Protein AF-A0A3R7M1H8-F1 (afdb_monomer)

Organism: Trypanosoma rangeli (NCBI:txid5698)

Secondary structure (DSSP, 8-state):
---------------------------------EEEEEEEEEEEEEPPTTS-S-HHHHHHHHTTTGGG-SEEEEEEE---TTS-HHHHHHH-HHHHHHHHHHHTT--EEEEPPPPPHHHHHHH---S----EEEESS-EEEEEEEE---SS----SS--EEEEEEEEEEETTTEEEEEEEEEEE----SSHHHHHHHHHHHHHHHHHHHHHHSTT-S-GGGS-EEEEEE-----B-TTTTTPBPHHHHHHHHHHTTGGG--EEHHHHHHSS---SS-SB---TT-GGG--B-SS----EEEEE-TTEEEEEEEEE--BPPTTSS-SBSSSS-EEEEEEEEE--S------S----SS-----S---TT--STT-SHHHHHHHHHHHHHHHHHS-HHHHHHHHHHHHHHHHHHHHHHS---GGGGEE--HHHHTTSSPPEE---GGGGGGTT--SHHHHHHHHHHHHTTSEEEEEE-TTS-EEEEEHHHHHHHHHHHHHHHHHTT--TT-EEEE---SSHHHHHHHHHHHHHTPEEEE-TT---HHHHHHT--

InterPro domains:
  IPR000300 Inositol polyphosphate-related phosphatase [PF22669] (41-336)
  IPR000873 AMP-dependent synthetase/ligase domain [PF00501] (479-538)
  IPR036691 Endonuclease/exonuclease/phosphatase superfamily [G3DSA:3.60.10.10] (32-338)
  IPR036691 Endonuclease/exonuclease/phosphatase superfamily [SSF56219] (36-338)
  IPR038772 Sphingomyelinase C/Sphingomyelin phosphodiesterase 2-like [PTHR16320] (32-255)
  IPR042099 ANL, N-terminal domain [G3DSA:3.40.50.12780] (441-548)

Mean predicted aligned error: 18.43 Å

Nearest PDB structures (foldseek):
  4wd1-assembly1_A  TM=8.469E-01  e=2.008E-03  Streptomyces lividans TK24
  6m01-assembly1_A  TM=7.659E-01  e=8.198E-04  Embleya scabrispora
  1ult-assembly1_B  TM=8.388E-01  e=4.650E-03  Thermus thermophilus
  1v25-assembly1_B  TM=8.304E-01  e=4.650E-03  Thermus thermophilus
  1v26-assembly1_A  TM=8.334E-01  e=7.696E-03  Thermus thermophilus

Sequence (552 aa):
MSLHALQTDGITESLDSHANHVHVKETQDAHGRHAQVRVLSYNFNILPRGCGGFQSERINSFLKCVNEYDVLLFQEVYAATVLPYFVQKHVCYQKRFVDELKDRGFTHYVISRQPSYPTILRESVHSDNGLIIASRFPIAHCDSHTFDSSERSSSAVRRGCLFAEVMAPSQDGGSVPILFFNVHLRQAEGAAATSLQVMETRRFIDSVIGTLYAENNEASKIPLVVAGDFNVNGIGLHDGGQPAKPFTELVQELQPQGGGLSDVILDAYGQHPPTRPSKLFFPSRSKLNRDSLTPQRQDFFFVTPAAEVRMACIRKFVASSRRPYVYLSDHFGVSATLGVWATQRREPSKTAVRPLTTVSMPEDIVHEHCNPLLSVRMEFVPLLLPACAAMYFNSLMLYGLGIIWFLLWWFISRIYALSDERQFATVTSAIVEGKEAVTLLHPKEYALLHEVKSLAEMWQKTVCLHRTLRCLGQNNETDQPEWLTYAAVDAKVRELGSGLSALGLVPGDVIGVDCQASRNAVILELACVSYGFTTLTLVGKSNALRTLIDGQ

Foldseek 3Di:
DDDDDDDDDDDDDDDDDDDPPPDDDDPPDDPFFKFKFKEKAEALQQAFPLLDDDLVQLLVLVLVCPVSGFKYKYFNQKFQQVDDLVVSCVGRSSNVSVVSVVVVQLVDKDDFFFEAPVCCVVLVQRIGQRIMMTGSFDWPDKDWDWDDDPDSPNDNHTFTKIWTFGFTDTPVGGTATAIEIRGDADLDPDLVSLLRRLLVSQVVLCVVCCVVPVPPPQLLQHKYKYWYFSNFFQADPPDPQHGDPSVVVSQVSNQVGSVGKDFLCCVVPVGQAAFFDCWFQQPVCCLPIDHNLDGGHGITMITHPQKDWPDKDWAFSADPPPGRTGGSDRGTMIMTMIMHTHDDDDDPDPDDPPDPPDDDDDDDPDSSPNRVVPPVVVVCVVVVVLVVCPVVDDPVVSVVVVVVVVVVCVVSSVVSPPPPLVVQWDDDPCVVVVNDDTHGNDPPVCVLVPPPPFPLSVLVSCCVVFVAPFDFWDQDPVRDIDTDGSVRLVVLLCVVLVVCVVVVDAAPAEDEDDDALDSVLLSVVNSCRNRRYHYDHDPRHDRNVVVVVSPD

Structure (mmCIF, N/CA/C/O backbone):
data_AF-A0A3R7M1H8-F1
#
_entry.id   AF-A0A3R7M1H8-F1
#
loop_
_atom_site.group_PDB
_atom_site.id
_atom_site.type_symbol
_atom_site.label_atom_id
_atom_site.label_alt_id
_atom_site.label_comp_id
_atom_site.label_asym_id
_atom_site.label_entity_id
_atom_site.label_seq_id
_atom_site.pdbx_PDB_ins_code
_atom_site.Cartn_x
_atom_site.Cartn_y
_atom_site.Cartn_z
_atom_site.occupancy
_atom_site.B_iso_or_equiv
_atom_site.auth_seq_id
_atom_site.auth_comp_id
_atom_site.auth_asym_id
_atom_site.auth_atom_id
_atom_site.pdbx_PDB_model_num
ATOM 1 N N . MET A 1 1 ? 56.181 -30.649 40.060 1.00 31.48 1 MET A N 1
ATOM 2 C CA . MET A 1 1 ? 56.120 -29.199 39.767 1.00 31.48 1 MET A CA 1
ATOM 3 C C . MET A 1 1 ? 55.430 -29.062 38.417 1.00 31.48 1 MET A C 1
ATOM 5 O O . MET A 1 1 ? 56.011 -29.454 37.424 1.00 31.48 1 MET A O 1
ATOM 9 N N . SER A 1 2 ? 54.100 -28.977 38.411 1.00 25.47 2 SER A N 1
ATOM 10 C CA . SER A 1 2 ? 53.321 -27.724 38.392 1.00 25.47 2 SER A CA 1
ATOM 11 C C . SER A 1 2 ? 53.378 -27.033 37.024 1.00 25.47 2 SER A C 1
ATOM 13 O O . SER A 1 2 ? 54.354 -26.350 36.746 1.00 25.47 2 SER A O 1
ATOM 15 N N . LEU A 1 3 ? 52.388 -27.262 36.152 1.00 27.03 3 LEU A N 1
ATOM 16 C CA . LEU A 1 3 ? 51.254 -26.351 35.904 1.00 27.03 3 LEU A CA 1
ATOM 17 C C . LEU A 1 3 ? 50.535 -26.710 34.585 1.00 27.03 3 LEU A C 1
ATOM 19 O O . LEU A 1 3 ? 51.093 -26.603 33.502 1.00 27.03 3 LEU A O 1
ATOM 23 N N . HIS A 1 4 ? 49.286 -27.146 34.764 1.00 26.36 4 HIS A N 1
ATOM 24 C CA . HIS A 1 4 ? 48.095 -27.026 33.918 1.00 26.36 4 HIS A CA 1
ATOM 25 C C . HIS A 1 4 ? 48.194 -27.119 32.386 1.00 26.36 4 HIS A C 1
ATOM 27 O O . HIS A 1 4 ? 48.428 -26.144 31.678 1.00 26.36 4 HIS A O 1
ATOM 33 N N . ALA A 1 5 ? 47.806 -28.303 31.907 1.00 24.33 5 ALA A N 1
ATOM 34 C CA . ALA A 1 5 ? 47.170 -28.537 30.618 1.00 24.33 5 ALA A CA 1
ATOM 35 C C . ALA A 1 5 ? 45.643 -28.345 30.726 1.00 24.33 5 ALA A C 1
ATOM 37 O O . ALA A 1 5 ? 45.056 -28.698 31.749 1.00 24.33 5 ALA A O 1
ATOM 38 N N . LEU A 1 6 ? 45.035 -27.819 29.662 1.00 25.23 6 LEU A N 1
ATOM 39 C CA . LEU A 1 6 ? 43.646 -28.030 29.212 1.00 25.23 6 LEU A CA 1
ATOM 40 C C . LEU A 1 6 ? 43.552 -27.330 27.841 1.00 25.23 6 LEU A C 1
ATOM 42 O O . LEU A 1 6 ? 43.466 -26.112 27.771 1.00 25.23 6 LEU A O 1
ATOM 46 N N . GLN A 1 7 ? 43.944 -27.985 26.747 1.00 25.73 7 GLN A N 1
ATOM 47 C CA . GLN A 1 7 ? 43.173 -28.984 25.994 1.00 25.73 7 GLN A CA 1
ATOM 48 C C . GLN A 1 7 ? 41.941 -28.346 25.333 1.00 25.73 7 GLN A C 1
ATOM 50 O O . GLN A 1 7 ? 40.833 -28.364 25.858 1.00 25.73 7 GLN A O 1
ATOM 55 N N . THR A 1 8 ? 42.182 -27.748 24.168 1.00 26.03 8 THR A N 1
ATOM 56 C CA . THR A 1 8 ? 41.182 -27.495 23.133 1.00 26.03 8 THR A CA 1
ATOM 57 C C . THR A 1 8 ? 41.149 -28.714 22.224 1.00 26.03 8 THR A C 1
ATOM 59 O O . THR A 1 8 ? 42.117 -28.943 21.509 1.00 26.03 8 THR A O 1
ATOM 62 N N . ASP A 1 9 ? 40.054 -29.462 22.236 1.00 24.33 9 ASP A N 1
ATOM 63 C CA . ASP A 1 9 ? 39.649 -30.276 21.095 1.00 24.33 9 ASP A CA 1
ATOM 64 C C . ASP A 1 9 ? 38.129 -30.219 20.990 1.00 24.33 9 ASP A C 1
ATOM 66 O O . ASP A 1 9 ? 37.413 -30.257 21.993 1.00 24.33 9 ASP A O 1
ATOM 70 N N . GLY A 1 10 ? 37.655 -30.033 19.761 1.00 24.00 10 GLY A N 1
ATOM 71 C CA . GLY A 1 10 ? 36.237 -29.979 19.461 1.00 24.00 10 GLY A CA 1
ATOM 72 C C . GLY A 1 10 ? 35.576 -31.348 19.532 1.00 24.00 10 GLY A C 1
ATOM 73 O O . GLY A 1 10 ? 36.242 -32.374 19.576 1.00 24.00 10 GLY A O 1
ATOM 74 N N . ILE A 1 11 ? 34.248 -31.328 19.485 1.00 23.66 11 ILE A N 1
ATOM 75 C CA . ILE A 1 11 ? 33.383 -32.221 18.713 1.00 23.66 11 ILE A CA 1
ATOM 76 C C . ILE A 1 11 ? 31.971 -31.619 18.774 1.00 23.66 11 ILE A C 1
ATOM 78 O O . ILE A 1 11 ? 31.550 -31.035 19.767 1.00 23.66 11 ILE A O 1
ATOM 82 N N . THR A 1 12 ? 31.295 -31.720 17.638 1.00 29.39 12 THR A N 1
ATOM 83 C CA . THR A 1 12 ? 29.863 -31.543 17.389 1.00 29.39 12 THR A CA 1
ATOM 84 C C . THR A 1 12 ? 28.950 -31.987 18.531 1.00 29.39 12 THR A C 1
ATOM 86 O O . THR A 1 12 ? 29.011 -33.151 18.911 1.00 29.39 12 THR A O 1
ATOM 89 N N . GLU A 1 13 ? 28.001 -31.138 18.932 1.00 23.84 13 GLU A N 1
ATOM 90 C CA . GLU A 1 13 ? 26.753 -31.579 19.565 1.00 23.84 13 GLU A CA 1
ATOM 91 C C . GLU A 1 13 ? 25.587 -30.630 19.242 1.00 23.84 13 GLU A C 1
ATOM 93 O O . GLU A 1 13 ? 25.684 -29.406 19.310 1.00 23.84 13 GLU A O 1
ATOM 98 N N . SER A 1 14 ? 24.484 -31.253 18.838 1.00 30.05 14 SER A N 1
ATOM 99 C CA . SER A 1 14 ? 23.125 -30.728 18.790 1.00 30.05 14 SER A CA 1
ATOM 100 C C . SER A 1 14 ? 22.624 -30.329 20.179 1.00 30.05 14 SER A C 1
ATOM 102 O O . SER A 1 14 ? 22.801 -31.110 21.105 1.00 30.05 14 SER A O 1
ATOM 104 N N . LEU A 1 15 ? 21.906 -29.210 20.295 1.00 24.23 15 LEU A N 1
ATOM 105 C CA . LEU A 1 15 ? 20.975 -28.900 21.393 1.00 24.23 15 LEU A CA 1
ATOM 106 C C . LEU A 1 15 ? 20.002 -27.837 20.861 1.00 24.23 15 LEU A C 1
ATOM 108 O O . LEU A 1 15 ? 20.420 -26.775 20.411 1.00 24.23 15 LEU 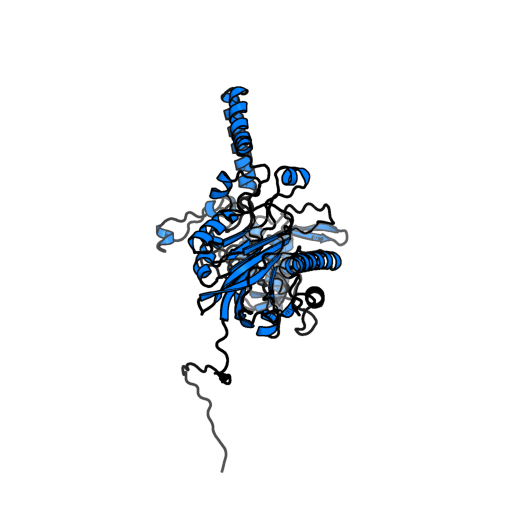A O 1
ATOM 112 N N . ASP A 1 16 ? 18.753 -28.180 20.572 1.00 23.41 16 ASP A N 1
ATOM 113 C CA . ASP A 1 16 ? 17.629 -28.327 21.503 1.00 23.41 16 ASP A CA 1
ATOM 114 C C . ASP A 1 16 ? 17.347 -27.128 22.419 1.00 23.41 16 ASP A C 1
ATOM 116 O O . ASP A 1 16 ? 18.212 -26.526 23.048 1.00 23.41 16 ASP A O 1
ATOM 120 N N . SER A 1 17 ? 16.054 -26.815 22.423 1.00 29.55 17 SER A N 1
ATOM 121 C CA . SER A 1 17 ? 15.306 -25.780 23.122 1.00 29.55 17 SER A CA 1
ATOM 122 C C . SER A 1 17 ? 15.903 -25.255 24.427 1.00 29.55 17 SER A C 1
ATOM 124 O O . SER A 1 17 ? 16.028 -26.013 25.382 1.00 29.55 17 SER A O 1
ATOM 126 N N . HIS A 1 18 ? 16.022 -23.931 24.545 1.00 24.09 18 HIS A N 1
ATOM 127 C CA . HIS A 1 18 ? 15.766 -23.228 25.804 1.00 24.09 18 HIS A CA 1
ATOM 128 C C . HIS A 1 18 ? 14.886 -22.004 25.541 1.00 24.09 18 HIS A C 1
ATOM 130 O O . HIS A 1 18 ? 15.333 -20.918 25.176 1.00 24.09 18 HIS A O 1
ATOM 136 N N . ALA A 1 19 ? 13.584 -22.236 25.709 1.00 26.67 19 ALA A N 1
ATOM 137 C CA . ALA A 1 19 ? 12.594 -21.205 25.930 1.00 26.67 19 ALA A CA 1
ATOM 138 C C . ALA A 1 19 ? 12.884 -20.546 27.283 1.00 26.67 19 ALA A C 1
ATOM 140 O O . ALA A 1 19 ? 12.735 -21.172 28.331 1.00 26.67 19 ALA A O 1
ATOM 141 N N . ASN A 1 20 ? 13.269 -19.272 27.268 1.00 23.98 20 ASN A N 1
ATOM 142 C CA . ASN A 1 20 ? 13.209 -18.446 28.466 1.00 23.98 20 ASN A CA 1
ATOM 143 C C . ASN A 1 20 ? 11.738 -18.117 28.739 1.00 23.98 20 ASN A C 1
ATOM 145 O O . ASN A 1 20 ? 11.205 -17.108 28.280 1.00 23.98 20 ASN A O 1
ATOM 149 N N . HIS A 1 21 ? 11.075 -19.009 29.474 1.00 26.05 21 HIS A N 1
ATOM 150 C CA . HIS A 1 21 ? 9.817 -18.721 30.143 1.00 26.05 21 HIS A CA 1
ATOM 151 C C . HIS A 1 21 ? 10.077 -17.673 31.227 1.00 26.05 21 HIS A C 1
ATOM 153 O O . HIS A 1 21 ? 10.504 -17.984 32.336 1.00 26.05 21 HIS A O 1
ATOM 159 N N . VAL A 1 22 ? 9.803 -16.410 30.905 1.00 26.28 22 VAL A N 1
ATOM 160 C CA . VAL A 1 22 ? 9.557 -15.402 31.934 1.00 26.28 22 VAL A CA 1
ATOM 161 C C . VAL A 1 22 ? 8.225 -15.768 32.580 1.00 26.28 22 VAL A C 1
ATOM 163 O O . VAL A 1 22 ? 7.172 -15.723 31.944 1.00 26.28 22 VAL A O 1
ATOM 166 N N . HIS A 1 23 ? 8.297 -16.203 33.834 1.00 24.19 23 HIS A N 1
ATOM 167 C CA . HIS A 1 23 ? 7.148 -16.568 34.647 1.00 24.19 23 HIS A CA 1
ATOM 168 C C . HIS A 1 23 ? 6.336 -15.296 34.933 1.00 24.19 23 HIS A C 1
ATOM 170 O O . HIS A 1 23 ? 6.654 -14.521 35.836 1.00 24.19 23 HIS A O 1
ATOM 176 N N . VAL A 1 24 ? 5.307 -15.044 34.121 1.00 30.61 24 VAL A N 1
ATOM 177 C CA . VAL A 1 24 ? 4.294 -14.034 34.429 1.00 30.61 24 VAL A CA 1
ATOM 178 C C . VAL A 1 24 ? 3.477 -14.568 35.596 1.00 30.61 24 VAL A C 1
ATOM 180 O O . VAL A 1 24 ? 2.949 -15.678 35.562 1.00 30.61 24 VAL A O 1
ATOM 183 N N . LYS A 1 25 ? 3.450 -13.769 36.656 1.00 26.53 25 LYS A N 1
ATOM 184 C CA . LYS A 1 25 ? 2.674 -13.969 37.872 1.00 26.53 25 LYS A CA 1
ATOM 185 C C . LYS A 1 25 ? 1.199 -14.098 37.472 1.00 26.53 25 LYS A C 1
ATOM 187 O O . LYS A 1 25 ? 0.614 -13.121 37.014 1.00 26.53 25 LYS A O 1
ATOM 192 N N . GLU A 1 26 ? 0.618 -15.289 37.610 1.00 29.66 26 GLU A N 1
ATOM 193 C CA . GLU A 1 26 ? -0.832 -15.485 37.515 1.00 29.66 26 GLU A CA 1
ATOM 194 C C . GLU A 1 26 ? -1.502 -14.677 38.629 1.00 29.66 26 GLU A C 1
ATOM 196 O O . GLU A 1 26 ? -1.606 -15.108 39.776 1.00 29.66 26 GLU A O 1
ATOM 201 N N . THR A 1 27 ? -1.950 -13.472 38.300 1.00 30.72 27 THR A N 1
ATOM 202 C CA . THR A 1 27 ? -3.050 -12.843 39.020 1.00 30.72 27 THR A CA 1
ATOM 203 C C . THR A 1 27 ? -4.338 -13.454 38.490 1.00 30.72 27 THR A C 1
ATOM 205 O O . THR A 1 27 ? -4.868 -13.035 37.461 1.00 30.72 27 THR A O 1
ATOM 208 N N . GLN A 1 28 ? -4.823 -14.477 39.194 1.00 33.91 28 GLN A N 1
ATOM 209 C CA . GLN A 1 28 ? -6.253 -14.756 39.256 1.00 33.91 28 GLN A CA 1
ATOM 210 C C . GLN A 1 28 ? -6.940 -13.481 39.758 1.00 33.91 28 GLN A C 1
ATOM 212 O O . GLN A 1 28 ? -6.705 -13.094 40.896 1.00 33.91 28 GLN A O 1
ATOM 217 N N . ASP A 1 29 ? -7.658 -12.776 38.879 1.00 31.56 29 ASP A N 1
ATOM 218 C CA . ASP A 1 29 ? -8.974 -12.177 39.155 1.00 31.56 29 ASP A CA 1
ATOM 219 C C . ASP A 1 29 ? -9.410 -11.203 38.049 1.00 31.56 29 ASP A C 1
ATOM 221 O O . ASP A 1 29 ? -8.931 -10.077 37.948 1.00 31.56 29 ASP A O 1
ATOM 225 N N . ALA A 1 30 ? -10.350 -11.689 37.232 1.00 33.50 30 ALA A N 1
ATOM 226 C CA . ALA A 1 30 ? -11.521 -11.021 36.648 1.00 33.50 30 ALA A CA 1
ATOM 227 C C . ALA A 1 30 ? -11.839 -11.706 35.310 1.00 33.50 30 ALA A C 1
ATOM 229 O O . ALA A 1 30 ? -11.101 -11.564 34.338 1.00 33.50 30 ALA A O 1
ATOM 230 N N . HIS A 1 31 ? -12.941 -12.460 35.249 1.00 38.94 31 HIS A N 1
ATOM 231 C CA . HIS A 1 31 ? -13.511 -12.986 34.001 1.00 38.94 31 HIS A CA 1
ATOM 232 C C . HIS A 1 31 ? -14.037 -11.819 33.143 1.00 38.94 31 HIS A C 1
ATOM 234 O O . HIS A 1 31 ? -15.234 -11.540 33.088 1.00 38.94 31 HIS A O 1
ATOM 240 N N . GLY A 1 32 ? -13.116 -11.062 32.551 1.00 52.12 32 GLY A N 1
ATOM 241 C CA . GLY A 1 32 ? -13.408 -9.972 31.640 1.00 52.12 32 GLY A CA 1
ATOM 242 C C . GLY A 1 32 ? -13.637 -10.509 30.234 1.00 52.12 32 GLY A C 1
ATOM 243 O O . GLY A 1 32 ? -12.800 -11.227 29.693 1.00 52.12 32 GLY A O 1
ATOM 244 N N . ARG A 1 33 ? -14.756 -10.112 29.628 1.00 64.12 33 ARG A N 1
ATOM 245 C CA . ARG A 1 33 ? -15.058 -10.321 28.208 1.00 64.12 33 ARG A CA 1
ATOM 246 C C . ARG A 1 33 ? -13.904 -9.808 27.350 1.00 64.12 33 ARG A C 1
ATOM 248 O O . ARG A 1 33 ? -13.731 -8.597 27.213 1.00 64.12 33 ARG A O 1
ATOM 255 N N . HIS A 1 34 ? -13.133 -10.715 26.767 1.00 83.88 34 HIS A N 1
ATOM 256 C CA . HIS A 1 34 ? -11.961 -10.380 25.965 1.00 83.88 34 HIS A CA 1
ATOM 257 C C . HIS A 1 34 ? -12.214 -10.729 24.491 1.00 83.88 34 HIS A C 1
ATOM 259 O O . HIS A 1 34 ? -12.776 -11.784 24.181 1.00 83.88 34 HIS A O 1
ATOM 265 N N . ALA A 1 35 ? -11.837 -9.835 23.578 1.00 90.12 35 ALA A N 1
ATOM 266 C CA . ALA A 1 35 ? -11.815 -10.061 22.134 1.00 90.12 35 ALA A CA 1
ATOM 267 C C . ALA A 1 35 ? -10.360 -10.078 21.649 1.00 90.12 35 ALA A C 1
ATOM 269 O O . ALA A 1 35 ? -9.536 -9.302 22.128 1.00 90.12 35 ALA A O 1
ATOM 270 N N . GLN A 1 36 ? -10.035 -10.969 20.711 1.00 93.88 36 GLN A N 1
ATOM 271 C CA . GLN A 1 36 ? -8.700 -11.060 20.120 1.00 93.88 36 GLN A CA 1
ATOM 272 C C . GLN A 1 36 ? -8.792 -10.911 18.604 1.00 93.88 36 GLN A C 1
ATOM 274 O O . GLN A 1 36 ? -9.603 -11.582 17.970 1.00 93.88 36 GLN A O 1
ATOM 279 N N . VAL A 1 37 ? -7.957 -10.046 18.026 1.00 96.25 37 VAL A N 1
ATOM 280 C CA . VAL A 1 37 ? -7.990 -9.729 16.591 1.00 96.25 37 VAL A CA 1
ATOM 281 C C . VAL A 1 37 ? -6.580 -9.704 16.014 1.00 96.25 37 V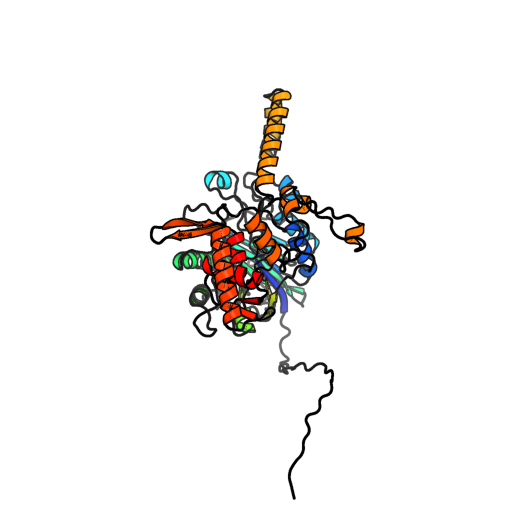AL A C 1
ATOM 283 O O . VAL A 1 37 ? -5.704 -9.018 16.539 1.00 96.25 37 VAL A O 1
ATOM 286 N N . ARG A 1 38 ? -6.353 -10.429 14.914 1.00 97.81 38 ARG A N 1
ATOM 287 C CA . ARG A 1 38 ? -5.090 -10.418 14.160 1.00 97.81 38 ARG A CA 1
ATOM 288 C C . ARG A 1 38 ? -5.204 -9.441 12.996 1.00 97.81 38 ARG A C 1
ATOM 290 O O . ARG A 1 38 ? -6.024 -9.635 12.098 1.00 97.81 38 ARG A O 1
ATOM 297 N N . VAL A 1 39 ? -4.380 -8.404 13.002 1.00 98.50 39 VAL A N 1
ATOM 298 C CA . VAL A 1 39 ? -4.457 -7.292 12.049 1.00 98.50 39 VAL A CA 1
ATOM 299 C C . VAL A 1 39 ? -3.183 -7.229 11.216 1.00 98.50 39 VAL A C 1
ATOM 301 O O . VAL A 1 39 ? -2.084 -7.387 11.750 1.00 98.50 39 VAL A O 1
ATOM 304 N N . LEU A 1 40 ? -3.319 -6.963 9.918 1.00 98.62 40 LEU A N 1
ATOM 305 C CA . LEU A 1 40 ? -2.210 -6.645 9.018 1.00 98.62 40 LEU A CA 1
ATOM 306 C C . LEU A 1 40 ? -2.438 -5.279 8.376 1.00 98.62 40 LEU A C 1
ATOM 308 O O . LEU A 1 40 ? -3.482 -5.066 7.771 1.00 98.62 40 LEU A O 1
ATOM 312 N N . SER A 1 41 ? -1.437 -4.404 8.429 1.00 98.56 41 SER A N 1
ATOM 313 C CA . SER A 1 41 ? -1.322 -3.245 7.545 1.00 98.56 41 SER A CA 1
ATOM 314 C C . SER A 1 41 ? -0.257 -3.508 6.486 1.00 98.56 41 SER A C 1
ATOM 316 O O . SER A 1 41 ? 0.840 -3.963 6.826 1.00 98.56 41 SER A O 1
ATOM 318 N N . TYR A 1 42 ? -0.570 -3.298 5.208 1.00 98.25 42 TYR A N 1
ATOM 319 C CA . TYR A 1 42 ? 0.350 -3.624 4.126 1.00 98.25 42 TYR A CA 1
ATOM 320 C C . TYR A 1 42 ? 0.165 -2.762 2.873 1.00 98.25 42 TYR A C 1
ATOM 322 O O . TYR A 1 42 ? -0.847 -2.874 2.174 1.00 98.25 42 TYR A O 1
ATOM 330 N N . ASN A 1 43 ? 1.199 -1.993 2.519 1.00 96.31 43 ASN A N 1
ATOM 331 C CA . ASN A 1 43 ? 1.293 -1.385 1.201 1.00 96.31 43 ASN A CA 1
ATOM 332 C C . ASN A 1 43 ? 1.595 -2.488 0.173 1.00 96.31 43 ASN A C 1
ATOM 334 O O . ASN A 1 43 ? 2.716 -2.997 0.041 1.00 96.31 43 ASN A O 1
ATOM 338 N N . PHE A 1 44 ? 0.544 -2.917 -0.524 1.00 94.25 44 PHE A N 1
ATOM 339 C CA . PHE A 1 44 ? 0.594 -4.101 -1.366 1.00 94.25 44 PHE A CA 1
ATOM 340 C C . PHE A 1 44 ? 0.992 -3.790 -2.808 1.00 94.25 44 PHE A C 1
ATOM 342 O O . PHE A 1 44 ? 1.280 -4.730 -3.546 1.00 94.25 44 PHE A O 1
ATOM 349 N N . ASN A 1 45 ? 1.038 -2.511 -3.203 1.00 91.19 45 ASN A N 1
ATOM 350 C CA . ASN A 1 45 ? 1.493 -2.028 -4.511 1.00 91.19 45 ASN A CA 1
ATOM 351 C C . ASN A 1 45 ? 0.924 -2.850 -5.694 1.00 91.19 45 ASN A C 1
ATOM 353 O O . ASN A 1 45 ? 1.631 -3.430 -6.528 1.00 91.19 45 ASN A O 1
ATOM 357 N N . ILE A 1 46 ? -0.406 -2.940 -5.730 1.00 88.00 46 ILE A N 1
ATOM 358 C CA . ILE A 1 46 ? -1.202 -3.501 -6.819 1.00 88.00 46 ILE A CA 1
ATOM 359 C C . ILE A 1 46 ? -1.660 -2.354 -7.724 1.00 88.00 46 ILE A C 1
ATOM 361 O O . ILE A 1 46 ? -2.692 -1.716 -7.515 1.00 88.00 46 ILE A O 1
ATOM 365 N N . LEU A 1 47 ? -0.861 -2.114 -8.761 1.00 83.25 47 LEU A N 1
ATOM 366 C CA . LEU A 1 47 ? -1.118 -1.082 -9.765 1.00 83.25 47 LEU A CA 1
ATOM 367 C C . LEU A 1 47 ? -2.273 -1.450 -10.716 1.00 83.25 47 LEU A C 1
ATOM 369 O O . LEU A 1 47 ? -2.514 -2.643 -10.952 1.00 83.25 47 LEU A O 1
ATOM 373 N N . PRO A 1 48 ? -2.949 -0.454 -11.324 1.00 75.38 48 PRO A N 1
ATOM 374 C CA . PRO A 1 48 ? -3.952 -0.697 -12.353 1.00 75.38 48 PRO A CA 1
ATOM 375 C C . PRO A 1 48 ? -3.383 -1.467 -13.551 1.00 75.38 48 PRO A C 1
ATOM 377 O O . PRO A 1 48 ? -2.188 -1.436 -13.862 1.00 75.38 48 PRO A O 1
ATOM 380 N N . ARG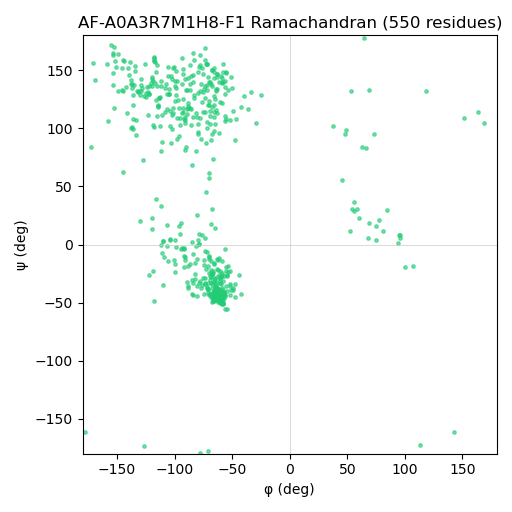 A 1 49 ? -4.263 -2.170 -14.268 1.00 68.19 49 ARG A N 1
ATOM 381 C CA . ARG A 1 49 ? -3.870 -2.916 -15.466 1.00 68.19 49 ARG A CA 1
ATOM 382 C C . ARG A 1 49 ? -3.363 -1.950 -16.541 1.00 68.19 49 ARG A C 1
ATOM 384 O O . ARG A 1 49 ? -4.010 -0.951 -16.826 1.00 68.19 49 ARG A O 1
ATOM 391 N N . GLY A 1 50 ? -2.228 -2.284 -17.151 1.00 61.53 50 GLY A N 1
ATOM 392 C CA . GLY A 1 50 ? -1.532 -1.416 -18.106 1.00 61.53 50 GLY A CA 1
ATOM 393 C C . GLY A 1 50 ? -0.256 -0.797 -17.538 1.00 61.53 50 GLY A C 1
ATOM 394 O O . GLY A 1 50 ? 0.627 -0.464 -18.307 1.00 61.53 50 GLY A O 1
ATOM 395 N N . CYS A 1 51 ? -0.068 -0.758 -16.217 1.00 61.50 51 CYS A N 1
ATOM 396 C CA . CYS A 1 51 ? 1.183 -0.281 -15.611 1.00 61.50 51 CYS A CA 1
ATOM 397 C C . CYS A 1 51 ? 2.335 -1.318 -15.634 1.00 61.50 51 CYS A C 1
ATOM 399 O O . CYS A 1 51 ? 3.361 -1.105 -14.994 1.00 61.50 51 CYS A O 1
ATOM 401 N N . GLY A 1 52 ? 2.173 -2.450 -16.339 1.00 61.59 52 GLY A N 1
ATOM 402 C CA . GLY A 1 52 ? 3.091 -3.600 -16.285 1.00 61.59 52 GLY A CA 1
ATOM 403 C C . GLY A 1 52 ? 3.135 -4.269 -14.900 1.00 61.59 52 GLY A C 1
ATOM 404 O O . GLY A 1 52 ? 2.467 -3.818 -13.978 1.00 61.59 52 GLY A O 1
ATOM 405 N N . GLY A 1 53 ? 3.899 -5.355 -14.731 1.00 69.75 53 GLY A N 1
ATOM 406 C CA . GLY A 1 53 ? 4.138 -5.997 -13.424 1.00 69.75 53 GLY A CA 1
ATOM 407 C C . GLY A 1 53 ? 3.540 -7.401 -13.242 1.00 69.75 53 GLY A C 1
ATOM 408 O O . GLY A 1 53 ? 3.065 -8.024 -14.187 1.00 69.75 53 GLY A O 1
ATOM 409 N N . PHE A 1 54 ? 3.621 -7.910 -12.006 1.00 79.69 54 PHE A N 1
ATOM 410 C CA . PHE A 1 54 ? 3.238 -9.280 -11.613 1.00 79.69 54 PHE A CA 1
ATOM 411 C C . PHE A 1 54 ? 2.062 -9.294 -10.621 1.00 79.69 54 PHE A C 1
ATOM 413 O O . PHE A 1 54 ? 2.065 -10.035 -9.637 1.00 79.69 54 PHE A O 1
ATOM 420 N N . GLN A 1 55 ? 1.075 -8.412 -10.811 1.00 84.06 55 GLN A N 1
ATOM 421 C CA . GLN A 1 55 ? -0.023 -8.189 -9.858 1.00 84.06 55 GLN A CA 1
ATOM 422 C C . GLN A 1 55 ? -0.823 -9.466 -9.600 1.00 84.06 55 GLN A C 1
ATOM 424 O O . GLN A 1 55 ? -1.096 -9.799 -8.450 1.00 84.06 55 GLN A O 1
ATOM 429 N N . SER A 1 56 ? -1.157 -10.211 -10.659 1.00 85.00 56 SER A N 1
ATOM 430 C CA . SER A 1 56 ? -1.909 -11.466 -10.547 1.00 85.00 56 SER A CA 1
ATOM 431 C C . SER A 1 56 ? -1.190 -12.488 -9.671 1.00 85.00 56 SER A C 1
ATOM 433 O O . SER A 1 56 ? -1.802 -13.130 -8.821 1.00 85.00 56 SER A O 1
ATOM 435 N N . GLU A 1 57 ? 0.112 -12.651 -9.882 1.00 84.88 57 GLU A N 1
ATOM 436 C CA . GLU A 1 57 ? 0.948 -13.595 -9.155 1.00 84.88 57 GLU A CA 1
ATOM 437 C C . GLU A 1 57 ? 1.183 -13.154 -7.713 1.00 84.88 57 GLU A C 1
ATOM 439 O O . GLU A 1 57 ? 1.178 -14.001 -6.816 1.00 84.88 57 GLU A O 1
ATOM 444 N N . ARG A 1 58 ? 1.365 -11.848 -7.480 1.00 88.06 58 ARG A N 1
ATOM 445 C CA . ARG A 1 58 ? 1.475 -11.257 -6.139 1.00 88.06 58 ARG A CA 1
ATOM 446 C C . ARG A 1 58 ? 0.200 -11.500 -5.338 1.00 88.06 58 ARG A C 1
ATOM 448 O O . ARG A 1 58 ? 0.288 -12.071 -4.253 1.00 88.06 58 ARG A O 1
ATOM 455 N N . ILE A 1 59 ? -0.965 -11.192 -5.916 1.00 92.25 59 ILE A N 1
ATOM 456 C CA . ILE A 1 59 ? -2.286 -11.476 -5.333 1.00 92.25 59 ILE A CA 1
ATOM 457 C C . ILE A 1 59 ? -2.410 -12.964 -4.997 1.00 92.25 59 ILE A C 1
ATOM 459 O O . ILE A 1 59 ? -2.616 -13.319 -3.840 1.00 92.25 59 ILE A O 1
ATOM 463 N N . ASN A 1 60 ? -2.195 -13.848 -5.973 1.00 91.38 60 ASN A N 1
ATOM 464 C CA . ASN A 1 60 ? -2.323 -15.294 -5.769 1.00 91.38 60 ASN A CA 1
ATOM 465 C C . ASN A 1 60 ? -1.367 -15.843 -4.704 1.00 91.38 60 ASN A C 1
ATOM 467 O O . ASN A 1 60 ? -1.696 -16.813 -4.027 1.00 91.38 60 ASN A O 1
ATOM 471 N N . SER A 1 61 ? -0.170 -15.270 -4.579 1.00 90.88 61 SER A N 1
ATOM 472 C CA . SER A 1 61 ? 0.815 -15.704 -3.585 1.00 90.88 61 SER A CA 1
ATOM 473 C C . SER A 1 61 ? 0.430 -15.238 -2.185 1.00 90.88 61 SER A C 1
ATOM 475 O O . SER A 1 61 ? 0.486 -16.035 -1.255 1.00 90.88 61 SER A O 1
ATOM 477 N N . PHE A 1 62 ? -0.022 -13.990 -2.044 1.00 95.31 62 PHE A N 1
ATOM 478 C CA . PHE A 1 62 ? -0.488 -13.440 -0.771 1.00 95.31 62 PHE A CA 1
ATOM 479 C C . PHE A 1 62 ? -1.755 -14.147 -0.262 1.00 95.31 62 PHE A C 1
ATOM 481 O O . PHE A 1 62 ? -1.850 -14.502 0.910 1.00 95.31 62 PHE A O 1
ATOM 488 N N . LEU A 1 63 ? -2.700 -14.460 -1.153 1.00 95.56 63 LEU A N 1
ATOM 489 C CA . LEU A 1 63 ? -3.937 -15.174 -0.811 1.00 95.56 63 LEU A CA 1
ATOM 490 C C . LEU A 1 63 ? -3.708 -16.565 -0.185 1.00 95.56 63 LEU A C 1
ATOM 492 O O . LEU A 1 63 ? -4.643 -17.136 0.375 1.00 95.56 63 LEU A O 1
ATOM 496 N N . LYS A 1 64 ? -2.490 -17.124 -0.256 1.00 93.25 64 LYS A N 1
ATOM 497 C CA . LYS A 1 64 ? -2.135 -18.393 0.404 1.00 93.25 64 LYS A CA 1
ATOM 498 C C . LYS A 1 64 ? -1.941 -18.257 1.914 1.00 93.25 64 LYS A C 1
ATOM 500 O O . LYS A 1 64 ? -2.178 -19.228 2.620 1.00 93.25 64 LYS A O 1
ATOM 505 N N . CYS A 1 65 ? -1.525 -17.089 2.403 1.00 93.31 65 CYS A N 1
ATOM 506 C CA . CYS A 1 65 ? -1.284 -16.836 3.829 1.00 93.31 65 CYS A CA 1
ATOM 507 C C . CYS A 1 65 ? -2.317 -15.890 4.463 1.00 93.31 65 CYS A C 1
ATOM 509 O O . CYS A 1 65 ? -2.243 -15.586 5.648 1.00 93.31 65 CYS A O 1
ATOM 511 N N . VAL A 1 66 ? -3.330 -15.450 3.712 1.00 95.94 66 VAL A N 1
ATOM 512 C CA . VAL A 1 66 ? -4.315 -14.464 4.190 1.00 95.94 66 VAL A CA 1
ATOM 513 C C . VAL A 1 66 ? -5.169 -14.942 5.379 1.00 95.94 66 VAL A C 1
ATOM 515 O O . VAL A 1 66 ? -5.698 -14.132 6.135 1.00 95.94 66 VAL A O 1
ATOM 518 N N . ASN A 1 67 ? -5.282 -16.257 5.589 1.00 95.56 67 ASN A N 1
ATOM 519 C CA . ASN A 1 67 ? -6.021 -16.843 6.718 1.00 95.56 67 ASN A CA 1
ATOM 520 C C . ASN A 1 67 ? -5.339 -16.628 8.084 1.00 95.56 67 ASN A C 1
ATOM 522 O O . ASN A 1 67 ? -5.945 -16.877 9.129 1.00 95.56 67 ASN A O 1
ATOM 526 N N . GLU A 1 68 ? -4.100 -16.137 8.091 1.00 96.25 68 GLU A N 1
ATOM 527 C CA . GLU A 1 68 ? -3.382 -15.742 9.306 1.00 96.25 68 GLU A CA 1
ATOM 528 C C . GLU A 1 68 ? -3.951 -14.469 9.954 1.00 96.25 68 GLU A C 1
ATOM 530 O O . GLU A 1 68 ? -3.595 -14.160 11.091 1.00 96.25 68 GLU A O 1
ATOM 535 N N . TYR A 1 69 ? -4.849 -13.758 9.264 1.00 98.12 69 TYR A N 1
ATOM 536 C CA . TYR A 1 69 ? -5.369 -12.458 9.678 1.00 98.12 69 TYR A CA 1
ATOM 537 C C . TYR A 1 69 ? -6.901 -12.436 9.726 1.00 98.12 69 TYR A C 1
ATOM 539 O O . TYR A 1 69 ? -7.586 -13.185 9.018 1.00 98.12 69 TYR A O 1
ATOM 547 N N . ASP A 1 70 ? -7.422 -11.534 10.553 1.00 98.12 70 ASP A N 1
ATOM 548 C CA . ASP A 1 70 ? -8.851 -11.282 10.742 1.00 98.12 70 ASP A CA 1
ATOM 549 C C . ASP A 1 70 ? -9.271 -9.929 10.159 1.00 98.12 70 ASP A C 1
ATOM 551 O O . ASP A 1 70 ? -10.359 -9.816 9.595 1.00 98.12 70 ASP A O 1
ATOM 555 N N . VAL A 1 71 ? -8.386 -8.929 10.242 1.00 98.44 71 VAL A N 1
ATOM 556 C CA . VAL A 1 71 ? -8.559 -7.593 9.656 1.00 98.44 71 VAL A CA 1
ATOM 557 C C . VAL A 1 71 ? -7.329 -7.235 8.819 1.00 98.44 71 VAL A C 1
ATOM 559 O O . VAL A 1 71 ? -6.189 -7.440 9.236 1.00 98.44 71 VAL A O 1
ATOM 562 N N . LEU A 1 72 ? -7.554 -6.697 7.626 1.00 98.69 72 LEU A N 1
ATOM 563 C CA . LEU A 1 72 ? -6.532 -6.322 6.656 1.00 98.69 72 LEU A CA 1
ATOM 564 C C . LEU A 1 72 ? -6.703 -4.851 6.273 1.00 98.69 72 LEU A C 1
ATOM 566 O O . LEU A 1 72 ? -7.797 -4.435 5.899 1.00 98.69 72 LEU A O 1
ATOM 570 N N . LEU A 1 73 ? -5.617 -4.087 6.318 1.00 98.56 73 LEU A N 1
ATOM 571 C CA . LEU A 1 73 ? -5.536 -2.680 5.937 1.00 98.56 73 LEU A CA 1
ATOM 572 C C . LEU A 1 73 ? -4.538 -2.578 4.777 1.00 98.56 73 LEU A C 1
ATOM 574 O O . LEU A 1 73 ? -3.332 -2.675 4.989 1.00 98.56 73 LEU A O 1
ATOM 578 N N . PHE A 1 74 ? -5.021 -2.440 3.544 1.00 98.25 74 PHE A N 1
ATOM 579 C CA . PHE A 1 74 ? -4.148 -2.355 2.372 1.00 98.25 74 PHE A CA 1
ATOM 580 C C . PHE A 1 74 ? -4.000 -0.930 1.865 1.00 98.25 74 PHE A C 1
ATOM 582 O O . PHE A 1 74 ? -4.978 -0.182 1.827 1.00 98.25 74 PHE A O 1
ATOM 589 N N . GLN A 1 75 ? -2.793 -0.598 1.415 1.00 96.75 75 GLN A N 1
ATOM 590 C CA . GLN A 1 75 ? -2.492 0.607 0.646 1.00 96.75 75 GLN A CA 1
ATOM 591 C C . GLN A 1 75 ? -1.990 0.220 -0.753 1.00 96.75 75 GLN A C 1
ATOM 593 O O . GLN A 1 75 ? -1.508 -0.894 -0.972 1.00 96.75 75 GLN A O 1
ATOM 598 N N . GLU A 1 76 ? -2.128 1.147 -1.702 1.00 92.88 76 GLU A N 1
ATOM 599 C CA . GLU A 1 76 ? -1.761 0.976 -3.115 1.00 92.88 76 GLU A CA 1
ATOM 600 C C . GLU A 1 76 ? -2.413 -0.213 -3.815 1.00 92.88 76 GLU A C 1
ATOM 602 O O . GLU A 1 76 ? -1.809 -0.849 -4.675 1.00 92.88 76 GLU A O 1
ATOM 607 N N . VAL A 1 77 ? -3.664 -0.514 -3.482 1.00 92.00 77 VAL A N 1
ATOM 608 C CA . VAL A 1 77 ? -4.478 -1.451 -4.256 1.00 92.00 77 VAL A CA 1
ATOM 609 C C . VAL A 1 77 ? -5.462 -0.648 -5.083 1.00 92.00 77 VAL A C 1
ATOM 611 O O . VAL A 1 77 ? -6.565 -0.372 -4.628 1.00 92.00 77 VAL A O 1
ATOM 614 N N . TYR A 1 78 ? -5.047 -0.236 -6.276 1.00 86.88 78 TYR A N 1
ATOM 615 C CA . TYR A 1 78 ? -5.763 0.759 -7.073 1.00 86.88 78 TYR A CA 1
ATOM 616 C C . TYR A 1 78 ? -6.826 0.165 -7.995 1.00 86.88 78 TYR A C 1
ATOM 618 O O . TYR A 1 78 ? -6.629 -0.880 -8.629 1.00 86.88 78 TYR A O 1
ATOM 626 N N . ALA A 1 79 ? -7.935 0.885 -8.132 1.00 80.81 79 ALA A N 1
ATOM 627 C CA . ALA A 1 79 ? -8.987 0.569 -9.086 1.00 80.81 79 ALA A CA 1
ATOM 628 C C . ALA A 1 79 ? -8.646 1.026 -10.518 1.00 80.81 79 ALA A C 1
ATOM 630 O O . ALA A 1 79 ? -8.028 2.062 -10.743 1.00 80.81 79 ALA A O 1
ATOM 631 N N . ALA A 1 80 ? -9.127 0.287 -11.523 1.00 71.19 80 ALA A N 1
ATOM 632 C CA . ALA A 1 80 ? -9.122 0.728 -12.921 1.00 71.19 80 ALA A CA 1
ATOM 633 C C . ALA A 1 80 ? -10.442 1.456 -13.248 1.00 71.19 80 ALA A C 1
ATOM 635 O O . ALA A 1 80 ? -11.372 0.863 -13.795 1.00 71.19 80 ALA A O 1
ATOM 636 N N . THR A 1 81 ? -10.531 2.736 -12.884 1.00 65.44 81 THR A N 1
ATOM 637 C CA . THR A 1 81 ? -11.802 3.487 -12.757 1.00 65.44 81 THR A CA 1
ATOM 638 C C . THR A 1 81 ? -12.369 4.008 -14.082 1.00 65.44 81 THR A C 1
ATOM 640 O O . THR A 1 81 ? -13.536 4.386 -14.160 1.00 65.44 81 THR A O 1
ATOM 643 N N . VAL A 1 82 ? -11.564 3.974 -15.150 1.00 64.81 82 VAL A N 1
ATOM 644 C CA . VAL A 1 82 ? -11.954 4.405 -16.505 1.00 64.81 82 VAL A CA 1
ATOM 645 C C . VAL A 1 82 ? -12.914 3.411 -17.178 1.00 64.81 82 VAL A C 1
ATOM 647 O O . VAL A 1 82 ? -13.627 3.776 -18.110 1.00 64.81 82 VAL A O 1
ATOM 650 N N . LEU A 1 83 ? -12.945 2.152 -16.729 1.00 64.50 83 LEU A N 1
ATOM 651 C CA . LEU A 1 83 ? -13.771 1.110 -17.341 1.00 64.50 83 LEU A CA 1
ATOM 652 C C . LEU A 1 83 ? -15.148 0.992 -16.666 1.00 64.50 83 LEU A C 1
ATOM 654 O O . LEU A 1 83 ? -15.241 1.132 -15.441 1.00 64.50 83 LEU A O 1
ATOM 658 N N . PRO A 1 84 ? -16.208 0.644 -17.427 1.00 65.25 84 PRO A N 1
ATOM 659 C CA . PRO A 1 84 ? -17.505 0.288 -16.859 1.00 65.25 84 PRO A CA 1
ATOM 660 C C . PRO A 1 84 ? -17.396 -0.850 -15.838 1.00 65.25 84 PRO A C 1
ATOM 662 O O . PRO A 1 84 ? -16.584 -1.765 -15.996 1.00 65.25 84 PRO A O 1
ATOM 665 N N . TYR A 1 85 ? -18.255 -0.829 -14.820 1.00 63.91 85 TYR A N 1
ATOM 666 C CA . TYR A 1 85 ? -18.184 -1.740 -13.676 1.00 63.91 85 TYR A CA 1
ATOM 667 C C . TYR A 1 85 ? -18.239 -3.230 -14.074 1.00 63.91 85 TYR A C 1
ATOM 669 O O . TYR A 1 85 ? -17.425 -4.029 -13.605 1.00 63.91 85 TYR A O 1
ATOM 677 N N . PHE A 1 86 ? -19.101 -3.607 -15.027 1.00 64.25 86 PHE A N 1
ATOM 678 C CA . PHE A 1 86 ? -19.171 -4.990 -15.522 1.00 64.25 86 PHE A CA 1
ATOM 679 C C . PHE A 1 86 ? -17.852 -5.475 -16.158 1.00 64.25 86 PHE A C 1
ATOM 681 O O . PHE A 1 86 ? -17.531 -6.661 -16.097 1.00 64.25 86 PHE A O 1
ATOM 688 N N . VAL A 1 87 ? -17.051 -4.564 -16.726 1.00 66.19 87 VAL A N 1
ATOM 689 C CA . VAL A 1 87 ? -15.717 -4.865 -17.272 1.00 66.19 87 VAL A CA 1
ATOM 690 C C . VAL A 1 87 ? -14.675 -4.914 -16.156 1.00 66.19 87 VAL A C 1
ATOM 692 O O . VAL A 1 87 ? -13.767 -5.749 -16.200 1.00 66.19 87 VAL A O 1
ATOM 695 N N . GLN A 1 88 ? -14.808 -4.068 -15.126 1.00 66.50 88 GLN A N 1
ATOM 696 C CA . GLN A 1 88 ? -13.887 -4.055 -13.986 1.00 66.50 88 GLN A CA 1
ATOM 697 C C . GLN A 1 88 ? -13.787 -5.436 -13.324 1.00 66.50 88 GLN A C 1
ATOM 699 O O . GLN A 1 88 ? -12.682 -5.843 -12.978 1.00 66.50 88 GLN A O 1
ATOM 704 N N . LYS A 1 89 ? -14.873 -6.218 -13.261 1.00 64.75 89 LYS A N 1
ATOM 705 C CA . LYS A 1 89 ? -14.851 -7.598 -12.734 1.00 64.75 89 LYS A CA 1
ATOM 706 C C . LYS A 1 89 ? -13.783 -8.497 -13.375 1.00 64.75 89 LYS A C 1
ATOM 708 O O . LYS A 1 89 ? -13.191 -9.336 -12.706 1.00 64.75 89 LYS A O 1
ATOM 713 N N . HIS A 1 90 ? -13.515 -8.320 -14.666 1.00 67.88 90 HIS A N 1
ATOM 714 C CA . HIS A 1 90 ? -12.583 -9.171 -15.414 1.00 67.88 90 HIS A CA 1
ATOM 715 C C . HIS A 1 90 ? -11.193 -8.550 -15.586 1.00 67.88 90 HIS A C 1
ATOM 717 O O . HIS A 1 90 ? -10.234 -9.238 -15.947 1.00 67.88 90 HIS A O 1
ATOM 723 N N . VAL A 1 91 ? -11.077 -7.239 -15.372 1.00 71.12 91 VAL A N 1
ATOM 724 C CA . VAL A 1 91 ? -9.903 -6.462 -15.786 1.00 71.12 91 VAL A CA 1
ATOM 725 C C . VAL A 1 91 ? -9.224 -5.749 -14.615 1.00 71.12 91 VAL A C 1
ATOM 727 O O . VAL A 1 91 ? -8.015 -5.528 -14.671 1.00 71.12 91 VAL A O 1
ATOM 730 N N . CYS A 1 92 ? -9.959 -5.439 -13.547 1.00 82.31 92 CYS A N 1
ATOM 731 C CA . CYS A 1 92 ? -9.469 -4.714 -12.381 1.00 82.31 92 CYS A CA 1
ATOM 732 C C . CYS A 1 92 ? -8.880 -5.673 -11.337 1.00 82.31 92 CYS A C 1
ATOM 734 O O . CYS A 1 92 ? -9.580 -6.523 -10.781 1.00 82.31 92 CYS A O 1
ATOM 736 N N . TYR A 1 93 ? -7.588 -5.514 -11.036 1.00 86.12 93 TYR A N 1
ATOM 737 C CA . TYR A 1 93 ? -6.911 -6.327 -10.026 1.00 86.12 93 TYR A CA 1
ATOM 738 C C . TYR A 1 93 ? -7.453 -6.096 -8.615 1.00 86.12 93 TYR A C 1
ATOM 740 O O . TYR A 1 93 ? -7.576 -7.068 -7.876 1.00 86.12 93 TYR A O 1
ATOM 748 N N . GLN A 1 94 ? -7.832 -4.860 -8.267 1.00 89.44 94 GLN A N 1
ATOM 749 C CA . GLN A 1 94 ? -8.482 -4.560 -6.988 1.00 89.44 94 GLN A CA 1
ATOM 750 C C . GLN A 1 94 ? -9.779 -5.362 -6.831 1.00 89.44 94 GLN A C 1
ATOM 752 O O . GLN A 1 94 ? -9.939 -6.062 -5.837 1.00 89.44 94 GLN A O 1
ATOM 757 N N . LYS A 1 95 ? -10.669 -5.324 -7.833 1.00 86.44 95 LYS A N 1
ATOM 758 C CA . LYS A 1 95 ? -11.945 -6.054 -7.790 1.00 86.44 95 LYS A CA 1
ATOM 759 C C . LYS A 1 95 ? -11.726 -7.558 -7.648 1.00 86.44 95 LYS A C 1
ATOM 761 O O . LYS A 1 95 ? -12.274 -8.169 -6.739 1.00 86.44 95 LYS A O 1
ATOM 766 N N . ARG A 1 96 ? -10.850 -8.133 -8.477 1.00 88.44 96 ARG A N 1
ATOM 767 C CA . ARG A 1 96 ? -10.478 -9.549 -8.366 1.00 88.44 96 ARG A CA 1
ATOM 768 C C . ARG A 1 96 ? -9.936 -9.895 -6.977 1.00 88.44 96 ARG A C 1
ATOM 770 O O . ARG A 1 96 ? -10.266 -10.944 -6.441 1.00 88.44 96 ARG A O 1
ATOM 777 N N . PHE A 1 97 ? -9.080 -9.046 -6.412 1.00 92.75 97 PHE A N 1
ATOM 778 C CA . PHE A 1 97 ? -8.509 -9.279 -5.091 1.00 92.75 97 PHE A CA 1
ATOM 779 C C . PHE A 1 97 ? -9.581 -9.264 -3.997 1.00 92.75 97 PHE A C 1
ATOM 781 O O . PHE A 1 97 ? -9.601 -10.168 -3.171 1.00 92.75 97 PHE A O 1
ATOM 788 N N . VAL A 1 98 ? -10.495 -8.291 -4.026 1.00 91.62 98 VAL A N 1
ATOM 789 C CA . VAL A 1 98 ? -11.618 -8.197 -3.081 1.00 91.62 98 VAL A CA 1
ATOM 790 C C . VAL A 1 98 ? -12.553 -9.406 -3.191 1.00 91.62 98 VAL A C 1
ATOM 792 O O . VAL A 1 98 ? -12.910 -9.978 -2.165 1.00 91.62 98 VAL A O 1
ATOM 795 N N . ASP A 1 99 ? -12.889 -9.845 -4.407 1.00 89.38 99 ASP A N 1
ATOM 796 C CA . ASP A 1 99 ? -13.711 -11.046 -4.624 1.00 89.38 99 ASP A CA 1
ATOM 797 C C . ASP A 1 99 ? -13.054 -12.293 -4.003 1.00 89.38 99 ASP A C 1
ATOM 799 O O . ASP A 1 99 ? -13.675 -13.025 -3.237 1.00 89.38 99 ASP A O 1
ATOM 803 N N . GLU A 1 100 ? -11.754 -12.484 -4.229 1.00 93.81 100 GLU A N 1
ATOM 804 C CA . GLU A 1 100 ? -10.994 -13.608 -3.667 1.00 93.81 100 GLU A CA 1
ATOM 805 C C . GLU A 1 100 ? -10.817 -13.531 -2.137 1.00 93.81 100 GLU A C 1
ATOM 807 O O . GLU A 1 100 ? -10.664 -14.563 -1.472 1.00 93.81 100 GLU A O 1
ATOM 812 N N . LEU A 1 101 ? -10.804 -12.322 -1.561 1.00 95.38 101 LEU A N 1
ATOM 813 C CA . LEU A 1 101 ? -10.828 -12.115 -0.110 1.00 95.38 101 LEU A CA 1
ATOM 814 C C . LEU A 1 101 ? -12.192 -12.501 0.472 1.00 95.38 101 LEU A C 1
ATOM 816 O O . LEU A 1 101 ? -12.244 -13.192 1.495 1.00 95.38 101 LEU A O 1
ATOM 820 N N . LYS A 1 102 ? -13.282 -12.111 -0.198 1.00 93.06 102 LYS A N 1
ATOM 821 C CA . LYS A 1 102 ? -14.651 -12.475 0.179 1.00 93.06 102 LYS A CA 1
ATOM 822 C C . LYS A 1 102 ? -14.832 -13.990 0.189 1.00 93.06 102 LYS A C 1
ATOM 824 O O . LYS A 1 102 ? -15.299 -14.532 1.189 1.00 93.06 102 LYS A O 1
ATOM 829 N N . ASP A 1 103 ? -14.351 -14.674 -0.848 1.00 94.00 103 ASP A N 1
ATOM 830 C CA . ASP A 1 103 ? -14.374 -16.141 -0.945 1.00 94.00 103 ASP A CA 1
ATOM 831 C C . ASP A 1 103 ? -13.579 -16.829 0.180 1.00 94.00 103 ASP A C 1
ATOM 833 O O . ASP A 1 103 ? -13.844 -17.976 0.538 1.00 94.00 103 ASP A O 1
ATOM 837 N N . ARG A 1 104 ? -12.616 -16.123 0.789 1.00 96.25 104 ARG A N 1
ATOM 838 C CA . ARG A 1 104 ? -11.824 -16.597 1.938 1.00 96.25 104 ARG A CA 1
ATOM 839 C C . ARG A 1 104 ? -12.377 -16.156 3.290 1.00 96.25 104 ARG A C 1
ATOM 841 O O . ARG A 1 104 ? -11.719 -16.381 4.306 1.00 96.25 104 ARG A O 1
ATOM 848 N N . GLY A 1 105 ? -13.570 -15.567 3.328 1.00 95.31 105 GLY A N 1
ATOM 849 C CA . GLY A 1 105 ? -14.288 -15.208 4.552 1.00 95.31 105 GLY A CA 1
ATOM 850 C C . GLY A 1 105 ? -14.095 -13.767 5.026 1.00 95.31 105 GLY A C 1
ATOM 851 O O . GLY A 1 105 ? -14.558 -13.443 6.113 1.00 95.31 105 GLY A O 1
ATOM 852 N N . PHE A 1 106 ? -13.448 -12.895 4.247 1.00 96.00 106 PHE A N 1
ATOM 853 C CA . PHE A 1 106 ? -13.461 -11.447 4.498 1.00 96.00 106 PHE A CA 1
ATOM 854 C C . PHE A 1 106 ? -14.714 -10.832 3.870 1.00 96.00 106 PHE A C 1
ATOM 856 O O . PHE A 1 106 ? -14.659 -10.137 2.857 1.00 96.00 106 PHE A O 1
ATOM 863 N N . THR A 1 107 ? -15.874 -11.163 4.433 1.00 92.06 107 THR A N 1
ATOM 864 C CA . THR A 1 107 ? -17.184 -10.789 3.880 1.00 92.06 107 THR A CA 1
ATOM 865 C C . THR A 1 107 ? -17.541 -9.323 4.090 1.00 92.06 107 THR A C 1
ATOM 867 O O . THR A 1 107 ? -18.473 -8.841 3.452 1.00 92.06 107 THR A O 1
ATOM 870 N N . HIS A 1 108 ? -16.810 -8.613 4.951 1.00 92.94 108 HIS A N 1
ATOM 871 C CA . HIS A 1 108 ? -17.042 -7.207 5.260 1.00 92.94 108 HIS A CA 1
ATOM 872 C C . HIS A 1 108 ? -15.837 -6.382 4.825 1.00 92.94 108 HIS A C 1
ATOM 874 O O . HIS A 1 108 ? -14.716 -6.655 5.246 1.00 92.94 108 HIS A O 1
ATOM 880 N N . TYR A 1 109 ? -16.036 -5.367 3.990 1.00 93.44 109 TYR A N 1
ATOM 881 C CA . TYR A 1 109 ? -14.939 -4.513 3.546 1.00 93.44 109 TYR A CA 1
ATOM 882 C C . TYR A 1 109 ? -15.392 -3.095 3.207 1.00 93.44 109 TYR A C 1
ATOM 884 O O . TYR A 1 109 ? -16.550 -2.842 2.883 1.00 93.44 109 TYR A O 1
ATOM 892 N N . VAL A 1 110 ? -14.428 -2.181 3.248 1.00 91.19 110 VAL A N 1
ATOM 893 C CA . VAL A 1 110 ? -14.535 -0.777 2.861 1.00 91.19 110 VAL A CA 1
ATOM 894 C C . VAL A 1 110 ? -13.416 -0.507 1.864 1.00 91.19 110 VAL A C 1
ATOM 896 O O . VAL A 1 110 ? -12.254 -0.809 2.136 1.00 91.19 110 VAL A O 1
ATOM 899 N N . ILE A 1 111 ? -13.754 0.051 0.707 1.00 89.69 111 ILE A N 1
ATOM 900 C CA . ILE A 1 111 ? -12.784 0.465 -0.312 1.00 89.69 111 ILE A CA 1
ATOM 901 C C . ILE A 1 111 ? -12.868 1.969 -0.541 1.00 89.69 111 ILE A C 1
ATOM 903 O O . ILE A 1 111 ? -13.884 2.604 -0.256 1.00 89.69 111 ILE A O 1
ATOM 907 N N . SER A 1 112 ? -11.788 2.540 -1.065 1.00 84.25 112 SER A N 1
ATOM 908 C CA . SER A 1 112 ? -11.753 3.949 -1.453 1.00 84.25 112 SER A CA 1
ATOM 909 C C . SER A 1 112 ? -12.814 4.272 -2.502 1.00 84.25 112 SER A C 1
ATOM 911 O O . SER A 1 112 ? -13.072 3.489 -3.416 1.00 84.25 112 SER A O 1
ATOM 913 N N . ARG A 1 113 ? -13.407 5.467 -2.408 1.00 79.56 113 ARG A N 1
ATOM 914 C CA . ARG A 1 113 ? -14.348 5.949 -3.425 1.00 79.56 113 ARG A CA 1
ATOM 915 C C . ARG A 1 113 ? -13.606 6.169 -4.744 1.00 79.56 113 ARG A C 1
ATOM 917 O O . ARG A 1 113 ? -12.604 6.882 -4.774 1.00 79.56 113 ARG A O 1
ATOM 924 N N . GLN A 1 114 ? -14.110 5.592 -5.834 1.00 77.81 114 GLN A N 1
ATOM 925 C CA . GLN A 1 114 ? -13.569 5.882 -7.163 1.00 77.81 114 GLN A CA 1
ATOM 926 C C . GLN A 1 114 ? -14.033 7.279 -7.631 1.00 77.81 114 GLN A C 1
ATOM 928 O O . GLN A 1 114 ? -15.150 7.700 -7.299 1.00 77.81 114 GLN A O 1
ATOM 933 N N . PRO A 1 115 ? -13.204 8.014 -8.395 1.00 72.62 115 PRO A N 1
ATOM 934 C CA . PRO A 1 115 ? -13.578 9.296 -8.974 1.00 72.62 115 PRO A CA 1
ATOM 935 C C . PRO A 1 115 ? -14.732 9.137 -9.968 1.00 72.62 115 PRO A C 1
ATOM 937 O O . PRO A 1 115 ? -14.834 8.146 -10.686 1.00 72.62 115 PRO A O 1
ATOM 940 N N . SER A 1 116 ? -15.587 10.156 -10.041 1.00 71.56 116 SER A N 1
ATOM 941 C CA . SER A 1 116 ? -16.637 10.227 -11.059 1.00 71.56 116 SER A CA 1
ATOM 942 C C . SER A 1 116 ? -16.069 10.519 -12.444 1.00 71.56 116 SER A C 1
ATOM 944 O O . SER A 1 116 ? -15.041 11.179 -12.539 1.00 71.56 116 SER A O 1
ATOM 946 N N . TYR A 1 117 ? -16.748 10.137 -13.532 1.00 68.19 117 TYR A N 1
ATOM 947 C CA . TYR A 1 117 ? -16.321 10.541 -14.884 1.00 68.19 117 TYR A CA 1
ATOM 948 C C . TYR A 1 117 ? -16.102 12.059 -15.042 1.00 68.19 117 TYR A C 1
ATOM 950 O O . TYR A 1 117 ? -15.078 12.440 -15.607 1.00 68.19 117 TYR A O 1
ATOM 958 N N . PRO A 1 118 ? -16.974 12.950 -14.522 1.00 68.31 118 PRO A N 1
ATOM 959 C CA . PRO A 1 118 ? -16.677 14.381 -14.494 1.00 68.31 118 PRO A CA 1
ATOM 960 C C . PRO A 1 118 ? -15.373 14.721 -13.766 1.00 68.31 118 PRO A C 1
ATOM 962 O O . PRO A 1 118 ? -14.607 15.538 -14.267 1.00 68.31 118 PRO A O 1
ATOM 965 N N . THR A 1 119 ? -15.102 14.086 -12.622 1.00 68.44 119 THR A N 1
ATOM 966 C CA . THR A 1 119 ? -13.844 14.243 -11.872 1.00 68.44 119 THR A CA 1
ATOM 967 C C . THR A 1 119 ? -12.651 13.741 -12.688 1.00 68.44 119 THR A C 1
ATOM 969 O O . THR A 1 119 ? -11.658 14.449 -12.803 1.00 68.44 119 THR A O 1
ATOM 972 N N . ILE A 1 120 ? -12.763 12.571 -13.323 1.00 69.44 120 ILE A N 1
ATOM 973 C CA . ILE A 1 120 ? -11.728 12.002 -14.198 1.00 69.44 120 ILE A CA 1
ATOM 974 C C . ILE A 1 120 ? -11.394 12.982 -15.333 1.00 69.44 120 ILE A C 1
ATOM 976 O O . ILE A 1 120 ? -10.225 13.222 -15.612 1.00 69.44 120 ILE A O 1
ATOM 980 N N . LEU A 1 121 ? -12.409 13.567 -15.978 1.00 67.38 121 LEU A N 1
ATOM 981 C CA . LEU A 1 121 ? -12.228 14.451 -17.134 1.00 67.38 121 LEU A CA 1
ATOM 982 C C . LEU A 1 121 ? -11.760 15.864 -16.762 1.00 67.38 121 LEU A C 1
ATOM 984 O O . LEU A 1 121 ? -11.004 16.467 -17.517 1.00 67.38 121 LEU A O 1
ATOM 988 N N . ARG A 1 122 ? -12.240 16.422 -15.644 1.00 67.44 122 ARG A N 1
ATOM 989 C CA . ARG A 1 122 ? -11.933 17.806 -15.235 1.00 67.44 122 ARG A CA 1
ATOM 990 C C . ARG A 1 122 ? -10.673 17.915 -14.390 1.00 67.44 122 ARG A C 1
ATOM 992 O O . ARG A 1 122 ? -9.977 18.919 -14.479 1.00 67.44 122 ARG A O 1
ATOM 999 N N . GLU A 1 123 ? -10.425 16.923 -13.543 1.00 65.94 123 GLU A N 1
ATOM 1000 C CA . GLU A 1 123 ? -9.367 16.953 -12.528 1.00 65.94 123 GLU A CA 1
ATOM 1001 C C . GLU A 1 123 ? -8.241 15.954 -12.832 1.00 65.94 123 GLU A C 1
ATOM 1003 O O . GLU A 1 123 ? -7.280 15.885 -12.072 1.00 65.94 123 GLU A O 1
ATOM 1008 N N . SER A 1 124 ? -8.340 15.190 -13.929 1.00 66.19 124 SER A N 1
ATOM 1009 C CA . SER A 1 124 ? -7.346 14.187 -14.350 1.00 66.19 124 SER A CA 1
ATOM 1010 C C . SER A 1 124 ? -7.008 13.154 -13.264 1.00 66.19 124 SER A C 1
ATOM 1012 O O . SER A 1 124 ? -5.893 12.640 -13.196 1.00 66.19 124 SER A O 1
ATOM 1014 N N . VAL A 1 125 ? -7.976 12.839 -12.395 1.00 69.25 125 VAL A N 1
ATOM 1015 C CA . VAL A 1 125 ? -7.850 11.806 -11.357 1.00 69.25 125 VAL A CA 1
ATOM 1016 C C . VAL A 1 125 ? -8.340 10.487 -11.939 1.00 69.25 125 VAL A C 1
ATOM 1018 O O . VAL A 1 125 ? -9.537 10.308 -12.135 1.00 69.25 125 VAL A O 1
ATOM 1021 N N . HIS A 1 126 ? -7.425 9.565 -12.231 1.00 69.31 126 HIS A N 1
ATOM 1022 C CA . HIS A 1 126 ? -7.695 8.337 -12.992 1.00 69.31 126 HIS A CA 1
ATOM 1023 C C . HIS A 1 126 ? -7.780 7.071 -12.128 1.00 69.31 126 HIS A C 1
ATOM 1025 O O . HIS A 1 126 ? -7.934 5.976 -12.664 1.00 69.31 126 HIS A O 1
ATOM 1031 N N . SER A 1 127 ? -7.680 7.200 -10.804 1.00 75.44 127 SER A N 1
ATOM 1032 C CA . SER A 1 127 ? -7.816 6.095 -9.853 1.00 75.44 127 SER A CA 1
ATOM 1033 C C . SER A 1 127 ? -8.391 6.576 -8.522 1.00 75.44 127 SER A C 1
ATOM 1035 O O . SER A 1 127 ? -8.414 7.772 -8.236 1.00 75.44 127 SER A O 1
ATOM 1037 N N . ASP A 1 128 ? -8.856 5.631 -7.711 1.00 79.69 128 ASP A N 1
ATOM 1038 C CA . ASP A 1 128 ? -9.155 5.837 -6.295 1.00 79.69 128 ASP A CA 1
ATOM 1039 C C . ASP A 1 128 ? -7.876 6.008 -5.444 1.00 79.69 128 ASP A C 1
ATOM 1041 O O . ASP A 1 128 ? -6.756 5.971 -5.960 1.00 79.69 128 ASP A O 1
ATOM 1045 N N . ASN A 1 129 ? -8.037 6.158 -4.124 1.00 83.81 129 ASN A N 1
ATOM 1046 C CA . ASN A 1 129 ? -6.911 6.342 -3.197 1.00 83.81 129 ASN A CA 1
ATOM 1047 C C . ASN A 1 129 ? -6.088 5.061 -2.946 1.00 83.81 129 ASN A C 1
ATOM 1049 O O . ASN A 1 129 ? -5.067 5.106 -2.254 1.00 83.81 129 ASN A O 1
ATOM 1053 N N . GLY A 1 130 ? -6.521 3.918 -3.487 1.00 89.38 130 GLY A N 1
ATOM 1054 C CA . GLY A 1 130 ? -5.857 2.627 -3.329 1.00 89.38 130 GLY A CA 1
ATOM 1055 C C . GLY A 1 130 ? -5.921 2.034 -1.919 1.00 89.38 130 GLY A C 1
ATOM 1056 O O . GLY A 1 130 ? -5.091 1.188 -1.590 1.00 89.38 130 GLY A O 1
ATOM 1057 N N . LEU A 1 131 ? -6.849 2.490 -1.071 1.00 94.19 131 LEU A N 1
ATOM 1058 C CA . LEU A 1 131 ? -7.028 1.986 0.293 1.00 94.19 131 LEU A CA 1
ATOM 1059 C C . LEU A 1 131 ? -8.151 0.951 0.362 1.00 94.19 131 LEU A C 1
ATOM 1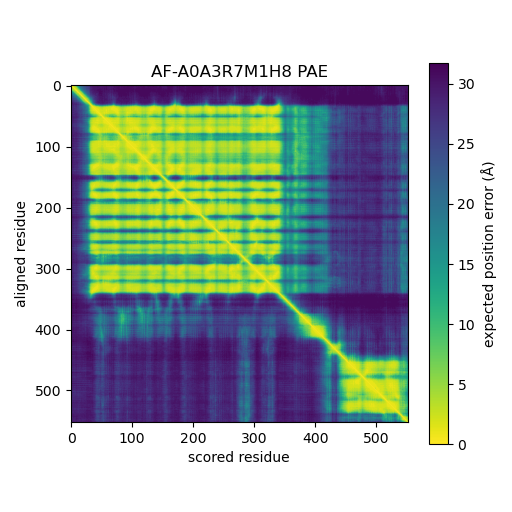061 O O . LEU A 1 131 ? -9.208 1.146 -0.249 1.00 94.19 131 LEU A O 1
ATOM 1065 N N . ILE A 1 132 ? -7.939 -0.096 1.164 1.00 96.12 132 ILE A N 1
ATOM 1066 C CA . ILE A 1 132 ? -8.937 -1.123 1.497 1.00 96.12 132 ILE A CA 1
ATOM 1067 C C . ILE A 1 132 ? -8.856 -1.449 2.989 1.00 96.12 132 ILE A C 1
ATOM 1069 O O . ILE A 1 132 ? -7.762 -1.619 3.524 1.00 96.12 132 ILE A O 1
ATOM 1073 N N . ILE A 1 133 ? -10.002 -1.594 3.646 1.00 97.75 133 ILE A N 1
ATOM 1074 C CA . ILE A 1 133 ? -10.135 -2.286 4.930 1.00 97.75 133 ILE A CA 1
ATOM 1075 C C . ILE A 1 133 ? -10.994 -3.523 4.685 1.00 97.75 133 ILE A C 1
ATOM 1077 O O . ILE A 1 133 ? -12.130 -3.383 4.252 1.00 97.75 133 ILE A O 1
ATOM 1081 N N . ALA A 1 134 ? -10.479 -4.722 4.939 1.00 97.44 134 ALA A N 1
ATOM 1082 C CA . ALA A 1 134 ? -11.230 -5.971 4.814 1.00 97.44 134 ALA A CA 1
ATOM 1083 C C . ALA A 1 134 ? -11.230 -6.717 6.149 1.00 97.44 134 ALA A C 1
ATOM 1085 O O . ALA A 1 134 ? -10.201 -6.812 6.809 1.00 97.44 134 ALA A O 1
ATOM 1086 N N . SER A 1 135 ? -12.377 -7.248 6.551 1.00 97.31 135 SER A N 1
ATOM 1087 C CA . SER A 1 135 ? -12.600 -7.855 7.857 1.00 97.31 135 SER A CA 1
ATOM 1088 C C . SER A 1 135 ? -13.422 -9.134 7.733 1.00 97.31 135 SER A C 1
ATOM 1090 O O . SER A 1 135 ? -14.371 -9.224 6.950 1.00 97.31 135 SER A O 1
ATOM 1092 N N . ARG A 1 136 ? -13.066 -10.130 8.545 1.00 96.56 136 ARG A N 1
ATOM 1093 C CA . ARG A 1 136 ? -13.902 -11.315 8.795 1.00 96.56 136 ARG A CA 1
ATOM 1094 C C . ARG A 1 136 ? -15.085 -11.012 9.709 1.00 96.56 136 ARG A C 1
ATOM 1096 O O . ARG A 1 136 ? -16.021 -11.799 9.784 1.00 96.56 136 ARG A O 1
ATOM 1103 N N . PHE A 1 137 ? -15.025 -9.893 10.423 1.00 95.56 137 PHE A N 1
ATOM 1104 C CA . PHE A 1 137 ? -16.029 -9.479 11.391 1.00 95.56 137 PHE A CA 1
ATOM 1105 C C . PHE A 1 137 ? -16.892 -8.338 10.839 1.00 95.56 137 PHE A C 1
ATOM 1107 O O . PHE A 1 137 ? -16.403 -7.560 10.012 1.00 95.56 137 PHE A O 1
ATOM 1114 N N . PRO A 1 138 ? -18.147 -8.198 11.303 1.00 94.88 138 PRO A N 1
ATOM 1115 C CA . PRO A 1 138 ? -19.052 -7.159 10.824 1.00 94.88 138 PRO A CA 1
ATOM 1116 C C . PRO A 1 138 ? -18.473 -5.752 10.983 1.00 94.88 138 PRO A C 1
ATOM 1118 O O . PRO A 1 138 ? -17.861 -5.439 12.004 1.00 94.88 138 PRO A O 1
ATOM 1121 N N . ILE A 1 139 ? -18.704 -4.899 9.984 1.00 92.69 139 ILE A N 1
ATOM 1122 C CA . ILE A 1 139 ? -18.371 -3.471 10.027 1.00 92.69 139 ILE A CA 1
ATOM 1123 C C . ILE A 1 139 ? -19.662 -2.703 10.313 1.00 92.69 139 ILE A C 1
ATOM 1125 O O . ILE A 1 139 ? -20.605 -2.787 9.528 1.00 92.69 139 ILE A O 1
ATOM 1129 N N . ALA A 1 140 ? -19.718 -2.004 11.448 1.00 88.75 140 ALA A N 1
ATOM 1130 C CA . ALA A 1 140 ? -20.903 -1.267 11.891 1.00 88.75 140 ALA A CA 1
ATOM 1131 C C . ALA A 1 140 ? -20.987 0.127 11.256 1.00 88.75 140 ALA A C 1
ATOM 1133 O O . ALA A 1 140 ? -22.046 0.533 10.781 1.00 88.75 140 ALA A O 1
ATOM 1134 N N . HIS A 1 141 ? -19.858 0.834 11.214 1.00 90.00 141 HIS A N 1
ATOM 1135 C CA . HIS A 1 141 ? -19.737 2.159 10.615 1.00 90.00 141 HIS A CA 1
ATOM 1136 C C . HIS A 1 141 ? -18.483 2.219 9.749 1.00 90.00 141 HIS A C 1
ATOM 1138 O O . HIS A 1 141 ? -17.485 1.562 10.043 1.00 90.00 141 HIS A O 1
ATOM 1144 N N . CYS A 1 142 ? -18.515 3.019 8.691 1.00 91.81 142 CYS A N 1
ATOM 1145 C CA . CYS A 1 142 ? -17.358 3.263 7.844 1.00 91.81 142 CYS A CA 1
ATOM 1146 C C . CYS A 1 142 ? -17.424 4.652 7.223 1.00 91.81 142 CYS A C 1
ATOM 1148 O O . CYS A 1 142 ? -18.510 5.188 7.005 1.00 91.81 142 CYS A O 1
ATOM 1150 N N . ASP A 1 143 ? -16.262 5.216 6.914 1.00 89.31 143 ASP A N 1
ATOM 1151 C CA . ASP A 1 143 ? -16.158 6.497 6.223 1.00 89.31 143 ASP A CA 1
ATOM 1152 C C . ASP A 1 143 ? -14.817 6.603 5.479 1.00 89.31 143 ASP A C 1
ATOM 1154 O O . ASP A 1 143 ? -13.939 5.746 5.602 1.00 89.31 143 ASP A O 1
ATOM 1158 N N . SER A 1 144 ? -14.653 7.644 4.672 1.00 89.19 144 SER A N 1
ATOM 1159 C CA . SER A 1 144 ? -13.455 7.883 3.875 1.00 89.19 144 SER A CA 1
ATOM 1160 C C . SER A 1 144 ? -13.169 9.373 3.751 1.00 89.19 144 SER A C 1
ATOM 1162 O O . SER A 1 144 ? -14.047 10.127 3.331 1.00 89.19 144 SER A O 1
ATOM 1164 N N . HIS A 1 145 ? -11.920 9.772 3.971 1.00 88.50 145 HIS A N 1
ATOM 1165 C CA . HIS A 1 145 ? -11.430 11.122 3.702 1.00 88.50 145 HIS A CA 1
ATOM 1166 C C . HIS A 1 145 ? -10.367 11.098 2.604 1.00 88.50 145 HIS A C 1
ATOM 1168 O O . HIS A 1 145 ? -9.484 10.240 2.595 1.00 88.50 145 HIS A O 1
ATOM 1174 N N . THR A 1 146 ? -10.446 12.036 1.664 1.00 85.94 146 THR A N 1
ATOM 1175 C CA . THR A 1 146 ? -9.442 12.221 0.605 1.00 85.94 146 THR A CA 1
ATOM 1176 C C . THR A 1 146 ? -8.769 13.561 0.831 1.00 85.94 146 THR A C 1
ATOM 1178 O O . THR A 1 146 ? -9.468 14.563 0.924 1.00 85.94 146 THR A O 1
ATOM 1181 N N . PHE A 1 147 ? -7.438 13.579 0.917 1.00 82.19 147 PHE A N 1
ATOM 1182 C CA . PHE A 1 147 ? -6.707 14.801 1.244 1.00 82.19 147 PHE A CA 1
ATOM 1183 C C . PHE A 1 147 ? -6.763 15.816 0.111 1.00 82.19 147 PHE A C 1
ATOM 1185 O O . PHE A 1 147 ? -6.581 15.453 -1.061 1.00 82.19 147 PHE A O 1
ATOM 1192 N N . ASP A 1 148 ? -6.912 17.085 0.472 1.00 69.81 148 ASP A N 1
ATOM 1193 C CA . ASP A 1 148 ? -6.910 18.183 -0.486 1.00 69.81 148 ASP A CA 1
ATOM 1194 C C . ASP A 1 148 ? -5.531 18.320 -1.153 1.00 69.81 148 ASP A C 1
ATOM 1196 O O . ASP A 1 148 ? -4.477 18.055 -0.569 1.00 69.81 148 ASP A O 1
ATOM 1200 N N . SER A 1 149 ? -5.488 18.669 -2.442 1.00 61.25 149 SER A N 1
ATOM 1201 C CA . SER A 1 149 ? -4.228 19.008 -3.114 1.00 61.25 149 SER A CA 1
ATOM 1202 C C . SER A 1 149 ? -4.067 20.522 -3.155 1.00 61.25 149 SER A C 1
ATOM 1204 O O . SER A 1 149 ? -4.751 21.192 -3.926 1.00 61.25 149 SER A O 1
ATOM 1206 N N . SER A 1 150 ? -3.136 21.064 -2.369 1.00 51.06 150 SER A N 1
ATOM 1207 C CA . SER A 1 150 ? -2.739 22.473 -2.486 1.00 51.06 150 SER A CA 1
ATOM 1208 C C . SER A 1 150 ? -2.034 22.770 -3.816 1.00 51.06 150 SER A C 1
ATOM 1210 O O . SER A 1 150 ? -2.052 23.904 -4.286 1.00 51.06 150 SER A O 1
ATOM 1212 N N . GLU A 1 151 ? -1.451 21.754 -4.456 1.00 51.66 151 GLU A N 1
ATOM 1213 C CA . GLU A 1 151 ? -0.787 21.877 -5.750 1.00 51.66 151 GLU A CA 1
ATOM 1214 C C . GLU A 1 151 ? -1.647 21.295 -6.872 1.00 51.66 151 GLU A C 1
ATOM 1216 O O . GLU A 1 151 ? -2.067 20.141 -6.821 1.00 51.66 151 GLU A O 1
ATOM 1221 N N . ARG A 1 152 ? -1.845 22.080 -7.936 1.00 44.25 152 ARG A N 1
ATOM 1222 C CA . ARG A 1 152 ? -2.392 21.632 -9.232 1.00 44.25 152 ARG A CA 1
ATOM 1223 C C . ARG A 1 152 ? -1.432 20.697 -9.995 1.00 44.25 152 ARG A C 1
ATOM 1225 O O . ARG A 1 152 ? -1.564 20.554 -11.210 1.00 44.25 152 ARG A O 1
ATOM 1232 N N . SER A 1 153 ? -0.437 20.110 -9.327 1.00 44.59 153 SER A N 1
ATOM 1233 C CA . SER A 1 153 ? 0.469 19.153 -9.951 1.00 44.59 153 SER A CA 1
ATOM 1234 C C . SER A 1 153 ? -0.306 17.872 -10.276 1.00 44.59 153 SER A C 1
ATOM 1236 O O . SER A 1 153 ? -1.193 17.439 -9.541 1.00 44.59 153 SER A O 1
ATOM 1238 N N . SER A 1 154 ? -0.029 17.326 -11.456 1.00 46.47 154 SER A N 1
ATOM 1239 C CA . SER A 1 154 ? -0.783 16.293 -12.169 1.00 46.47 154 SER A CA 1
ATOM 1240 C C . SER A 1 154 ? -0.713 14.908 -11.511 1.00 46.47 154 SER A C 1
ATOM 1242 O O . SER A 1 154 ? -0.267 13.942 -12.134 1.00 46.47 154 SER A O 1
ATOM 1244 N N . SER A 1 155 ? -1.109 14.779 -10.246 1.00 53.53 155 SER A N 1
ATOM 1245 C CA . SER A 1 155 ? -1.192 13.466 -9.614 1.00 53.53 155 SER A CA 1
ATOM 1246 C C . SER A 1 155 ? -2.456 12.757 -10.085 1.00 53.53 155 SER A C 1
ATOM 1248 O O . SER A 1 155 ? -3.566 13.100 -9.681 1.00 53.53 155 SER A O 1
ATOM 1250 N N . ALA A 1 156 ? -2.281 11.722 -10.909 1.00 58.06 156 ALA A N 1
ATOM 1251 C CA . ALA A 1 156 ? -3.365 10.858 -11.381 1.00 58.06 156 ALA A CA 1
ATOM 1252 C C . ALA A 1 156 ? -4.094 10.109 -10.242 1.00 58.06 156 ALA A C 1
ATOM 1254 O O . ALA A 1 156 ? -5.145 9.508 -10.474 1.00 58.06 156 ALA A O 1
ATOM 1255 N N . VAL A 1 157 ? -3.538 10.133 -9.025 1.00 66.75 157 VAL A N 1
ATOM 1256 C CA . VAL A 1 157 ? -3.995 9.387 -7.849 1.00 66.75 157 VAL A CA 1
ATOM 1257 C C . VAL A 1 157 ? -4.047 10.317 -6.636 1.00 66.75 157 VAL A C 1
ATOM 1259 O O . VAL A 1 157 ? -3.087 11.043 -6.357 1.00 66.75 157 VAL A O 1
ATOM 1262 N N . ARG A 1 158 ? -5.157 10.287 -5.893 1.00 73.94 158 ARG A N 1
ATOM 1263 C CA . ARG A 1 158 ? -5.283 10.990 -4.609 1.00 73.94 158 ARG A CA 1
ATOM 1264 C C . ARG A 1 158 ? -4.922 10.068 -3.441 1.00 73.94 158 ARG A C 1
ATOM 1266 O O . ARG A 1 158 ? -4.835 8.854 -3.572 1.00 73.94 158 ARG A O 1
ATOM 1273 N N . ARG A 1 159 ? -4.618 10.671 -2.298 1.00 86.56 159 ARG A N 1
ATOM 1274 C CA . ARG A 1 159 ? -4.234 10.002 -1.047 1.00 86.56 159 ARG A CA 1
ATOM 1275 C C . ARG A 1 159 ? -5.269 10.321 0.023 1.00 86.56 159 ARG A C 1
ATOM 1277 O O . ARG A 1 159 ? -6.026 11.278 -0.143 1.00 86.56 159 ARG A O 1
ATOM 1284 N N . GLY A 1 160 ? -5.326 9.541 1.095 1.00 90.19 160 GLY A N 1
ATOM 1285 C CA . GLY A 1 160 ? -6.399 9.712 2.066 1.00 90.19 160 GLY A CA 1
ATOM 1286 C C . GLY A 1 160 ? -6.330 8.787 3.268 1.00 90.19 160 GLY A C 1
ATOM 1287 O O . GLY A 1 160 ? -5.296 8.188 3.568 1.00 90.19 160 GLY A O 1
ATOM 1288 N N . CYS A 1 161 ? -7.475 8.674 3.930 1.00 93.62 161 CYS A N 1
ATOM 1289 C CA . CYS A 1 161 ? -7.697 7.829 5.089 1.00 93.62 161 CYS A CA 1
ATOM 1290 C C . CYS A 1 161 ? -9.051 7.111 4.959 1.00 93.62 161 CYS A C 1
ATOM 1292 O O . CYS A 1 161 ? -10.051 7.733 4.598 1.00 93.62 161 CYS A O 1
ATOM 1294 N N . LEU A 1 162 ? -9.092 5.808 5.240 1.00 94.94 162 LEU A N 1
ATOM 1295 C CA . LEU A 1 162 ? -10.331 5.039 5.386 1.00 94.94 162 LEU A CA 1
ATOM 1296 C C . LEU A 1 162 ? -10.594 4.734 6.849 1.00 94.94 162 LEU A C 1
ATOM 1298 O O . LEU A 1 162 ? -9.664 4.438 7.588 1.00 94.94 162 LEU A O 1
ATOM 1302 N N . PHE A 1 163 ? -11.865 4.726 7.226 1.00 96.00 163 PHE A N 1
ATOM 1303 C CA . PHE A 1 163 ? -12.338 4.383 8.555 1.00 96.00 163 PHE A CA 1
ATOM 1304 C C . PHE A 1 163 ? -13.292 3.183 8.501 1.00 96.00 163 PHE A C 1
ATOM 1306 O O . PHE A 1 163 ? -14.161 3.113 7.627 1.00 96.00 163 PHE A O 1
ATOM 1313 N N . ALA A 1 164 ? -13.161 2.271 9.464 1.00 96.38 164 ALA A N 1
ATOM 1314 C CA . ALA A 1 164 ? -14.133 1.221 9.743 1.00 96.38 164 ALA A CA 1
ATOM 1315 C C . ALA A 1 164 ? -14.221 0.925 11.251 1.00 96.38 164 ALA A C 1
ATOM 1317 O O . ALA A 1 164 ? -13.203 0.702 11.904 1.00 96.38 164 ALA A O 1
ATOM 1318 N N . GLU A 1 165 ? -15.435 0.850 11.794 1.00 95.38 165 GLU A N 1
ATOM 1319 C CA . GLU A 1 165 ? -15.714 0.279 13.113 1.00 95.38 165 GLU A CA 1
ATOM 1320 C C . GLU A 1 165 ? -16.031 -1.209 12.960 1.00 95.38 165 GLU A C 1
ATOM 1322 O O . GLU A 1 165 ? -17.078 -1.585 12.431 1.00 95.38 165 GLU A O 1
ATOM 1327 N N . VAL A 1 166 ? -15.115 -2.060 13.415 1.00 95.12 166 VAL A N 1
ATOM 1328 C CA . VAL A 1 166 ? -15.211 -3.517 13.306 1.00 95.12 166 VAL A CA 1
ATOM 1329 C C . VAL A 1 166 ? -15.714 -4.106 14.622 1.00 95.12 166 VAL A C 1
ATOM 1331 O O . VAL A 1 166 ? -15.143 -3.859 15.681 1.00 95.12 166 VAL A O 1
ATOM 1334 N N . MET A 1 167 ? -16.752 -4.937 14.552 1.00 94.06 167 MET A N 1
ATOM 1335 C CA . MET A 1 167 ? -17.374 -5.598 15.700 1.00 94.06 167 MET A CA 1
ATOM 1336 C C . MET A 1 167 ? -16.715 -6.956 15.966 1.00 94.06 167 MET A C 1
ATOM 1338 O O . MET A 1 167 ? -17.192 -7.994 15.507 1.00 94.06 167 MET A O 1
ATOM 1342 N N . ALA A 1 168 ? -15.604 -6.957 16.700 1.00 92.62 168 ALA A N 1
ATOM 1343 C CA . ALA A 1 168 ? -14.832 -8.162 16.986 1.00 92.62 168 ALA A CA 1
ATOM 1344 C C . ALA A 1 168 ? -15.564 -9.090 17.975 1.00 92.62 168 ALA A C 1
ATOM 1346 O O . ALA A 1 168 ? -16.037 -8.615 19.010 1.00 92.62 168 ALA A O 1
ATOM 1347 N N . PRO A 1 169 ? -15.654 -10.406 17.718 1.00 91.19 169 PRO A N 1
ATOM 1348 C CA . PRO A 1 169 ? -16.314 -11.336 18.625 1.00 91.19 169 PRO A CA 1
ATOM 1349 C C . PRO A 1 169 ? -15.534 -11.478 19.938 1.00 91.19 169 PRO A C 1
ATOM 1351 O O . PRO A 1 169 ? -14.309 -11.607 19.957 1.00 91.19 169 PRO A O 1
ATOM 1354 N N . SER A 1 170 ? -16.265 -11.479 21.048 1.00 88.69 170 SER A N 1
ATOM 1355 C CA . SER A 1 170 ? -15.754 -11.744 22.390 1.00 88.69 170 SER A CA 1
ATOM 1356 C C . SER A 1 170 ? -16.035 -13.191 22.793 1.00 88.69 170 SER A C 1
ATOM 1358 O O . SER A 1 170 ? -17.046 -13.766 22.384 1.00 88.69 170 SER A O 1
ATOM 1360 N N . GLN A 1 171 ? -15.162 -13.765 23.625 1.00 82.12 171 GLN A N 1
ATOM 1361 C CA . GLN A 1 171 ? -15.242 -15.164 24.066 1.00 82.12 171 GLN A CA 1
ATOM 1362 C C . GLN A 1 171 ? -16.574 -15.535 24.749 1.00 82.12 171 GLN A C 1
ATOM 1364 O O . GLN A 1 171 ? -17.014 -16.673 24.622 1.00 82.12 171 GLN A O 1
ATOM 1369 N N . ASP A 1 172 ? -17.270 -14.574 25.368 1.00 76.94 172 ASP A N 1
ATOM 1370 C CA . ASP A 1 172 ? -18.526 -14.815 26.101 1.00 76.94 172 ASP A CA 1
ATOM 1371 C C . ASP A 1 172 ? -19.805 -14.586 25.262 1.00 76.94 172 ASP A C 1
ATOM 1373 O O . ASP A 1 172 ? -20.889 -14.378 25.812 1.00 76.94 172 ASP A O 1
ATOM 1377 N N . GLY A 1 173 ? -19.707 -14.572 23.927 1.00 70.38 173 GLY A N 1
ATOM 1378 C CA . GLY A 1 173 ? -20.879 -14.489 23.040 1.00 70.38 173 GLY A CA 1
ATOM 1379 C C . GLY A 1 173 ? -21.408 -13.071 22.775 1.00 70.38 173 GLY A C 1
ATOM 1380 O O . GLY A 1 173 ? -22.601 -12.886 22.543 1.00 70.38 173 GLY A O 1
ATOM 1381 N N . GLY A 1 174 ? -20.529 -12.063 22.801 1.00 83.38 174 GLY A N 1
ATOM 1382 C CA . GLY A 1 174 ? -20.826 -10.677 22.408 1.00 83.38 174 GLY A CA 1
ATOM 1383 C C . GLY A 1 174 ? -19.842 -10.138 21.368 1.00 83.38 174 GLY A C 1
ATOM 1384 O O . GLY A 1 174 ? -18.982 -10.873 20.891 1.00 83.38 174 GLY A O 1
ATOM 1385 N N . SER A 1 175 ? -19.933 -8.849 21.039 1.00 86.62 175 SER A N 1
ATOM 1386 C CA . SER A 1 175 ? -18.987 -8.170 20.143 1.00 86.62 175 SER A CA 1
ATOM 1387 C C . SER A 1 175 ? -18.457 -6.876 20.755 1.00 86.62 175 SER A C 1
ATOM 1389 O O . SER A 1 175 ? -19.218 -6.145 21.391 1.00 86.62 175 SER A O 1
ATOM 1391 N N . VAL A 1 176 ? -17.182 -6.576 20.525 1.00 90.00 176 VAL A N 1
ATOM 1392 C CA . VAL A 1 176 ? -16.497 -5.362 20.978 1.00 90.00 176 VAL A CA 1
ATOM 1393 C C . VAL A 1 176 ? -16.148 -4.506 19.757 1.00 90.00 176 VAL A C 1
ATOM 1395 O O . VAL A 1 176 ? -15.550 -5.036 18.819 1.00 90.00 176 VAL A O 1
ATOM 1398 N N . PRO A 1 177 ? -16.528 -3.216 19.726 1.00 92.06 177 PRO A N 1
ATOM 1399 C CA . PRO A 1 177 ? -16.156 -2.331 18.629 1.00 92.06 177 PRO A CA 1
ATOM 1400 C C . PRO A 1 177 ? -14.663 -2.003 18.698 1.00 92.06 177 PRO A C 1
ATOM 1402 O O . PRO A 1 177 ? -14.147 -1.725 19.776 1.00 92.06 177 PRO A O 1
ATOM 1405 N N . ILE A 1 178 ? -13.986 -2.011 17.552 1.00 94.50 178 ILE A N 1
ATOM 1406 C CA . ILE A 1 178 ? -12.612 -1.526 17.383 1.00 94.50 178 ILE A CA 1
ATOM 1407 C C . ILE A 1 178 ? -12.592 -0.582 16.183 1.00 94.50 178 ILE A C 1
ATOM 1409 O O . ILE A 1 178 ? -13.066 -0.939 15.102 1.00 94.50 178 ILE A O 1
ATOM 1413 N N . LEU A 1 179 ? -12.047 0.619 16.369 1.00 95.56 179 LEU A N 1
ATOM 1414 C CA . LEU A 1 179 ? -11.948 1.624 15.315 1.00 95.56 179 LEU A CA 1
ATOM 1415 C C . LEU A 1 179 ? -10.647 1.433 14.537 1.00 95.56 179 LEU A C 1
ATOM 1417 O O . LEU A 1 179 ? -9.566 1.514 15.114 1.00 95.56 179 LEU A O 1
ATOM 1421 N N . PHE A 1 180 ? -10.745 1.221 13.229 1.00 97.75 180 PHE A N 1
ATOM 1422 C CA . PHE A 1 180 ? -9.599 1.089 12.336 1.00 97.75 180 PHE A CA 1
ATOM 1423 C C . PHE A 1 180 ? -9.535 2.259 11.363 1.00 97.75 180 PHE A C 1
ATOM 1425 O O . PHE A 1 180 ? -10.488 2.508 10.624 1.00 97.75 180 PHE A O 1
ATOM 1432 N N . PHE A 1 181 ? -8.382 2.921 11.321 1.00 97.69 181 PHE A N 1
ATOM 1433 C CA . PHE A 1 181 ? -8.039 3.938 10.339 1.00 97.69 181 PHE A CA 1
ATOM 1434 C C . PHE A 1 181 ? -6.882 3.445 9.474 1.00 97.69 181 PHE A C 1
ATOM 1436 O O . PHE A 1 181 ? -5.796 3.157 9.979 1.00 97.69 181 PHE A O 1
ATOM 1443 N N . ASN A 1 182 ? -7.126 3.343 8.171 1.00 98.12 182 ASN A N 1
ATOM 1444 C CA . ASN A 1 182 ? -6.130 2.981 7.175 1.00 98.12 182 ASN A CA 1
ATOM 1445 C C . ASN A 1 182 ? -5.659 4.243 6.443 1.00 98.12 182 ASN A C 1
ATOM 1447 O O . ASN A 1 182 ? -6.433 4.845 5.698 1.00 98.12 182 ASN A O 1
ATOM 1451 N N . VAL A 1 183 ? -4.405 4.634 6.660 1.00 96.50 183 VAL A N 1
ATOM 1452 C CA . VAL A 1 183 ? -3.829 5.896 6.184 1.00 96.50 183 VAL A CA 1
ATOM 1453 C C . VAL A 1 183 ? -2.853 5.643 5.040 1.00 96.50 183 VAL A C 1
ATOM 1455 O O . VAL A 1 183 ? -2.024 4.736 5.099 1.00 96.50 183 VAL A O 1
ATOM 1458 N N . HIS A 1 184 ? -2.902 6.487 4.013 1.00 94.44 184 HIS A N 1
ATOM 1459 C CA . HIS A 1 184 ? -1.819 6.585 3.045 1.00 94.44 184 HIS A CA 1
ATOM 1460 C C . HIS A 1 184 ? -1.530 8.049 2.740 1.00 94.44 184 HIS A C 1
ATOM 1462 O O . HIS A 1 184 ? -2.331 8.698 2.069 1.00 94.44 184 HIS A O 1
ATOM 1468 N N . LEU A 1 185 ? -0.401 8.567 3.227 1.00 90.81 185 LEU A N 1
ATOM 1469 C CA . LEU A 1 185 ? 0.032 9.946 2.979 1.00 90.81 185 LEU A CA 1
ATOM 1470 C C . LEU A 1 185 ? 0.835 10.042 1.675 1.00 90.81 185 LEU A C 1
ATOM 1472 O O . LEU A 1 185 ? 1.453 9.075 1.236 1.00 90.81 185 LEU A O 1
ATOM 1476 N N . ARG A 1 186 ? 0.859 11.215 1.038 1.00 82.88 186 ARG A N 1
ATOM 1477 C CA . ARG A 1 186 ? 1.748 11.468 -0.108 1.00 82.88 186 ARG A CA 1
ATOM 1478 C C . ARG A 1 186 ? 3.191 11.563 0.363 1.00 82.88 186 ARG A C 1
ATOM 1480 O O . ARG A 1 186 ? 3.466 12.174 1.393 1.00 82.88 186 ARG A O 1
ATOM 1487 N N . GLN A 1 187 ? 4.105 11.069 -0.463 1.00 74.44 187 GLN A N 1
ATOM 1488 C CA . GLN A 1 187 ? 5.508 11.445 -0.375 1.00 74.44 187 GLN A CA 1
ATOM 1489 C C . GLN A 1 187 ? 5.617 12.942 -0.698 1.00 74.44 187 GLN A C 1
ATOM 1491 O O . GLN A 1 187 ? 5.443 13.346 -1.844 1.00 74.44 187 GLN A O 1
ATOM 1496 N N . ALA A 1 188 ? 5.800 13.774 0.324 1.00 63.88 188 ALA A N 1
ATOM 1497 C CA . ALA A 1 188 ? 5.881 15.218 0.157 1.00 63.88 188 ALA A CA 1
ATOM 1498 C C . ALA A 1 188 ? 7.332 15.670 -0.046 1.00 63.88 188 ALA A C 1
ATOM 1500 O O . ALA A 1 188 ? 8.238 15.179 0.627 1.00 63.88 188 ALA A O 1
ATOM 1501 N N . GLU A 1 189 ? 7.540 16.668 -0.908 1.00 54.47 189 GLU A N 1
ATOM 1502 C CA . GLU A 1 189 ? 8.845 17.316 -1.123 1.00 54.47 189 GLU A CA 1
ATOM 1503 C C . GLU A 1 189 ? 9.231 18.294 0.012 1.00 54.47 189 GLU A C 1
ATOM 1505 O O . GLU A 1 189 ? 10.229 19.003 -0.079 1.00 54.47 189 GLU A O 1
ATOM 1510 N N . GLY A 1 190 ? 8.473 18.331 1.119 1.00 59.47 190 GLY A N 1
ATOM 1511 C CA . GLY A 1 190 ? 8.779 19.186 2.266 1.00 59.47 190 GLY A CA 1
ATOM 1512 C C . GLY A 1 190 ? 7.931 18.919 3.514 1.00 59.47 190 GLY A C 1
ATOM 1513 O O . GLY A 1 190 ? 6.804 18.429 3.440 1.00 59.47 190 GLY A O 1
ATOM 1514 N N . ALA A 1 191 ? 8.470 19.296 4.680 1.00 66.31 191 ALA A N 1
ATOM 1515 C CA . ALA A 1 191 ? 7.869 19.038 5.995 1.00 66.31 191 ALA A CA 1
ATOM 1516 C C . ALA A 1 191 ? 6.471 19.666 6.179 1.00 66.31 191 ALA A C 1
ATOM 1518 O O . ALA A 1 191 ? 5.603 19.069 6.812 1.00 66.31 191 ALA A O 1
ATOM 1519 N N . ALA A 1 192 ? 6.218 20.837 5.583 1.00 63.69 192 ALA A N 1
ATOM 1520 C CA . ALA A 1 192 ? 4.935 21.536 5.700 1.00 63.69 192 ALA A CA 1
ATOM 1521 C C . ALA A 1 192 ? 3.771 20.773 5.034 1.00 63.69 192 ALA A C 1
ATOM 1523 O O . ALA A 1 192 ? 2.679 20.695 5.593 1.00 63.69 192 ALA A O 1
ATOM 1524 N N . ALA A 1 193 ? 4.007 20.169 3.866 1.00 64.69 193 ALA A N 1
ATOM 1525 C CA . ALA A 1 193 ? 2.993 19.396 3.149 1.00 64.69 193 ALA A CA 1
ATOM 1526 C C . ALA A 1 193 ? 2.718 18.036 3.815 1.00 64.69 193 ALA A C 1
ATOM 1528 O O . ALA A 1 193 ? 1.579 17.566 3.817 1.00 64.69 193 ALA A O 1
ATOM 1529 N N . THR A 1 194 ? 3.730 17.417 4.433 1.00 74.69 194 THR A N 1
ATOM 1530 C CA . THR A 1 194 ? 3.522 16.262 5.320 1.00 74.69 194 THR A CA 1
ATOM 1531 C C . THR A 1 194 ? 2.667 16.659 6.521 1.00 74.69 194 THR A C 1
ATOM 1533 O O . THR A 1 194 ? 1.655 16.016 6.786 1.00 74.69 194 THR A O 1
ATOM 1536 N N . SER A 1 195 ? 3.016 17.753 7.204 1.00 80.25 195 SER A N 1
ATOM 1537 C CA . SER A 1 195 ? 2.285 18.244 8.378 1.00 80.25 195 SER A CA 1
ATOM 1538 C C . SER A 1 195 ? 0.807 18.528 8.075 1.00 80.25 195 SER A C 1
ATOM 1540 O O . SER A 1 195 ? -0.057 18.126 8.852 1.00 80.25 195 SER A O 1
ATOM 1542 N N . LEU A 1 196 ? 0.486 19.121 6.917 1.00 83.94 196 LEU A N 1
ATOM 1543 C CA . LEU A 1 196 ? -0.903 19.363 6.509 1.00 83.94 196 LEU A CA 1
ATOM 1544 C C . LEU A 1 196 ? -1.720 18.067 6.399 1.00 83.94 196 LEU A C 1
ATOM 1546 O O . LEU A 1 196 ? -2.812 17.986 6.956 1.00 83.94 196 LEU A O 1
ATOM 1550 N N . GLN A 1 197 ? -1.179 17.040 5.742 1.00 86.62 197 GLN A N 1
ATOM 1551 C CA . GLN A 1 197 ? -1.873 15.756 5.580 1.00 86.62 197 GLN A CA 1
ATOM 1552 C C . GLN A 1 197 ? -2.028 15.007 6.913 1.00 86.62 197 GLN A C 1
ATOM 1554 O O . GLN A 1 197 ? -3.044 14.346 7.148 1.00 86.62 197 GLN A O 1
ATOM 1559 N N . VAL A 1 198 ? -1.047 15.128 7.814 1.00 89.31 198 VAL A N 1
ATOM 1560 C CA . VAL A 1 198 ? -1.150 14.581 9.175 1.00 89.31 198 VAL A CA 1
ATOM 1561 C C . VAL A 1 198 ? -2.253 15.303 9.957 1.00 89.31 198 VAL A C 1
ATOM 1563 O O . VAL A 1 198 ? -3.091 14.642 10.569 1.00 89.31 198 VAL A O 1
ATOM 1566 N N . MET A 1 199 ? -2.334 16.636 9.869 1.00 88.75 199 MET A N 1
ATOM 1567 C CA . MET A 1 199 ? -3.422 17.410 10.481 1.00 88.75 199 MET A CA 1
ATOM 1568 C C . MET A 1 199 ? -4.796 17.046 9.904 1.00 88.75 199 MET A C 1
ATOM 1570 O O . MET A 1 199 ? -5.768 16.958 10.651 1.00 88.75 199 MET A O 1
ATOM 1574 N N . GLU A 1 200 ? -4.909 16.822 8.593 1.00 89.88 200 GLU A N 1
ATOM 1575 C CA . GLU A 1 200 ? -6.155 16.342 7.982 1.00 89.88 200 GLU A CA 1
ATOM 1576 C C . GLU A 1 200 ? -6.547 14.954 8.501 1.00 89.88 200 GLU A C 1
ATOM 1578 O O . GLU A 1 200 ? -7.705 14.737 8.856 1.00 89.88 200 GLU A O 1
ATOM 1583 N N . THR A 1 201 ? -5.581 14.037 8.611 1.00 91.69 201 THR A N 1
ATOM 1584 C CA . THR A 1 201 ? -5.795 12.702 9.193 1.00 91.69 201 THR A CA 1
ATOM 1585 C C . THR A 1 201 ? -6.320 12.815 10.621 1.00 91.69 201 THR A C 1
ATOM 1587 O O . THR A 1 201 ? -7.327 12.198 10.961 1.00 91.69 201 THR A O 1
ATOM 1590 N N . ARG A 1 202 ? -5.681 13.655 11.441 1.00 91.19 202 ARG A N 1
ATOM 1591 C CA . ARG A 1 202 ? -6.095 13.929 12.817 1.00 91.19 202 ARG A CA 1
ATOM 1592 C C . ARG A 1 202 ? -7.523 14.475 12.883 1.00 91.19 202 ARG A C 1
ATOM 1594 O O . ARG A 1 202 ? -8.344 13.925 13.605 1.00 91.19 202 ARG A O 1
ATOM 1601 N N . ARG A 1 203 ? -7.841 15.511 12.099 1.00 90.81 203 ARG A N 1
ATOM 1602 C CA . ARG A 1 203 ? -9.188 16.113 12.054 1.00 90.81 203 ARG A CA 1
ATOM 1603 C C . ARG A 1 203 ? -10.258 15.101 11.655 1.00 90.81 203 ARG A C 1
ATOM 1605 O O . ARG A 1 203 ? -11.365 15.148 12.184 1.00 90.81 203 ARG A O 1
ATOM 1612 N N . PHE A 1 204 ? -9.936 14.198 10.732 1.00 91.69 204 PHE A N 1
ATOM 1613 C CA . PHE A 1 204 ? -10.846 13.131 10.337 1.00 91.69 204 PHE A CA 1
ATOM 1614 C C . PHE A 1 204 ? -11.097 12.143 11.485 1.00 91.69 204 PHE A C 1
ATOM 1616 O O . PHE A 1 204 ? -12.253 11.835 11.771 1.00 91.69 204 PHE A O 1
ATOM 1623 N N . ILE A 1 205 ? -10.047 11.714 12.194 1.00 91.69 205 ILE A N 1
ATOM 1624 C CA . ILE A 1 205 ? -10.178 10.861 13.387 1.00 91.69 205 ILE A CA 1
ATOM 1625 C C . ILE A 1 205 ? -11.023 11.567 14.461 1.00 91.69 205 ILE A C 1
ATOM 1627 O O . ILE A 1 205 ? -12.000 10.987 14.938 1.00 91.69 205 ILE A O 1
ATOM 1631 N N . ASP A 1 206 ? -10.714 12.831 14.773 1.00 89.31 206 ASP A N 1
ATOM 1632 C CA . ASP A 1 206 ? -11.454 13.654 15.742 1.00 89.31 206 ASP A CA 1
ATOM 1633 C C . ASP A 1 206 ? -12.944 13.750 15.380 1.00 89.31 206 ASP A C 1
ATOM 1635 O O . ASP A 1 206 ? -13.813 13.590 16.238 1.00 89.31 206 ASP A O 1
ATOM 1639 N N . SER A 1 207 ? -13.258 13.969 14.099 1.00 89.88 207 SER A N 1
ATOM 1640 C CA . SER A 1 207 ? -14.635 14.048 13.604 1.00 89.88 207 SER A CA 1
ATOM 1641 C C . SER A 1 207 ? -15.393 12.731 13.793 1.00 89.88 207 SER A C 1
ATOM 1643 O O . SER A 1 207 ? -16.551 12.736 14.218 1.00 89.88 207 SER A O 1
ATOM 1645 N N . VAL A 1 208 ? -14.759 11.593 13.496 1.00 89.44 208 VAL A N 1
ATOM 1646 C CA . VAL A 1 208 ? -15.371 10.265 13.654 1.00 89.44 208 VAL A CA 1
ATOM 1647 C C . VAL A 1 208 ? -15.599 9.945 15.131 1.00 89.44 208 VAL A C 1
ATOM 1649 O O . VAL A 1 208 ? -16.715 9.582 15.510 1.00 89.44 208 VAL A O 1
ATOM 1652 N N . ILE A 1 209 ? -14.579 10.126 15.978 1.00 87.25 209 ILE A N 1
ATOM 1653 C CA . ILE A 1 209 ? -14.685 9.889 17.425 1.00 87.25 209 ILE A CA 1
ATOM 1654 C C . ILE A 1 209 ? -15.749 10.807 18.027 1.00 87.25 209 ILE A C 1
ATOM 1656 O O . ILE A 1 209 ? -16.650 10.333 18.718 1.00 87.25 209 ILE A O 1
ATOM 1660 N N . GLY A 1 210 ? -15.695 12.102 17.711 1.00 85.50 210 GLY A N 1
ATOM 1661 C CA . GLY A 1 210 ? -16.648 13.095 18.191 1.00 85.50 210 GLY A CA 1
ATOM 1662 C C . GLY A 1 210 ? -18.084 12.796 17.773 1.00 85.50 210 GLY A C 1
ATOM 1663 O O . GLY A 1 210 ? -19.000 13.138 18.507 1.00 85.50 210 GLY A O 1
ATOM 1664 N N . THR A 1 211 ? -18.302 12.115 16.646 1.00 86.19 211 THR A N 1
ATOM 1665 C CA . THR A 1 211 ? -19.655 11.752 16.208 1.00 86.19 211 THR A CA 1
ATOM 1666 C C . THR A 1 211 ? -20.160 10.456 16.844 1.00 86.19 211 THR A C 1
ATOM 1668 O O . THR A 1 211 ? -21.312 10.389 17.267 1.00 86.19 211 THR A O 1
ATOM 1671 N N . LEU A 1 212 ? -19.318 9.423 16.937 1.00 84.06 212 LEU A N 1
ATOM 1672 C CA . LEU A 1 212 ? -19.724 8.108 17.453 1.00 84.06 212 LEU A CA 1
ATOM 1673 C C . LEU A 1 212 ? -19.723 8.029 18.992 1.00 84.06 212 LEU A C 1
ATOM 1675 O O . LEU A 1 212 ? -20.446 7.211 19.580 1.00 84.06 212 LEU A O 1
ATOM 1679 N N . TYR A 1 213 ? -18.916 8.875 19.638 1.00 79.31 213 TYR A N 1
ATOM 1680 C CA . TYR A 1 213 ? -18.613 8.825 21.070 1.00 79.31 213 TYR A CA 1
ATOM 1681 C C . TYR A 1 213 ? -18.788 10.179 21.782 1.00 79.31 213 TYR A C 1
ATOM 1683 O O . TYR A 1 213 ? -18.293 10.338 22.893 1.00 79.31 213 TYR A O 1
ATOM 1691 N N . ALA A 1 214 ? -19.549 11.118 21.198 1.00 68.44 214 ALA A N 1
ATOM 1692 C CA . ALA A 1 214 ? -19.814 12.465 21.734 1.00 68.44 214 ALA A CA 1
ATOM 1693 C C . ALA A 1 214 ? -20.219 12.509 23.223 1.00 68.44 214 ALA A C 1
ATOM 1695 O O . ALA A 1 214 ? -19.920 13.468 23.927 1.00 68.44 214 ALA A O 1
ATOM 1696 N N . GLU A 1 215 ? -20.943 11.485 23.685 1.00 61.50 215 GLU A N 1
ATOM 1697 C CA . GLU A 1 215 ? -21.518 11.405 25.035 1.00 61.50 215 GLU A CA 1
ATOM 1698 C C . GLU A 1 215 ? -20.579 10.728 26.052 1.00 61.50 215 GLU A C 1
ATOM 1700 O O . GLU A 1 215 ? -20.798 10.821 27.259 1.00 61.50 215 GLU A O 1
ATOM 1705 N N . ASN A 1 216 ? -19.517 10.064 25.581 1.00 60.25 216 ASN A N 1
ATOM 1706 C CA . ASN A 1 216 ? -18.555 9.353 26.416 1.00 60.25 216 ASN A CA 1
ATOM 1707 C C . ASN A 1 216 ? -17.284 10.195 26.568 1.00 60.25 216 ASN A C 1
ATOM 1709 O O . ASN A 1 216 ? -16.400 10.166 25.717 1.00 60.25 216 ASN A O 1
ATOM 1713 N N . ASN A 1 217 ? -17.159 10.894 27.698 1.00 55.53 217 ASN A N 1
ATOM 1714 C CA . ASN A 1 217 ? -16.012 11.751 28.048 1.00 55.53 217 ASN A CA 1
ATOM 1715 C C . ASN A 1 217 ? -14.665 11.014 28.239 1.00 55.53 217 ASN A C 1
ATOM 1717 O O . ASN A 1 217 ? -13.722 11.585 28.780 1.00 55.53 217 ASN A O 1
ATOM 1721 N N . GLU A 1 218 ? -14.540 9.758 27.808 1.00 66.00 218 GLU A N 1
ATOM 1722 C CA . GLU A 1 218 ? -13.327 8.957 27.975 1.00 66.00 218 GLU A CA 1
ATOM 1723 C C . GLU A 1 218 ? -12.852 8.365 26.651 1.00 66.00 218 GLU A C 1
ATOM 1725 O O . GLU A 1 218 ? -12.923 7.160 26.408 1.00 66.00 218 GLU A O 1
ATOM 1730 N N . ALA A 1 219 ? -12.313 9.239 25.800 1.00 64.88 219 ALA A N 1
ATOM 1731 C CA . ALA A 1 219 ? -11.655 8.857 24.552 1.00 64.88 219 ALA A CA 1
ATOM 1732 C C . ALA A 1 219 ? -10.532 7.816 24.758 1.00 64.88 219 ALA A C 1
ATOM 1734 O O . ALA A 1 219 ? -10.284 7.005 23.872 1.00 64.88 219 ALA A O 1
ATOM 1735 N N . SER A 1 220 ? -9.900 7.787 25.940 1.00 68.19 220 SER A N 1
ATOM 1736 C CA . SER A 1 220 ? -8.861 6.820 26.332 1.00 68.19 220 SER A CA 1
ATOM 1737 C C . SER A 1 220 ? -9.345 5.372 26.458 1.00 68.19 220 SER A C 1
ATOM 1739 O O . SER A 1 220 ? -8.525 4.457 26.478 1.00 68.19 220 SER A O 1
ATOM 1741 N N . LYS A 1 221 ? -10.662 5.146 26.548 1.00 78.31 221 LYS A N 1
ATOM 1742 C CA . LYS A 1 221 ? -11.273 3.809 26.640 1.00 78.31 221 LYS A CA 1
ATOM 1743 C C . LYS A 1 221 ? -11.682 3.240 25.282 1.00 78.31 221 LYS A C 1
ATOM 1745 O O . LYS A 1 221 ? -12.189 2.121 25.229 1.00 78.31 221 LYS A O 1
ATOM 1750 N N . ILE A 1 222 ? -11.507 3.999 24.200 1.00 83.94 222 ILE A N 1
ATOM 1751 C CA . ILE A 1 222 ? -11.904 3.581 22.857 1.00 83.94 222 ILE A CA 1
ATOM 1752 C C . ILE A 1 222 ? -10.732 2.827 22.218 1.00 83.94 222 ILE A C 1
ATOM 1754 O O . ILE A 1 222 ? -9.685 3.434 22.005 1.00 83.94 222 ILE A O 1
ATOM 1758 N N . PRO A 1 223 ? -10.879 1.532 21.888 1.00 91.12 223 PRO A N 1
ATOM 1759 C CA . PRO A 1 223 ? -9.850 0.785 21.174 1.00 91.12 223 PRO A CA 1
ATOM 1760 C C . PRO A 1 223 ? -9.750 1.292 19.732 1.00 91.12 223 PRO A C 1
ATOM 1762 O O . PRO A 1 223 ? -10.595 1.005 18.879 1.00 91.12 223 PRO A O 1
ATOM 1765 N N . LEU A 1 224 ? -8.706 2.070 19.475 1.00 93.44 224 LEU A N 1
ATOM 1766 C CA . LEU A 1 224 ? -8.442 2.741 18.211 1.00 93.44 224 LEU A CA 1
ATOM 1767 C C . LEU A 1 224 ? -7.102 2.275 17.638 1.00 93.44 224 LEU A C 1
ATOM 1769 O O . LEU A 1 224 ? -6.096 2.182 18.342 1.00 93.44 224 LEU A O 1
ATOM 1773 N N . VAL A 1 225 ? -7.107 2.017 16.334 1.00 96.62 225 VAL A N 1
ATOM 1774 C CA . VAL A 1 225 ? -5.954 1.626 15.528 1.00 96.62 225 VAL A CA 1
ATOM 1775 C C . VAL A 1 225 ? -5.813 2.600 14.367 1.00 96.62 225 VAL A C 1
ATOM 1777 O O . VAL A 1 225 ? -6.750 2.775 13.590 1.00 96.62 225 VAL A O 1
ATOM 1780 N N . VAL A 1 226 ? -4.631 3.189 14.207 1.00 97.06 226 VAL A N 1
ATOM 1781 C CA . VAL A 1 226 ? -4.283 4.034 13.059 1.00 97.06 226 VAL A CA 1
ATOM 1782 C C . VAL A 1 226 ? -3.042 3.447 12.404 1.00 97.06 226 VAL A C 1
ATOM 1784 O O . VAL A 1 226 ? -1.963 3.457 12.989 1.00 97.06 226 VAL A O 1
ATOM 1787 N N . ALA A 1 227 ? -3.175 2.899 11.202 1.00 97.94 227 ALA A N 1
ATOM 1788 C CA . ALA A 1 227 ? -2.085 2.182 10.552 1.00 97.94 227 ALA A CA 1
ATOM 1789 C C . ALA A 1 227 ? -2.064 2.408 9.040 1.00 97.94 227 ALA A C 1
ATOM 1791 O O . ALA A 1 227 ? -3.080 2.735 8.433 1.00 97.94 227 ALA A O 1
ATOM 1792 N N . GLY A 1 228 ? -0.903 2.203 8.423 1.00 97.38 228 GLY A N 1
ATOM 1793 C CA . GLY A 1 228 ? -0.734 2.348 6.978 1.00 97.38 228 GLY A CA 1
ATOM 1794 C C . GLY A 1 228 ? 0.601 2.957 6.595 1.00 97.38 228 GLY A C 1
ATOM 1795 O O . GLY A 1 228 ? 1.532 2.947 7.399 1.00 97.38 228 GLY A O 1
ATOM 1796 N N . ASP A 1 229 ? 0.682 3.469 5.371 1.00 95.62 229 ASP A N 1
ATOM 1797 C CA . ASP A 1 229 ? 1.893 4.062 4.809 1.00 95.62 229 ASP A CA 1
ATOM 1798 C C . ASP A 1 229 ? 1.870 5.581 4.997 1.00 95.62 229 ASP A C 1
ATOM 1800 O O . ASP A 1 229 ? 1.185 6.326 4.290 1.00 95.62 229 ASP A O 1
ATOM 1804 N N . PHE A 1 230 ? 2.630 6.060 5.976 1.00 93.44 230 PHE A N 1
ATOM 1805 C CA . PHE A 1 230 ? 2.705 7.486 6.263 1.00 93.44 230 PHE A CA 1
ATOM 1806 C C . PHE A 1 230 ? 3.713 8.203 5.367 1.00 93.44 230 PHE A C 1
ATOM 1808 O O . PHE A 1 230 ? 3.797 9.425 5.421 1.00 93.44 230 PHE A O 1
ATOM 1815 N N . ASN A 1 231 ? 4.512 7.484 4.571 1.00 90.25 231 ASN A N 1
ATOM 1816 C CA . ASN A 1 231 ? 5.614 8.041 3.786 1.00 90.25 231 ASN A CA 1
ATOM 1817 C C . ASN A 1 231 ? 6.625 8.900 4.588 1.00 90.25 231 ASN A C 1
ATOM 1819 O O . ASN A 1 231 ? 7.506 9.532 4.004 1.00 90.25 231 ASN A O 1
ATOM 1823 N N . VAL A 1 232 ? 6.571 8.872 5.924 1.00 89.50 232 VAL A N 1
ATOM 1824 C CA . VAL A 1 232 ? 7.503 9.536 6.845 1.00 89.50 232 VAL A CA 1
ATOM 1825 C C . VAL A 1 232 ? 8.545 8.521 7.287 1.00 89.50 232 VAL A C 1
ATOM 1827 O O . VAL A 1 232 ? 8.185 7.476 7.810 1.00 89.50 232 VAL A O 1
ATOM 1830 N N . ASN A 1 233 ? 9.835 8.801 7.094 1.00 87.81 233 ASN A N 1
ATOM 1831 C CA . ASN A 1 233 ? 10.868 7.866 7.537 1.00 87.81 233 ASN A CA 1
ATOM 1832 C C . ASN A 1 233 ? 11.069 7.947 9.058 1.00 87.81 233 ASN A C 1
ATOM 1834 O O . ASN A 1 233 ? 11.415 9.008 9.569 1.00 87.81 233 ASN A O 1
ATOM 1838 N N . GLY A 1 234 ? 10.902 6.825 9.761 1.00 86.12 234 GLY A N 1
ATOM 1839 C CA . GLY A 1 234 ? 11.137 6.712 11.205 1.00 86.12 234 GLY A CA 1
ATOM 1840 C C . GLY A 1 234 ? 12.596 6.489 11.609 1.00 86.12 234 GLY A C 1
ATOM 1841 O O . GLY A 1 234 ? 12.940 6.687 12.771 1.00 86.12 234 GLY A O 1
ATOM 1842 N N . ILE A 1 235 ? 13.474 6.100 10.678 1.00 84.12 235 ILE A N 1
ATOM 1843 C CA . ILE A 1 235 ? 14.878 5.775 10.982 1.00 84.12 235 ILE A CA 1
ATOM 1844 C C . ILE A 1 235 ? 15.743 7.043 10.965 1.00 84.12 235 ILE A C 1
ATOM 1846 O O . ILE A 1 235 ? 15.914 7.665 9.914 1.00 84.12 235 ILE A O 1
ATOM 1850 N N . GLY A 1 236 ? 16.333 7.396 12.112 1.00 78.06 236 GLY A N 1
ATOM 1851 C CA . GLY A 1 236 ? 17.342 8.452 12.229 1.00 78.06 236 GLY A CA 1
ATOM 1852 C C . GLY A 1 236 ? 18.726 7.955 11.802 1.00 78.06 236 GLY A C 1
ATOM 1853 O O . GLY A 1 236 ? 19.387 7.231 12.541 1.00 78.06 236 GLY A O 1
ATOM 1854 N N . LEU A 1 237 ? 19.181 8.340 10.604 1.00 65.62 237 LEU A N 1
ATOM 1855 C CA . LEU A 1 237 ? 20.465 7.888 10.034 1.00 65.62 237 LEU A CA 1
ATOM 1856 C C . LEU A 1 237 ? 21.701 8.414 10.781 1.00 65.62 237 LEU A C 1
ATOM 1858 O O . LEU A 1 237 ? 22.757 7.789 10.721 1.00 65.62 237 LEU A O 1
ATOM 1862 N N . HIS A 1 238 ? 21.577 9.555 11.462 1.00 64.56 238 HIS A N 1
ATOM 1863 C CA . HIS A 1 238 ? 22.701 10.255 12.093 1.00 64.56 238 HIS A CA 1
ATOM 1864 C C . HIS A 1 238 ? 22.663 10.233 13.628 1.00 64.56 238 HIS A C 1
ATOM 1866 O O . HIS A 1 238 ? 23.653 10.592 14.258 1.00 64.56 238 HIS A O 1
ATOM 1872 N N . ASP A 1 239 ? 21.577 9.734 14.228 1.00 60.78 239 ASP A N 1
ATOM 1873 C CA . ASP A 1 239 ? 21.289 9.908 15.658 1.00 60.78 239 ASP A CA 1
ATOM 1874 C C . ASP A 1 239 ? 21.384 8.596 16.457 1.00 60.78 239 ASP A C 1
ATOM 1876 O O . ASP A 1 239 ? 20.631 8.366 17.400 1.00 60.78 239 ASP A O 1
ATOM 1880 N N . GLY A 1 240 ? 22.292 7.689 16.072 1.00 58.31 240 GLY A N 1
ATOM 1881 C CA . GLY A 1 240 ? 22.642 6.516 16.889 1.00 58.31 240 GLY A CA 1
ATOM 1882 C C . GLY A 1 240 ? 21.475 5.576 17.232 1.00 58.31 240 GLY A C 1
ATOM 1883 O O . GLY A 1 240 ? 21.485 4.966 18.297 1.00 58.31 240 GLY A O 1
ATOM 1884 N N . GLY A 1 241 ? 20.467 5.473 16.357 1.00 63.59 241 GLY A N 1
ATOM 1885 C CA . GLY A 1 241 ? 19.278 4.637 16.568 1.00 63.59 241 GLY A CA 1
ATOM 1886 C C . GLY A 1 241 ? 18.072 5.359 17.179 1.00 63.59 241 GLY A C 1
ATOM 1887 O O . GLY A 1 241 ? 17.040 4.721 17.378 1.00 63.59 241 GLY A O 1
ATOM 1888 N N . GLN A 1 242 ? 18.161 6.669 17.441 1.00 75.31 242 GLN A N 1
ATOM 1889 C CA . GLN A 1 242 ? 17.001 7.466 17.849 1.00 75.31 242 GLN A CA 1
ATOM 1890 C C . GLN A 1 242 ? 15.967 7.602 16.713 1.00 75.31 242 GLN A C 1
ATOM 1892 O O . GLN A 1 242 ? 16.338 7.594 15.530 1.00 75.31 242 GLN A O 1
ATOM 1897 N N . PRO A 1 243 ? 14.668 7.741 17.047 1.00 83.50 243 PRO A N 1
ATOM 1898 C CA . PRO A 1 243 ? 13.639 8.016 16.055 1.00 83.50 243 PRO A CA 1
ATOM 1899 C C . PRO A 1 243 ? 13.924 9.316 15.299 1.00 83.50 243 PRO A C 1
ATOM 1901 O O . PRO A 1 243 ? 14.341 10.317 15.883 1.00 83.50 243 PRO A O 1
ATOM 1904 N N . ALA A 1 244 ? 13.688 9.311 13.988 1.00 85.94 244 ALA A N 1
ATOM 1905 C CA . ALA A 1 244 ? 13.902 10.496 13.168 1.00 85.94 244 ALA A CA 1
ATOM 1906 C C . ALA A 1 244 ? 12.966 11.641 13.589 1.00 85.94 244 ALA A C 1
ATOM 1908 O O . ALA A 1 244 ? 11.789 11.419 13.875 1.00 85.94 244 ALA A O 1
ATOM 1909 N N . LYS A 1 245 ? 13.449 12.887 13.524 1.00 86.81 245 LYS A N 1
ATOM 1910 C CA . LYS A 1 245 ? 12.650 14.084 13.849 1.00 86.81 245 LYS A CA 1
ATOM 1911 C C . LYS A 1 245 ? 11.255 14.110 13.183 1.00 86.81 245 LYS A C 1
ATOM 1913 O O . LYS A 1 245 ? 10.291 14.370 13.901 1.00 86.81 245 LYS A O 1
ATOM 1918 N N . PRO A 1 246 ? 11.096 13.789 11.880 1.00 86.44 246 PRO A N 1
ATOM 1919 C CA . PRO A 1 246 ? 9.776 13.756 11.243 1.00 86.44 246 PRO A CA 1
ATOM 1920 C C . PRO A 1 246 ? 8.806 12.742 11.865 1.00 86.44 246 PRO A C 1
ATOM 1922 O O . PRO A 1 246 ? 7.601 12.974 11.881 1.00 86.44 246 PRO A O 1
ATOM 1925 N N . PHE A 1 247 ? 9.312 11.623 12.392 1.00 89.25 247 PHE A N 1
ATOM 1926 C CA . PHE A 1 247 ? 8.487 10.660 13.118 1.00 89.25 247 PHE A CA 1
ATOM 1927 C C . PHE A 1 247 ? 8.053 11.210 14.477 1.00 89.25 247 PHE A C 1
ATOM 1929 O O . PHE A 1 247 ? 6.887 11.081 14.836 1.00 89.25 247 PHE A O 1
ATOM 1936 N N . THR A 1 248 ? 8.946 11.873 15.211 1.00 88.50 248 THR A N 1
ATOM 1937 C CA . THR A 1 248 ? 8.588 12.509 16.488 1.00 88.50 248 THR A CA 1
ATOM 1938 C C . THR A 1 248 ? 7.503 13.571 16.299 1.00 88.50 248 THR A C 1
ATOM 1940 O O . THR A 1 248 ? 6.553 13.617 17.076 1.00 88.50 248 THR A O 1
ATOM 1943 N N . GLU A 1 249 ? 7.596 14.377 15.236 1.00 88.69 249 GLU A N 1
ATOM 1944 C CA . GLU A 1 249 ? 6.569 15.360 14.859 1.00 88.69 249 GLU A CA 1
ATOM 1945 C C . GLU A 1 249 ? 5.234 14.682 14.497 1.00 88.69 249 GLU A C 1
ATOM 1947 O O . GLU A 1 249 ? 4.179 15.112 14.965 1.00 88.69 249 GLU A O 1
ATOM 1952 N N . LEU A 1 250 ? 5.272 13.586 13.725 1.00 89.81 250 LEU A N 1
ATOM 1953 C CA . LEU A 1 250 ? 4.092 12.775 13.400 1.00 89.81 250 LEU A CA 1
ATOM 1954 C C . LEU A 1 250 ? 3.404 12.247 14.666 1.00 89.81 250 LEU A C 1
ATOM 1956 O O . LEU A 1 250 ? 2.193 12.398 14.821 1.00 89.81 250 LEU A O 1
ATOM 1960 N N . VAL A 1 251 ? 4.171 11.634 15.571 1.00 88.88 251 VAL A N 1
ATOM 1961 C CA . VAL A 1 251 ? 3.640 11.091 16.824 1.00 88.88 251 VAL A CA 1
ATOM 1962 C C . VAL A 1 251 ? 3.060 12.212 17.673 1.00 88.88 251 VAL A C 1
ATOM 1964 O O . VAL A 1 251 ? 1.944 12.063 18.152 1.00 88.88 251 VAL A O 1
ATOM 1967 N N . GLN A 1 252 ? 3.753 13.345 17.820 1.00 88.50 252 GLN A N 1
ATOM 1968 C CA . GLN A 1 252 ? 3.273 14.489 18.599 1.00 88.50 252 GLN A CA 1
ATOM 1969 C C . GLN A 1 252 ? 1.938 15.040 18.079 1.00 88.50 252 GLN A C 1
ATOM 1971 O O . GLN A 1 252 ? 1.065 15.369 18.881 1.00 88.50 252 GLN A O 1
ATOM 1976 N N . GLU A 1 253 ? 1.756 15.118 16.762 1.00 88.44 253 GLU A N 1
ATOM 1977 C CA . GLU A 1 253 ? 0.496 15.580 16.170 1.00 88.44 253 GLU A CA 1
ATOM 1978 C C . GLU A 1 253 ? -0.649 14.580 16.405 1.00 88.44 253 GLU A C 1
ATOM 1980 O O . GLU A 1 253 ? -1.798 14.977 16.604 1.00 88.44 253 GLU A O 1
ATOM 1985 N N . LEU A 1 254 ? -0.341 13.280 16.434 1.00 86.81 254 LEU A N 1
ATOM 1986 C CA . LEU A 1 254 ? -1.306 12.207 16.677 1.00 86.81 254 LEU A CA 1
ATOM 1987 C C . LEU A 1 254 ? -1.534 11.896 18.172 1.00 86.81 254 LEU A C 1
ATOM 1989 O O . LEU A 1 254 ? -2.551 11.294 18.508 1.00 86.81 254 LEU A O 1
ATOM 1993 N N . GLN A 1 255 ? -0.654 12.337 19.081 1.00 81.50 255 GLN A N 1
ATOM 1994 C CA . GLN A 1 255 ? -0.748 12.101 20.533 1.00 81.50 255 GLN A CA 1
ATOM 1995 C C . GLN A 1 255 ? -2.106 12.462 21.165 1.00 81.50 255 GLN A C 1
ATOM 1997 O O . GLN A 1 255 ? -2.556 11.712 22.028 1.00 81.50 255 GLN A O 1
ATOM 2002 N N . PRO A 1 256 ? -2.801 13.554 20.781 1.00 77.75 256 PRO A N 1
ATOM 2003 C CA . PRO A 1 256 ? -4.087 13.903 21.391 1.00 77.75 256 PRO A CA 1
ATOM 2004 C C . PRO A 1 256 ? -5.200 12.863 21.172 1.00 77.75 256 PRO A C 1
ATOM 2006 O O . PRO A 1 256 ? -6.245 12.947 21.816 1.00 77.75 256 PRO A O 1
ATOM 2009 N N . GLN A 1 257 ? -5.006 11.902 20.266 1.00 72.94 257 GLN A N 1
ATOM 2010 C CA . GLN A 1 257 ? -6.021 10.925 19.886 1.00 72.94 257 GLN A CA 1
ATOM 2011 C C . GLN A 1 257 ? -6.132 9.789 20.901 1.00 72.94 257 GLN A C 1
ATOM 2013 O O . GLN A 1 257 ? -5.136 9.172 21.274 1.00 72.94 257 GLN A O 1
ATOM 2018 N N . GLY A 1 258 ? -7.363 9.489 21.328 1.00 58.88 258 GLY A N 1
ATOM 2019 C CA . GLY A 1 258 ? -7.682 8.263 22.068 1.00 58.88 258 GLY A CA 1
ATOM 2020 C C . GLY A 1 258 ? -6.875 8.033 23.355 1.00 58.88 258 GLY A C 1
ATOM 2021 O O . GLY A 1 258 ? -6.632 6.890 23.730 1.00 58.88 258 GLY A O 1
ATOM 2022 N N . GLY A 1 259 ? -6.432 9.104 24.027 1.00 65.31 259 GLY A N 1
ATOM 2023 C CA . GLY A 1 259 ? -5.625 9.019 25.252 1.00 65.31 259 GLY A CA 1
ATOM 2024 C C . GLY A 1 259 ? -4.125 8.774 25.041 1.00 65.31 259 GLY A C 1
ATOM 2025 O O . GLY A 1 259 ? -3.435 8.496 26.019 1.00 65.31 259 GLY A O 1
ATOM 2026 N N . GLY A 1 260 ? -3.633 8.891 23.805 1.00 80.44 260 GLY A N 1
ATOM 2027 C CA . GLY A 1 260 ? -2.239 8.664 23.421 1.00 80.44 260 GLY A CA 1
ATOM 2028 C C . GLY A 1 260 ? -2.130 7.518 22.420 1.00 80.44 260 GLY A C 1
ATOM 2029 O O . GLY A 1 260 ? -2.702 6.455 22.630 1.00 80.44 260 GLY A O 1
ATOM 2030 N N . LEU A 1 261 ? -1.393 7.719 21.330 1.00 87.88 261 LEU A N 1
ATOM 2031 C CA . LEU A 1 261 ? -1.095 6.672 20.350 1.00 87.88 261 LEU A CA 1
ATOM 2032 C C . LEU A 1 261 ? 0.355 6.199 20.517 1.00 87.88 261 LEU A C 1
ATOM 2034 O O . LEU A 1 261 ? 1.261 7.031 20.609 1.00 87.88 261 LEU A O 1
ATOM 2038 N N . SER A 1 262 ? 0.580 4.883 20.527 1.00 91.06 262 SER A N 1
ATOM 2039 C CA . SER A 1 262 ? 1.922 4.277 20.564 1.00 91.06 262 SER A CA 1
ATOM 2040 C C . SER A 1 262 ? 2.186 3.404 19.331 1.00 91.06 262 SER A C 1
ATOM 2042 O O . SER A 1 262 ? 1.267 2.766 18.815 1.00 91.06 262 SER A O 1
ATOM 2044 N N . ASP A 1 263 ? 3.421 3.418 18.803 1.00 94.31 263 ASP A N 1
ATOM 2045 C CA . ASP A 1 263 ? 3.819 2.566 17.666 1.00 94.31 263 ASP A CA 1
ATOM 2046 C C . ASP A 1 263 ? 4.160 1.168 18.173 1.00 94.31 263 ASP A C 1
ATOM 2048 O O . ASP A 1 263 ? 5.183 0.958 18.823 1.00 94.31 263 ASP A O 1
ATOM 2052 N N . VAL A 1 264 ? 3.346 0.186 17.795 1.00 94.69 264 VAL A N 1
ATOM 2053 C CA . VAL A 1 264 ? 3.457 -1.187 18.309 1.00 94.69 264 VAL A CA 1
ATOM 2054 C C . VAL A 1 264 ? 4.792 -1.857 17.981 1.00 94.69 264 VAL A C 1
ATOM 2056 O O . VAL A 1 264 ? 5.217 -2.771 18.682 1.00 94.69 264 VAL A O 1
ATOM 2059 N N . ILE A 1 265 ? 5.453 -1.443 16.895 1.00 94.12 265 ILE A N 1
ATOM 2060 C CA . ILE A 1 265 ? 6.753 -1.995 16.499 1.00 94.12 265 ILE A CA 1
ATOM 2061 C C . ILE A 1 265 ? 7.875 -1.355 17.312 1.00 94.12 265 ILE A C 1
ATOM 2063 O O . ILE A 1 265 ? 8.745 -2.080 17.793 1.00 94.12 265 ILE A O 1
ATOM 2067 N N . LEU A 1 266 ? 7.861 -0.032 17.489 1.00 91.75 266 LEU A N 1
ATOM 2068 C CA . LEU A 1 266 ? 8.828 0.632 18.357 1.00 91.75 266 LEU A CA 1
ATOM 2069 C C . LEU A 1 266 ? 8.731 0.099 19.791 1.00 91.75 266 LEU A C 1
ATOM 2071 O O . LEU A 1 266 ? 9.760 -0.240 20.367 1.00 91.75 266 LEU A O 1
ATOM 2075 N N . ASP A 1 267 ? 7.516 -0.069 20.316 1.00 92.00 267 ASP A N 1
ATOM 2076 C CA . ASP A 1 267 ? 7.285 -0.608 21.661 1.00 92.00 267 ASP A CA 1
ATOM 2077 C C . ASP A 1 267 ? 7.793 -2.055 21.797 1.00 92.00 267 ASP A C 1
ATOM 2079 O O . ASP A 1 267 ? 8.410 -2.413 22.799 1.00 92.00 267 ASP A O 1
ATOM 2083 N N . ALA A 1 268 ? 7.576 -2.895 20.777 1.00 90.62 268 ALA A N 1
ATOM 2084 C CA . ALA A 1 268 ? 7.966 -4.305 20.815 1.00 90.62 268 ALA A CA 1
ATOM 2085 C C . ALA A 1 268 ? 9.473 -4.545 20.617 1.00 90.62 268 ALA A C 1
ATOM 2087 O O . ALA A 1 268 ? 10.022 -5.491 21.182 1.00 90.62 268 ALA A O 1
ATOM 2088 N N . TYR A 1 269 ? 10.143 -3.737 19.788 1.00 86.31 269 TYR A N 1
ATOM 2089 C CA . TYR A 1 269 ? 11.544 -3.960 19.405 1.00 86.31 269 TYR A CA 1
ATOM 2090 C C . TYR A 1 269 ? 12.523 -2.941 20.002 1.00 86.31 269 TYR A C 1
ATOM 2092 O O . TYR A 1 269 ? 13.732 -3.132 19.876 1.00 86.31 269 TYR A O 1
ATOM 2100 N N . GLY A 1 270 ? 12.036 -1.851 20.600 1.00 86.75 270 GLY A N 1
ATOM 2101 C CA . GLY A 1 270 ? 12.851 -0.739 21.103 1.00 86.75 270 GLY A CA 1
ATOM 2102 C C . GLY A 1 270 ? 13.550 0.084 20.013 1.00 86.75 270 GLY A C 1
ATOM 2103 O O . GLY A 1 270 ? 14.356 0.955 20.324 1.00 86.75 270 GLY A O 1
ATOM 2104 N N . GLN A 1 271 ? 13.279 -0.198 18.735 1.00 85.75 271 GLN A N 1
ATOM 2105 C CA . GLN A 1 271 ? 13.879 0.467 17.577 1.00 85.75 271 GLN A CA 1
ATOM 2106 C C . GLN A 1 271 ? 12.938 0.418 16.365 1.00 85.75 271 GLN A C 1
ATOM 2108 O O . GLN A 1 271 ? 11.959 -0.327 16.361 1.00 85.75 271 GLN A O 1
ATOM 2113 N N . HIS A 1 272 ? 13.268 1.163 15.304 1.00 84.81 272 HIS A N 1
ATOM 2114 C CA . HIS A 1 272 ? 12.537 1.162 14.032 1.00 84.81 272 HIS A CA 1
ATOM 2115 C C . HIS A 1 272 ? 13.195 0.252 12.979 1.00 84.81 272 HIS A C 1
ATOM 2117 O O . HIS A 1 272 ? 14.036 0.712 12.203 1.00 84.81 272 HIS A O 1
ATOM 2123 N N . PRO A 1 273 ? 12.821 -1.038 12.893 1.00 87.62 273 PRO A N 1
ATOM 2124 C CA . PRO A 1 273 ? 13.248 -1.881 11.786 1.00 87.62 273 PRO A CA 1
ATOM 2125 C C . PRO A 1 273 ? 12.640 -1.394 10.457 1.00 87.62 273 PRO A C 1
ATOM 2127 O O . PRO A 1 273 ? 11.525 -0.869 10.438 1.00 87.62 273 PRO A O 1
ATOM 2130 N N . PRO A 1 274 ? 13.339 -1.573 9.323 1.00 87.19 274 PRO A N 1
ATOM 2131 C CA . PRO A 1 274 ? 12.875 -1.075 8.035 1.00 87.19 274 PRO A CA 1
ATOM 2132 C C . PRO A 1 274 ? 11.638 -1.830 7.541 1.00 87.19 274 PRO A C 1
ATOM 2134 O O . PRO A 1 274 ? 11.564 -3.059 7.626 1.00 87.19 274 PRO A O 1
ATOM 2137 N N . THR A 1 275 ? 10.694 -1.091 6.960 1.00 89.19 275 THR A N 1
ATOM 2138 C CA . THR A 1 275 ? 9.524 -1.643 6.257 1.00 89.19 275 THR A CA 1
ATOM 2139 C C . THR A 1 275 ? 9.706 -1.689 4.759 1.00 89.19 275 THR A C 1
ATOM 2141 O O . THR A 1 275 ? 8.848 -2.217 4.067 1.00 89.19 275 THR A O 1
ATOM 2144 N N . ARG A 1 276 ? 10.833 -1.208 4.242 1.00 83.31 276 ARG A N 1
ATOM 2145 C CA . ARG A 1 276 ? 11.201 -1.390 2.841 1.00 83.31 276 ARG A CA 1
ATOM 2146 C C . ARG A 1 276 ? 12.501 -2.172 2.746 1.00 83.31 276 ARG A C 1
ATOM 2148 O O . ARG A 1 276 ? 13.406 -1.964 3.561 1.00 83.31 276 ARG A O 1
ATOM 2155 N N . PRO A 1 277 ? 12.629 -3.085 1.776 1.00 70.75 277 PRO A N 1
ATOM 2156 C CA . PRO A 1 277 ? 13.915 -3.687 1.497 1.00 70.75 277 PRO A CA 1
ATOM 2157 C C . PRO A 1 277 ? 14.871 -2.588 1.013 1.00 70.75 277 PRO A C 1
ATOM 2159 O O . PRO A 1 277 ? 14.523 -1.794 0.144 1.00 70.75 277 PRO A O 1
ATOM 2162 N N . SER A 1 278 ? 16.096 -2.566 1.543 1.00 59.44 278 SER A N 1
ATOM 2163 C CA . SER A 1 278 ? 17.163 -1.669 1.060 1.00 59.44 278 SER A CA 1
ATOM 2164 C C . SER A 1 278 ? 17.486 -1.899 -0.421 1.00 59.44 278 SER A C 1
ATOM 2166 O O . SER A 1 278 ? 17.946 -1.000 -1.119 1.00 59.44 278 SER A O 1
ATOM 2168 N N . LYS A 1 279 ? 17.201 -3.111 -0.905 1.00 58.09 279 LYS A N 1
ATOM 2169 C CA . LYS A 1 279 ? 17.338 -3.514 -2.295 1.00 58.09 279 LYS A CA 1
ATOM 2170 C C . LYS A 1 279 ? 16.126 -4.311 -2.735 1.00 58.09 279 LYS A C 1
ATOM 2172 O O . LYS A 1 279 ? 15.869 -5.398 -2.208 1.00 58.09 279 LYS A O 1
ATOM 2177 N N . LEU A 1 280 ? 15.417 -3.823 -3.748 1.00 57.03 280 LEU A N 1
ATOM 2178 C CA . LEU A 1 280 ? 14.496 -4.683 -4.480 1.00 57.03 280 LEU A CA 1
ATOM 2179 C C . LEU A 1 280 ? 15.338 -5.642 -5.308 1.00 57.03 280 LEU A C 1
ATOM 2181 O O . LEU A 1 280 ? 15.965 -5.234 -6.276 1.00 57.03 280 LEU A O 1
ATOM 2185 N N . PHE A 1 281 ? 15.418 -6.899 -4.877 1.00 48.34 281 PHE A N 1
ATOM 2186 C CA . PHE A 1 281 ? 16.187 -7.908 -5.590 1.00 48.34 281 PHE A CA 1
ATOM 2187 C C . PHE A 1 281 ? 15.304 -8.570 -6.638 1.00 48.34 281 PHE A C 1
ATOM 2189 O O . PHE A 1 281 ? 14.318 -9.239 -6.308 1.00 48.34 281 PHE A O 1
ATOM 2196 N N . PHE A 1 282 ? 15.702 -8.398 -7.893 1.00 54.97 282 PHE A N 1
ATOM 2197 C CA . PHE A 1 282 ? 15.130 -9.062 -9.043 1.00 54.97 282 PHE A CA 1
ATOM 2198 C C . PHE A 1 282 ? 16.140 -10.066 -9.625 1.00 54.97 282 PHE A C 1
ATOM 2200 O O . PHE A 1 282 ? 16.912 -9.692 -10.514 1.00 54.97 282 PHE A O 1
ATOM 2207 N N . PRO A 1 283 ? 16.172 -11.332 -9.141 1.00 41.72 283 PRO A N 1
ATOM 2208 C CA . PRO A 1 283 ? 17.228 -12.299 -9.462 1.00 41.72 283 PRO A CA 1
ATOM 2209 C C . PRO A 1 283 ? 17.496 -12.470 -10.959 1.00 41.72 283 PRO A C 1
ATOM 2211 O O . PRO A 1 283 ? 18.634 -12.683 -11.362 1.00 41.72 283 PRO A O 1
ATOM 2214 N N . SER A 1 284 ? 16.450 -12.367 -11.781 1.00 42.16 284 SER A N 1
ATOM 2215 C CA . SER A 1 284 ? 16.538 -12.537 -13.232 1.00 42.16 284 SER A CA 1
ATOM 2216 C C . SER A 1 284 ? 16.341 -11.238 -14.021 1.00 42.16 284 SER A C 1
ATOM 2218 O O . SER A 1 284 ? 16.270 -11.293 -15.243 1.00 42.16 284 SER A O 1
ATOM 2220 N N . ARG A 1 285 ? 16.183 -10.083 -13.354 1.00 49.78 285 ARG A N 1
ATOM 2221 C CA . ARG A 1 285 ? 15.947 -8.771 -13.990 1.00 49.78 285 ARG A CA 1
ATOM 2222 C C . ARG A 1 285 ? 16.636 -7.647 -13.218 1.00 49.78 285 ARG A C 1
ATOM 2224 O O . ARG A 1 285 ? 15.983 -6.733 -12.723 1.00 49.78 285 ARG A O 1
ATOM 2231 N N . SER A 1 286 ? 17.964 -7.701 -13.141 1.00 43.94 286 SER A N 1
ATOM 2232 C CA . SER A 1 286 ? 18.775 -6.762 -12.353 1.00 43.94 286 SER A CA 1
ATOM 2233 C C . SER A 1 286 ? 18.533 -5.279 -12.667 1.00 43.94 286 SER A C 1
ATOM 2235 O O . SER A 1 286 ? 18.708 -4.461 -11.773 1.00 43.94 286 SER A O 1
ATOM 2237 N N . LYS A 1 287 ? 18.075 -4.945 -13.885 1.00 41.31 287 LYS A N 1
ATOM 2238 C CA . LYS A 1 287 ? 17.685 -3.587 -14.321 1.00 41.31 287 LYS A CA 1
ATOM 2239 C C . LYS A 1 287 ? 16.510 -2.983 -13.542 1.00 41.31 287 LYS A C 1
ATOM 2241 O O . LYS A 1 287 ? 16.320 -1.776 -13.550 1.00 41.31 287 LYS A O 1
ATOM 2246 N N . LEU A 1 288 ? 15.692 -3.820 -12.903 1.00 43.62 288 LEU A N 1
ATOM 2247 C CA . LEU A 1 288 ? 14.559 -3.391 -12.077 1.00 43.62 288 LEU A CA 1
ATOM 2248 C C . LEU A 1 288 ? 14.946 -3.230 -10.601 1.00 43.62 288 LEU A C 1
ATOM 2250 O O . LEU A 1 288 ? 14.104 -2.840 -9.792 1.00 43.62 288 LEU A O 1
ATOM 2254 N N . ASN A 1 289 ? 16.195 -3.543 -10.233 1.00 47.53 289 ASN A N 1
ATOM 2255 C CA . ASN A 1 289 ? 16.657 -3.361 -8.865 1.00 47.53 289 ASN A CA 1
ATOM 2256 C C . ASN A 1 289 ? 16.626 -1.873 -8.520 1.00 47.53 289 ASN A C 1
ATOM 2258 O O . ASN A 1 289 ? 17.375 -1.079 -9.081 1.00 47.53 289 ASN A O 1
ATOM 2262 N N . ARG A 1 290 ? 15.778 -1.506 -7.561 1.00 51.22 290 ARG A N 1
ATOM 2263 C CA . ARG A 1 290 ? 15.840 -0.197 -6.921 1.00 51.22 290 ARG A CA 1
ATOM 2264 C C . ARG A 1 290 ? 16.706 -0.340 -5.683 1.00 51.22 290 ARG A C 1
ATOM 2266 O O . ARG A 1 290 ? 16.337 -1.062 -4.753 1.00 51.22 290 ARG A O 1
ATOM 2273 N N . ASP A 1 291 ? 17.853 0.321 -5.708 1.00 48.34 291 ASP A N 1
ATOM 2274 C CA . ASP A 1 291 ? 18.722 0.449 -4.549 1.00 48.34 291 ASP A CA 1
ATOM 2275 C C . ASP A 1 291 ? 18.305 1.730 -3.815 1.00 48.34 291 ASP A C 1
ATOM 2277 O O . ASP A 1 291 ? 18.566 2.848 -4.260 1.00 48.34 291 ASP A O 1
ATOM 2281 N N . SER A 1 292 ? 17.600 1.575 -2.696 1.00 51.94 292 SER A N 1
ATOM 2282 C CA . SER A 1 292 ? 17.433 2.674 -1.752 1.00 51.94 292 SER A CA 1
ATOM 2283 C C . SER A 1 292 ? 18.667 2.664 -0.859 1.00 51.94 292 SER A C 1
ATOM 2285 O O . SER A 1 292 ? 18.849 1.755 -0.053 1.00 51.94 292 SER A O 1
ATOM 2287 N N . LEU A 1 293 ? 19.530 3.673 -1.027 1.00 50.22 293 LEU A N 1
ATOM 2288 C CA . LEU A 1 293 ? 20.813 3.800 -0.316 1.00 50.22 293 LEU A CA 1
ATOM 2289 C C . LEU A 1 293 ? 20.667 3.754 1.214 1.00 50.22 293 LEU A C 1
ATOM 2291 O O . LEU A 1 293 ? 21.637 3.487 1.919 1.00 50.22 293 LEU A O 1
ATOM 2295 N N . THR A 1 294 ? 19.462 4.001 1.729 1.00 64.38 294 THR A N 1
ATOM 2296 C CA . THR A 1 294 ? 19.152 4.038 3.153 1.00 64.38 294 THR A CA 1
ATOM 2297 C C . THR A 1 294 ? 17.935 3.162 3.474 1.00 64.38 294 THR A C 1
ATOM 2299 O O . THR A 1 294 ? 16.947 3.182 2.732 1.00 64.38 294 THR A O 1
ATOM 2302 N N . PRO A 1 295 ? 17.971 2.376 4.568 1.00 73.56 295 PRO A N 1
ATOM 2303 C CA . PRO A 1 295 ? 16.791 1.689 5.083 1.00 73.56 295 PRO A CA 1
ATOM 2304 C C . PRO A 1 295 ? 15.675 2.687 5.413 1.00 73.56 295 PRO A C 1
ATOM 2306 O O . PRO A 1 295 ? 15.938 3.759 5.961 1.00 73.56 295 PRO A O 1
ATOM 2309 N N . GLN A 1 296 ? 14.430 2.325 5.101 1.00 81.81 296 GLN A N 1
ATOM 2310 C CA . GLN A 1 296 ? 13.261 3.178 5.323 1.00 81.81 296 GLN A CA 1
ATOM 2311 C C . GLN A 1 296 ? 12.220 2.455 6.181 1.00 81.81 296 GLN A C 1
ATOM 2313 O O . GLN A 1 296 ? 11.911 1.285 5.938 1.00 81.81 296 GLN A O 1
ATOM 2318 N N . ARG A 1 297 ? 11.665 3.165 7.166 1.00 89.31 297 ARG A N 1
ATOM 2319 C CA . ARG A 1 297 ? 10.495 2.764 7.962 1.00 89.31 297 ARG A CA 1
ATOM 2320 C C . ARG A 1 297 ? 9.404 3.795 7.714 1.00 89.31 297 ARG A C 1
ATOM 2322 O O . ARG A 1 297 ? 9.497 4.884 8.261 1.00 89.31 297 ARG A O 1
ATOM 2329 N N . GLN A 1 298 ? 8.438 3.465 6.865 1.00 91.94 298 GLN A N 1
ATOM 2330 C CA . GLN A 1 298 ? 7.360 4.380 6.449 1.00 91.94 298 GLN A CA 1
ATOM 2331 C C . GLN A 1 298 ? 5.965 3.871 6.826 1.00 91.94 298 GLN A C 1
ATOM 2333 O O . GLN A 1 298 ? 5.033 4.661 6.981 1.00 91.94 298 GLN A O 1
ATOM 2338 N N . ASP A 1 299 ? 5.835 2.558 7.013 1.00 96.19 299 ASP A N 1
ATOM 2339 C CA . ASP A 1 299 ? 4.581 1.910 7.370 1.00 96.19 299 ASP A CA 1
ATOM 2340 C C . ASP A 1 299 ? 4.491 1.796 8.892 1.00 96.19 299 ASP A C 1
ATOM 2342 O O . ASP A 1 299 ? 5.317 1.116 9.497 1.00 96.19 299 ASP A O 1
ATOM 2346 N N . PHE A 1 300 ? 3.504 2.430 9.522 1.00 96.50 300 PHE A N 1
ATOM 2347 C CA . PHE A 1 300 ? 3.343 2.430 10.982 1.00 96.50 300 PHE A CA 1
ATOM 2348 C C . PHE A 1 300 ? 2.034 1.775 11.406 1.00 96.50 300 PHE A C 1
ATOM 2350 O O . PHE A 1 300 ? 1.091 1.654 10.620 1.00 96.50 300 PHE A O 1
ATOM 2357 N N . PHE A 1 301 ? 1.995 1.332 12.661 1.00 97.38 301 PHE A N 1
ATOM 2358 C CA . PHE A 1 301 ? 0.808 0.751 13.270 1.00 97.38 301 PHE A CA 1
ATOM 2359 C C . PHE A 1 301 ? 0.687 1.318 14.680 1.00 97.38 301 PHE A C 1
ATOM 2361 O O . PHE A 1 301 ? 1.391 0.890 15.592 1.00 97.38 301 PHE A O 1
ATOM 2368 N N . PHE A 1 302 ? -0.194 2.300 14.831 1.00 96.50 302 PHE A N 1
ATOM 2369 C CA . PHE A 1 302 ? -0.438 2.988 16.086 1.00 96.50 302 PHE A CA 1
ATOM 2370 C C . PHE A 1 302 ? -1.684 2.451 16.777 1.00 96.50 302 PHE A C 1
ATOM 2372 O O . PHE A 1 302 ? -2.694 2.190 16.117 1.00 96.50 302 PHE A O 1
ATOM 2379 N N . VAL A 1 303 ? -1.627 2.324 18.100 1.00 94.88 303 VAL A N 1
ATOM 2380 C CA . VAL A 1 303 ? -2.761 1.893 18.925 1.00 94.88 303 VAL A CA 1
ATOM 2381 C C . VAL A 1 303 ? -2.921 2.766 20.159 1.00 94.88 303 VAL A C 1
ATOM 2383 O O . VAL A 1 303 ? -1.958 3.341 20.659 1.00 94.88 303 VAL A O 1
ATOM 2386 N N . THR A 1 304 ? -4.149 2.847 20.655 1.00 92.56 304 THR A N 1
ATOM 2387 C CA . THR A 1 304 ? -4.463 3.443 21.961 1.00 92.56 304 THR A CA 1
ATOM 2388 C C . THR A 1 304 ? -4.263 2.456 23.114 1.00 92.56 304 THR A C 1
ATOM 2390 O O . THR A 1 304 ? -4.436 1.255 22.891 1.00 92.56 304 THR A O 1
ATOM 2393 N N . PRO A 1 305 ? -4.086 2.925 24.366 1.00 88.88 305 PRO A N 1
ATOM 2394 C CA . PRO A 1 305 ? -3.977 2.080 25.560 1.00 88.88 305 PRO A CA 1
ATOM 2395 C C . PRO A 1 305 ? -5.142 1.106 25.788 1.00 88.88 305 PRO A C 1
ATOM 2397 O O . PRO A 1 305 ? -4.976 0.096 26.466 1.00 88.88 305 PRO A O 1
ATOM 2400 N N . ALA A 1 306 ? -6.323 1.386 25.228 1.00 88.75 306 ALA A N 1
ATOM 2401 C CA . ALA A 1 306 ? -7.483 0.497 25.297 1.00 88.75 306 ALA A CA 1
ATOM 2402 C C . ALA A 1 306 ? -7.318 -0.818 24.504 1.00 88.75 306 ALA A C 1
ATOM 2404 O O . ALA A 1 306 ? -8.106 -1.746 24.695 1.00 88.75 306 ALA A O 1
ATOM 2405 N N . ALA A 1 307 ? -6.320 -0.904 23.617 1.00 91.19 307 ALA A N 1
ATOM 2406 C CA . ALA A 1 307 ? -5.980 -2.108 22.871 1.00 91.19 307 ALA A CA 1
ATOM 2407 C C . ALA A 1 307 ? -4.634 -2.665 23.357 1.00 91.19 307 ALA A C 1
ATOM 2409 O O . ALA A 1 307 ? -3.576 -2.083 23.131 1.00 91.19 307 ALA A O 1
ATOM 2410 N N . GLU A 1 308 ? -4.671 -3.826 24.004 1.00 93.00 308 GLU A N 1
ATOM 2411 C CA . GLU A 1 308 ? -3.480 -4.541 24.447 1.00 93.00 308 GLU A CA 1
ATOM 2412 C C . GLU A 1 308 ? -2.776 -5.183 23.245 1.00 93.00 308 GLU A C 1
ATOM 2414 O O . GLU A 1 308 ? -3.374 -5.953 22.491 1.00 93.00 308 GLU A O 1
ATOM 2419 N N . VAL A 1 309 ? -1.485 -4.915 23.065 1.00 94.19 309 VAL A N 1
ATOM 2420 C CA . VAL A 1 309 ? -0.690 -5.528 21.995 1.00 94.19 309 VAL A CA 1
ATOM 2421 C C . VAL A 1 309 ? -0.035 -6.796 22.521 1.00 94.19 309 VAL A C 1
ATOM 2423 O O . VAL A 1 309 ? 0.922 -6.743 23.286 1.00 94.19 309 VAL A O 1
ATOM 2426 N N . ARG A 1 310 ? -0.518 -7.958 22.076 1.00 93.75 310 ARG A N 1
ATOM 2427 C CA . ARG A 1 310 ? 0.039 -9.259 22.489 1.00 93.75 310 ARG A CA 1
ATOM 2428 C C . ARG A 1 310 ? 1.254 -9.672 21.669 1.00 93.75 310 ARG A C 1
ATOM 2430 O O . ARG A 1 310 ? 2.135 -10.370 22.153 1.00 93.75 310 ARG A O 1
ATOM 2437 N N . MET A 1 311 ? 1.264 -9.298 20.394 1.00 93.44 311 MET A N 1
ATOM 2438 C CA . MET A 1 311 ? 2.347 -9.601 19.464 1.00 93.44 311 MET A CA 1
ATOM 2439 C C . MET A 1 311 ? 2.366 -8.538 18.375 1.00 93.44 311 MET A C 1
ATOM 2441 O O . MET A 1 311 ? 1.309 -8.205 17.847 1.00 93.44 311 MET A O 1
ATOM 2445 N N . ALA A 1 312 ? 3.549 -8.064 17.997 1.00 95.44 312 ALA A N 1
ATOM 2446 C CA . ALA A 1 312 ? 3.747 -7.177 16.859 1.00 95.44 312 ALA A CA 1
ATOM 2447 C C . ALA A 1 312 ? 4.978 -7.625 16.065 1.00 95.44 312 ALA A C 1
ATOM 2449 O O . ALA A 1 312 ? 5.983 -8.025 16.647 1.00 95.44 312 ALA A O 1
ATOM 2450 N N . CYS A 1 313 ? 4.899 -7.606 14.735 1.00 94.81 313 CYS A N 1
ATOM 2451 C CA . CYS A 1 313 ? 6.027 -7.985 13.886 1.00 94.81 313 CYS A CA 1
ATOM 2452 C C . CYS A 1 313 ? 5.933 -7.416 12.469 1.00 94.81 313 CYS A C 1
ATOM 2454 O O . CYS A 1 313 ? 4.846 -7.168 11.937 1.00 94.81 313 CYS A O 1
ATOM 2456 N N . ILE A 1 314 ? 7.099 -7.275 11.834 1.00 93.19 314 ILE A N 1
ATOM 2457 C CA . ILE A 1 314 ? 7.210 -6.985 10.404 1.00 93.19 314 ILE A CA 1
ATOM 2458 C C . ILE A 1 314 ? 7.098 -8.288 9.606 1.00 93.19 314 ILE A C 1
ATOM 2460 O O . ILE A 1 314 ? 7.852 -9.240 9.815 1.00 93.19 314 ILE A O 1
ATOM 2464 N N . ARG A 1 315 ? 6.171 -8.317 8.648 1.00 93.50 315 ARG A N 1
ATOM 2465 C CA . ARG A 1 315 ? 5.870 -9.451 7.773 1.00 93.50 315 ARG A CA 1
ATOM 2466 C C . ARG A 1 315 ? 6.499 -9.260 6.401 1.00 93.50 315 ARG A C 1
ATOM 2468 O O . ARG A 1 315 ? 6.098 -8.405 5.614 1.00 93.50 315 ARG A O 1
ATOM 2475 N N . LYS A 1 316 ? 7.471 -10.113 6.091 1.00 90.56 316 LYS A N 1
ATOM 2476 C CA . LYS A 1 316 ? 8.105 -10.179 4.771 1.00 90.56 316 LYS A CA 1
ATOM 2477 C C . LYS A 1 316 ? 7.419 -11.258 3.943 1.00 90.56 316 LYS A C 1
ATOM 2479 O O . LYS A 1 316 ? 7.600 -12.444 4.201 1.00 90.56 316 LYS A O 1
ATOM 2484 N N . PHE A 1 317 ? 6.648 -10.857 2.939 1.00 87.19 317 PHE A N 1
ATOM 2485 C CA . PHE A 1 317 ? 6.018 -11.800 2.019 1.00 87.19 317 PHE A CA 1
ATOM 2486 C C . PHE A 1 317 ? 6.995 -12.150 0.896 1.00 87.19 317 PHE A C 1
ATOM 2488 O O . PHE A 1 317 ? 7.226 -11.344 -0.003 1.00 87.19 317 PHE A O 1
ATOM 2495 N N . VAL A 1 318 ? 7.601 -13.334 0.971 1.00 81.12 318 VAL A N 1
ATOM 2496 C CA . VAL A 1 318 ? 8.632 -13.793 0.029 1.00 81.12 318 VAL A CA 1
ATOM 2497 C C . VAL A 1 318 ? 7.986 -14.524 -1.151 1.00 81.12 318 VAL A C 1
ATOM 2499 O O . VAL A 1 318 ? 7.118 -15.380 -0.985 1.00 81.12 318 VAL A O 1
ATOM 2502 N N . ALA A 1 319 ? 8.406 -14.182 -2.362 1.00 71.94 319 ALA A N 1
ATOM 2503 C CA . ALA A 1 319 ? 8.027 -14.852 -3.593 1.00 71.94 319 ALA A CA 1
ATOM 2504 C C . ALA A 1 319 ? 8.833 -16.148 -3.781 1.00 71.94 319 ALA A C 1
ATOM 2506 O O . ALA A 1 319 ? 9.965 -16.274 -3.322 1.00 71.94 319 ALA A O 1
ATOM 2507 N N . SER A 1 320 ? 8.276 -17.126 -4.500 1.00 67.06 320 SER A N 1
ATOM 2508 C CA . SER A 1 320 ? 9.007 -18.365 -4.810 1.00 67.06 320 SER A CA 1
ATOM 2509 C C . SER A 1 320 ? 10.293 -18.079 -5.596 1.00 67.06 320 SER A C 1
ATOM 2511 O O . SER A 1 320 ? 10.258 -17.260 -6.513 1.00 67.06 320 SER A O 1
ATOM 2513 N N . SER A 1 321 ? 11.360 -18.848 -5.356 1.00 58.09 321 SER A N 1
ATOM 2514 C CA . SER A 1 321 ? 12.681 -18.723 -6.012 1.00 58.09 321 SER A CA 1
ATOM 2515 C C . SER A 1 321 ? 12.667 -18.735 -7.548 1.00 58.09 321 SER A C 1
ATOM 2517 O O . SER A 1 321 ? 13.613 -18.283 -8.180 1.00 58.09 321 SER A O 1
ATOM 2519 N N . ARG A 1 322 ? 11.583 -19.220 -8.164 1.00 60.81 322 ARG A N 1
ATOM 2520 C CA . ARG A 1 322 ? 11.363 -19.219 -9.620 1.00 60.81 322 ARG A CA 1
ATOM 2521 C C . ARG A 1 322 ? 10.903 -17.867 -10.183 1.00 60.81 322 ARG A C 1
ATOM 2523 O O . ARG A 1 322 ? 10.582 -17.784 -11.366 1.00 60.81 322 ARG A O 1
ATOM 2530 N N . ARG A 1 323 ? 10.755 -16.835 -9.348 1.00 64.19 323 ARG A N 1
ATOM 2531 C CA . ARG A 1 323 ? 10.231 -15.526 -9.755 1.00 64.19 323 ARG A CA 1
ATOM 2532 C C . ARG A 1 323 ? 11.347 -14.509 -9.946 1.00 64.19 323 ARG A C 1
ATOM 2534 O O . ARG A 1 323 ? 12.367 -14.576 -9.266 1.00 64.19 323 ARG A O 1
ATOM 2541 N N . PRO A 1 324 ? 11.126 -13.526 -10.833 1.00 64.12 324 PRO A N 1
ATOM 2542 C CA . PRO A 1 324 ? 12.100 -12.486 -11.090 1.00 64.12 324 PRO A CA 1
ATOM 2543 C C . PRO A 1 324 ? 12.191 -11.472 -9.952 1.00 64.12 324 PRO A C 1
ATOM 2545 O O . PRO A 1 324 ? 12.903 -10.512 -10.151 1.00 64.12 324 PRO A O 1
ATOM 2548 N N . TYR A 1 325 ? 11.504 -11.638 -8.813 1.00 68.38 325 TYR A N 1
ATOM 2549 C CA . TYR A 1 325 ? 11.504 -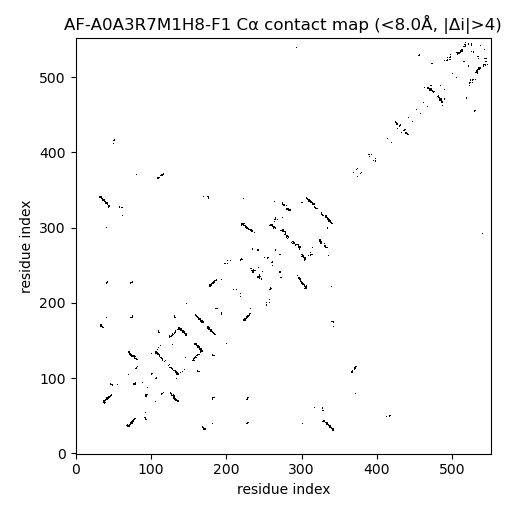10.748 -7.642 1.00 68.38 325 TYR A CA 1
ATOM 2550 C C . TYR A 1 325 ? 11.502 -11.569 -6.343 1.00 68.38 325 TYR A C 1
ATOM 2552 O O . TYR A 1 325 ? 10.983 -12.684 -6.336 1.00 68.38 325 TYR A O 1
ATOM 2560 N N . VAL A 1 326 ? 12.052 -11.024 -5.250 1.00 73.88 326 VAL A N 1
ATOM 2561 C CA . VAL A 1 326 ? 12.116 -11.711 -3.936 1.00 73.88 326 VAL A CA 1
ATOM 2562 C C . VAL A 1 326 ? 10.901 -11.469 -3.064 1.00 73.88 326 VAL A C 1
ATOM 2564 O O . VAL A 1 326 ? 10.479 -12.382 -2.367 1.00 73.88 326 VAL A O 1
ATOM 2567 N N . TYR A 1 327 ? 10.338 -10.265 -3.072 1.00 82.94 327 TYR A N 1
ATOM 2568 C CA . TYR A 1 327 ? 9.237 -9.899 -2.183 1.00 82.94 327 TYR A CA 1
ATOM 2569 C C . TYR A 1 327 ? 7.972 -9.593 -2.978 1.00 82.94 327 TYR A C 1
ATOM 2571 O O . TYR A 1 327 ? 8.039 -9.105 -4.104 1.00 82.94 327 TYR A O 1
ATOM 2579 N N . LEU A 1 328 ? 6.808 -9.882 -2.391 1.00 86.50 328 LEU A N 1
ATOM 2580 C CA . LEU A 1 328 ? 5.511 -9.603 -3.008 1.00 86.50 328 LEU A CA 1
ATOM 2581 C C . LEU A 1 328 ? 5.161 -8.117 -3.034 1.00 86.50 328 LEU A C 1
ATOM 2583 O O . LEU A 1 328 ? 4.136 -7.791 -3.609 1.00 86.50 328 LEU A O 1
ATOM 2587 N N . SER A 1 329 ? 5.941 -7.242 -2.406 1.00 88.81 329 SER A N 1
ATOM 2588 C CA . SER A 1 329 ? 5.846 -5.789 -2.529 1.00 88.81 329 SER A CA 1
ATOM 2589 C C . SER A 1 329 ? 7.207 -5.172 -2.251 1.00 88.81 329 SER A C 1
ATOM 2591 O O . SER A 1 329 ? 8.103 -5.831 -1.720 1.00 88.81 329 SER A O 1
ATOM 2593 N N . ASP A 1 330 ? 7.361 -3.909 -2.623 1.00 84.50 330 ASP A N 1
ATOM 2594 C CA . ASP A 1 330 ? 8.478 -3.065 -2.214 1.00 84.50 330 ASP A CA 1
ATOM 2595 C C . ASP A 1 330 ? 8.313 -2.502 -0.795 1.00 84.50 330 ASP A C 1
ATOM 2597 O O . ASP A 1 330 ? 9.163 -1.751 -0.320 1.00 84.50 330 ASP A O 1
ATOM 2601 N N . HIS A 1 331 ? 7.248 -2.915 -0.111 1.00 91.94 331 HIS A N 1
ATOM 2602 C CA . HIS A 1 331 ? 7.045 -2.761 1.320 1.00 91.94 331 HIS A CA 1
ATOM 2603 C C . HIS A 1 331 ? 6.938 -4.139 1.995 1.00 91.94 331 HIS A C 1
ATOM 2605 O O . HIS A 1 331 ? 6.660 -5.170 1.369 1.00 91.94 331 HIS A O 1
ATOM 2611 N N . PHE A 1 332 ? 7.160 -4.161 3.301 1.00 93.50 332 PHE A N 1
ATOM 2612 C CA . PHE A 1 332 ? 6.865 -5.255 4.212 1.00 93.50 332 PHE A CA 1
ATOM 2613 C C . PHE A 1 332 ? 5.607 -4.902 5.001 1.00 93.50 332 PHE A C 1
ATOM 2615 O O . PHE A 1 332 ? 5.383 -3.745 5.340 1.00 93.50 332 PHE A O 1
ATOM 2622 N N . GLY A 1 333 ? 4.791 -5.906 5.309 1.00 94.75 333 GLY A N 1
ATOM 2623 C CA . GLY A 1 333 ? 3.609 -5.702 6.134 1.00 94.75 333 GLY A CA 1
ATOM 2624 C C . GLY A 1 333 ? 3.976 -5.444 7.593 1.00 94.75 333 GLY A C 1
ATOM 2625 O O . GLY A 1 333 ? 5.011 -5.899 8.078 1.00 94.75 333 GLY A O 1
ATOM 2626 N N . VAL A 1 334 ? 3.096 -4.768 8.317 1.00 97.62 334 VAL A N 1
ATOM 2627 C CA . VAL A 1 334 ? 3.158 -4.613 9.771 1.00 97.62 334 VAL A CA 1
ATOM 2628 C C . VAL A 1 334 ? 1.949 -5.324 10.350 1.00 97.62 334 VAL A C 1
ATOM 2630 O O . VAL A 1 334 ? 0.817 -4.979 10.021 1.00 97.62 334 VAL A O 1
ATOM 2633 N N . SER A 1 335 ? 2.172 -6.343 11.176 1.00 97.56 335 SER A N 1
ATOM 2634 C CA . SER A 1 335 ? 1.081 -7.107 11.784 1.00 97.56 335 SER A CA 1
ATOM 2635 C C . SER A 1 335 ? 1.113 -7.033 13.296 1.00 97.56 335 SER A C 1
ATOM 2637 O O . SER A 1 335 ? 2.194 -7.056 13.888 1.00 97.56 335 SER A O 1
ATOM 2639 N N . ALA A 1 336 ? -0.071 -7.002 13.900 1.00 97.75 336 ALA A N 1
ATOM 2640 C CA . ALA A 1 336 ? -0.245 -7.033 15.339 1.00 97.75 336 ALA A CA 1
ATOM 2641 C C . ALA A 1 336 ? -1.431 -7.920 15.735 1.00 97.75 336 ALA A C 1
ATOM 2643 O O . ALA A 1 336 ? -2.437 -7.991 15.028 1.00 97.75 336 ALA A O 1
ATOM 2644 N N . THR A 1 337 ? -1.313 -8.586 16.880 1.00 97.50 337 THR A N 1
ATOM 2645 C CA . THR A 1 337 ? -2.419 -9.283 17.539 1.00 97.50 337 THR A CA 1
ATOM 2646 C C . THR A 1 337 ? -2.879 -8.438 18.712 1.00 97.50 337 THR A C 1
ATOM 2648 O O . THR A 1 337 ? -2.130 -8.253 19.673 1.00 97.50 337 THR A O 1
ATOM 2651 N N . LEU A 1 338 ? -4.110 -7.947 18.627 1.00 96.06 338 LEU A N 1
ATOM 2652 C CA . LEU A 1 338 ? -4.709 -7.054 19.608 1.00 96.06 338 LEU A CA 1
ATOM 2653 C C . LEU A 1 338 ? -5.622 -7.840 20.548 1.00 96.06 338 LEU A C 1
ATOM 2655 O O . LEU A 1 338 ? -6.382 -8.701 20.100 1.00 96.06 338 LEU A O 1
ATOM 2659 N N . GLY A 1 339 ? -5.534 -7.542 21.839 1.00 93.31 339 GLY A N 1
ATOM 2660 C CA . GLY A 1 339 ? -6.480 -7.929 22.874 1.00 93.31 339 GLY A CA 1
ATOM 2661 C C . GLY A 1 339 ? -7.296 -6.716 23.304 1.00 93.31 339 GLY A C 1
ATOM 2662 O O . GLY A 1 339 ? -6.736 -5.659 23.577 1.00 93.31 339 GLY A O 1
ATOM 2663 N N . VAL A 1 340 ? -8.619 -6.837 23.325 1.00 90.00 340 VAL A N 1
ATOM 2664 C CA . VAL A 1 340 ? -9.506 -5.727 23.687 1.00 90.00 340 VAL A CA 1
ATOM 2665 C C . VAL A 1 340 ? -10.517 -6.191 24.719 1.00 90.00 340 VAL A C 1
ATOM 2667 O O . VAL A 1 340 ? -11.162 -7.232 24.566 1.00 90.00 340 VAL A O 1
ATOM 2670 N N . TRP A 1 341 ? -10.665 -5.393 25.770 1.00 82.81 341 TRP A N 1
ATOM 2671 C CA . TRP A 1 341 ? -11.601 -5.636 26.857 1.00 82.81 341 TRP A CA 1
ATOM 2672 C C . TRP A 1 341 ? -12.966 -5.050 26.508 1.00 82.81 341 TRP A C 1
ATOM 2674 O O . TRP A 1 341 ? -13.066 -3.899 26.079 1.00 82.81 341 TRP A O 1
ATOM 2684 N N . ALA A 1 342 ? -14.037 -5.820 26.701 1.00 67.62 342 ALA A N 1
ATOM 2685 C CA . ALA A 1 342 ? -15.376 -5.287 26.515 1.00 67.62 342 ALA A CA 1
ATOM 2686 C C . ALA A 1 342 ? -15.673 -4.272 27.623 1.00 67.62 342 ALA A C 1
ATOM 2688 O O . ALA A 1 342 ? -15.792 -4.619 28.801 1.00 67.62 342 ALA A O 1
ATOM 2689 N N . THR A 1 343 ? -15.841 -3.013 27.240 1.00 57.56 343 THR A N 1
ATOM 2690 C CA . THR A 1 343 ? -16.462 -2.012 28.103 1.00 57.56 343 THR A CA 1
ATOM 2691 C C . THR A 1 343 ? -17.947 -2.355 28.290 1.00 57.56 343 THR A C 1
ATOM 2693 O O . THR A 1 343 ? -18.557 -3.042 27.465 1.00 57.56 343 THR A O 1
ATOM 2696 N N . GLN A 1 344 ? -18.522 -1.980 29.439 1.00 48.34 344 GLN A N 1
ATOM 2697 C CA . GLN A 1 344 ? -19.879 -2.380 29.828 1.00 48.34 344 GLN A CA 1
ATOM 2698 C C . GLN A 1 344 ? -20.925 -2.101 28.733 1.00 48.34 344 GLN A C 1
ATOM 2700 O O . GLN A 1 344 ? -20.863 -1.116 28.002 1.00 48.34 344 GLN A O 1
ATOM 2705 N N . ARG A 1 345 ? -21.888 -3.027 28.652 1.00 40.88 345 ARG A N 1
ATOM 2706 C CA . ARG A 1 345 ? -22.980 -3.127 27.673 1.00 40.88 345 ARG A CA 1
ATOM 2707 C C . ARG A 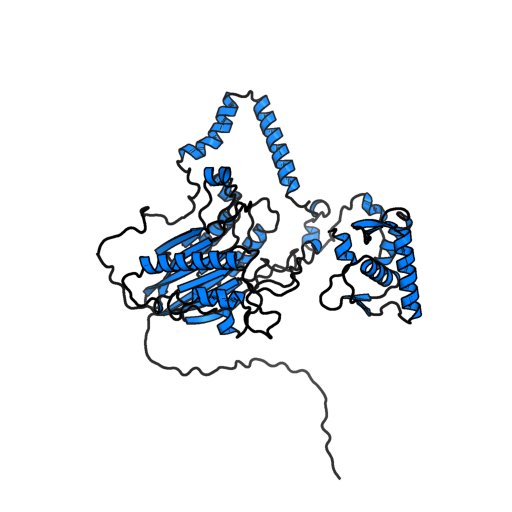1 345 ? -23.618 -1.757 27.388 1.00 40.88 345 ARG A C 1
ATOM 2709 O O . ARG A 1 345 ? -24.219 -1.163 28.277 1.00 40.88 345 ARG A O 1
ATOM 2716 N N . ARG A 1 346 ? -23.546 -1.301 26.135 1.00 46.59 346 ARG A N 1
ATOM 2717 C CA . ARG A 1 346 ? -24.356 -0.183 25.631 1.00 46.59 346 ARG A CA 1
ATOM 2718 C C . ARG A 1 346 ? -25.818 -0.647 25.606 1.00 46.59 346 ARG A C 1
ATOM 2720 O O . ARG A 1 346 ? -26.138 -1.600 24.895 1.00 46.59 346 ARG A O 1
ATOM 2727 N N . GLU A 1 347 ? -26.701 -0.003 26.366 1.00 31.95 347 GLU A N 1
ATOM 2728 C CA . GLU A 1 347 ? -28.105 0.056 25.956 1.00 31.95 347 GLU A CA 1
ATOM 2729 C C . GLU A 1 347 ? -28.197 1.068 24.804 1.00 31.95 347 GLU A C 1
ATOM 2731 O O . GLU A 1 347 ? -27.618 2.153 24.907 1.00 31.95 347 GLU A O 1
ATOM 2736 N N . PRO A 1 348 ? -28.849 0.732 23.680 1.00 34.28 348 PRO A N 1
ATOM 2737 C CA . PRO A 1 348 ? -29.007 1.667 22.575 1.00 34.28 348 PRO A CA 1
ATOM 2738 C C . PRO A 1 348 ? -29.837 2.864 23.055 1.00 34.28 348 PRO A C 1
ATOM 2740 O O . PRO A 1 348 ? -31.020 2.713 23.371 1.00 34.28 348 PRO A O 1
ATOM 2743 N N . SER A 1 349 ? -29.227 4.051 23.135 1.00 35.25 349 SER A N 1
ATOM 2744 C CA . SER A 1 349 ? -29.960 5.260 23.506 1.00 35.25 349 SER A CA 1
ATOM 2745 C C . SER A 1 349 ? -30.993 5.567 22.414 1.00 35.25 349 SER A C 1
ATOM 2747 O O . SER A 1 349 ? -30.698 5.638 21.222 1.00 35.25 349 SER A O 1
ATOM 2749 N N . LYS A 1 350 ? -32.259 5.690 22.825 1.00 34.81 350 LYS A N 1
ATOM 2750 C CA . LYS A 1 350 ? -33.415 5.991 21.962 1.00 34.81 350 LYS A CA 1
ATOM 2751 C C . LYS A 1 350 ? -33.544 7.486 21.639 1.00 34.81 350 LYS A C 1
ATOM 2753 O O . LYS A 1 350 ? -34.644 7.965 21.371 1.00 34.81 350 LYS A O 1
ATOM 2758 N N . THR A 1 351 ? -32.458 8.246 21.668 1.00 32.50 351 THR A N 1
ATOM 2759 C CA . THR A 1 351 ? -32.532 9.708 21.605 1.00 32.50 351 THR A CA 1
ATOM 2760 C C . THR A 1 351 ? -31.9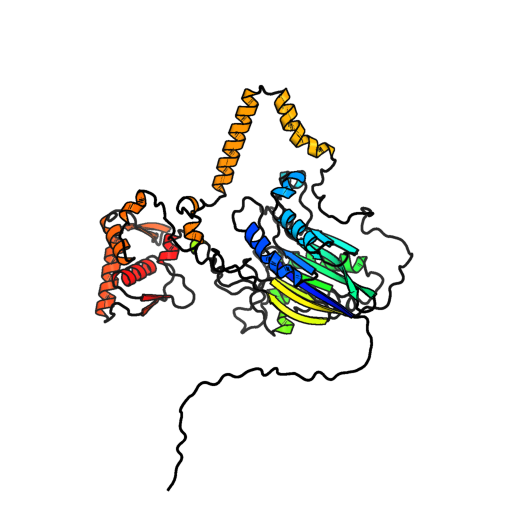31 10.221 20.308 1.00 32.50 351 THR A C 1
ATOM 2762 O O . THR A 1 351 ? -30.724 10.301 20.156 1.00 32.50 351 THR A O 1
ATOM 2765 N N . ALA A 1 352 ? -32.835 10.560 19.386 1.00 30.84 352 ALA A N 1
ATOM 2766 C CA . ALA A 1 352 ? -32.634 11.391 18.204 1.00 30.84 352 ALA A CA 1
ATOM 2767 C C . ALA A 1 352 ? -31.402 11.050 17.349 1.00 30.84 352 ALA A C 1
ATOM 2769 O O . ALA A 1 352 ? -30.316 11.592 17.529 1.00 30.84 352 ALA A O 1
ATOM 2770 N N . VAL A 1 353 ? -31.650 10.233 16.322 1.00 35.69 353 VAL A N 1
ATOM 2771 C CA . VAL A 1 353 ? -30.857 10.146 15.091 1.00 35.69 353 VAL A CA 1
ATOM 2772 C C . VAL A 1 353 ? -30.613 11.567 14.566 1.00 35.69 353 VAL A C 1
ATOM 2774 O O . VAL A 1 353 ? -31.410 12.109 13.803 1.00 35.69 353 VAL A O 1
ATOM 2777 N N . ARG A 1 354 ? -29.519 12.203 14.992 1.00 29.19 354 ARG A N 1
ATOM 2778 C CA . ARG A 1 354 ? -28.841 13.189 14.161 1.00 29.19 354 ARG A CA 1
ATOM 2779 C C . ARG A 1 354 ? -28.109 12.362 13.115 1.00 29.19 354 ARG A C 1
ATOM 2781 O O . ARG A 1 354 ? -27.237 11.581 13.488 1.00 29.19 354 ARG A O 1
ATOM 2788 N N . PRO A 1 355 ? -28.480 12.466 11.833 1.00 30.59 355 PRO A N 1
ATOM 2789 C CA . PRO A 1 355 ? -27.714 11.816 10.792 1.00 30.59 355 PRO A CA 1
ATOM 2790 C C . PRO A 1 355 ? -26.265 12.307 10.898 1.00 30.59 355 PRO A C 1
ATOM 2792 O O . PRO A 1 355 ? -26.043 13.520 10.875 1.00 30.59 355 PRO A O 1
ATOM 2795 N N . LEU A 1 356 ? -25.282 11.395 10.928 1.00 41.53 356 LEU A N 1
ATOM 2796 C CA . LEU A 1 356 ? -24.099 11.640 10.098 1.00 41.53 356 LEU A CA 1
ATOM 2797 C C . LEU A 1 356 ? -24.682 11.984 8.739 1.00 41.53 356 LEU A C 1
ATOM 2799 O O . LEU A 1 356 ? -25.428 11.162 8.211 1.00 41.53 356 LEU A O 1
ATOM 2803 N N . THR A 1 357 ? -24.484 13.221 8.288 1.00 32.81 357 THR A N 1
ATOM 2804 C CA . THR A 1 357 ? -25.127 13.819 7.117 1.00 32.81 357 THR A CA 1
ATOM 2805 C C . THR A 1 357 ? -25.470 12.744 6.084 1.00 32.81 357 THR A C 1
ATOM 2807 O O . THR A 1 357 ? -24.598 12.138 5.470 1.00 32.81 357 THR A O 1
ATOM 2810 N N . THR A 1 358 ? -26.764 12.434 6.033 1.00 31.48 358 THR A N 1
ATOM 2811 C CA . THR A 1 358 ? -27.390 11.233 5.474 1.00 31.48 358 THR A CA 1
ATOM 2812 C C . THR A 1 358 ? -26.924 10.903 4.059 1.00 31.48 358 THR A C 1
ATOM 2814 O O . THR A 1 358 ? -27.047 11.744 3.174 1.00 31.48 358 THR A O 1
ATOM 2817 N N . VAL A 1 359 ? -26.610 9.628 3.814 1.00 27.67 359 VAL A N 1
ATOM 2818 C CA . VAL A 1 359 ? -27.481 8.799 2.965 1.00 27.67 359 VAL A CA 1
ATOM 2819 C C . VAL A 1 359 ? -27.776 7.493 3.711 1.00 27.67 359 VAL A C 1
ATOM 2821 O O . VAL A 1 359 ? -26.899 6.875 4.300 1.00 27.67 359 VAL A O 1
ATOM 2824 N N . SER A 1 360 ? -29.059 7.152 3.732 1.00 26.41 360 SER A N 1
ATOM 2825 C CA . SER A 1 360 ? -29.731 6.056 4.426 1.00 26.41 360 SER A CA 1
ATOM 2826 C C . SER A 1 360 ? -29.231 4.651 4.069 1.00 26.41 360 SER A C 1
ATOM 2828 O O . SER A 1 360 ? -29.091 4.334 2.891 1.00 26.41 360 SER A O 1
ATOM 2830 N N . MET A 1 361 ? -29.119 3.794 5.085 1.00 37.78 361 MET A N 1
ATOM 2831 C CA . MET A 1 361 ? -29.105 2.326 4.974 1.00 37.78 361 MET A CA 1
ATOM 2832 C C . MET A 1 361 ? -30.560 1.815 4.982 1.00 37.78 361 MET A C 1
ATOM 2834 O O . MET A 1 361 ? -31.360 2.353 5.756 1.00 37.78 361 MET A O 1
ATOM 2838 N N . PRO A 1 362 ? -30.941 0.836 4.138 1.00 33.75 362 PRO A N 1
ATOM 2839 C CA . PRO A 1 362 ? -30.842 -0.567 4.565 1.00 33.75 362 PRO A CA 1
ATOM 2840 C C . PRO A 1 362 ? -30.475 -1.572 3.443 1.00 33.75 362 PRO A C 1
ATOM 2842 O O . PRO A 1 362 ? -30.840 -1.386 2.289 1.00 33.75 362 PRO A O 1
ATOM 2845 N N . GLU A 1 363 ? -29.826 -2.666 3.861 1.00 31.22 363 GLU A N 1
ATOM 2846 C CA . GLU A 1 363 ? -29.443 -3.881 3.109 1.00 31.22 363 GLU A CA 1
ATOM 2847 C C . GLU A 1 363 ? -28.343 -3.747 2.027 1.00 31.22 363 GLU A C 1
ATOM 2849 O O . GLU A 1 363 ? -28.323 -2.836 1.209 1.00 31.22 363 GLU A O 1
ATOM 2854 N N . ASP A 1 364 ? -27.396 -4.693 2.095 1.00 28.59 364 ASP A N 1
ATOM 2855 C CA . ASP A 1 364 ? -26.150 -4.855 1.330 1.00 28.59 364 ASP A CA 1
ATOM 2856 C C . ASP A 1 364 ? -25.078 -3.754 1.476 1.00 28.59 364 ASP A C 1
ATOM 2858 O O . ASP A 1 364 ? -24.887 -2.885 0.626 1.00 28.59 364 ASP A O 1
ATOM 2862 N N . ILE A 1 365 ? -24.258 -3.860 2.536 1.00 40.22 365 ILE A N 1
ATOM 2863 C CA . ILE A 1 365 ? -22.958 -3.167 2.603 1.00 40.22 365 ILE A CA 1
ATOM 2864 C C . ILE A 1 365 ? -22.020 -3.804 1.574 1.00 40.22 365 ILE A C 1
ATOM 2866 O O . ILE A 1 365 ? -21.291 -4.751 1.868 1.00 40.22 365 ILE A O 1
ATOM 2870 N N . VAL A 1 366 ? -22.041 -3.262 0.358 1.00 38.16 366 VAL A N 1
ATOM 2871 C CA . VAL A 1 366 ? -21.020 -3.469 -0.667 1.00 38.16 366 VAL A CA 1
ATOM 2872 C C . VAL A 1 366 ? -20.749 -2.118 -1.341 1.00 38.16 366 VAL A C 1
ATOM 2874 O O . VAL A 1 366 ? -21.494 -1.670 -2.210 1.00 38.16 366 VAL A O 1
ATOM 2877 N N . HIS A 1 367 ? -19.659 -1.448 -0.954 1.00 43.38 367 HIS A N 1
ATOM 2878 C CA . HIS A 1 367 ? -19.201 -0.178 -1.547 1.00 43.38 367 HIS A CA 1
ATOM 2879 C C . HIS A 1 367 ? -18.600 -0.345 -2.961 1.00 43.38 367 HIS A C 1
ATOM 2881 O O . HIS A 1 367 ? -17.572 0.235 -3.291 1.00 43.38 367 HIS A O 1
ATOM 2887 N N . GLU A 1 368 ? -19.250 -1.116 -3.833 1.00 43.56 368 GLU A N 1
ATOM 2888 C CA . GLU A 1 368 ? -18.814 -1.341 -5.219 1.00 43.56 368 GLU A CA 1
ATOM 2889 C C . GLU A 1 368 ? -19.472 -0.401 -6.238 1.00 43.56 368 GLU A C 1
ATOM 2891 O O . GLU A 1 368 ? -19.102 -0.401 -7.409 1.00 43.56 368 GLU A O 1
ATOM 2896 N N . HIS A 1 369 ? -20.408 0.450 -5.806 1.00 41.44 369 HIS A N 1
ATOM 2897 C CA . HIS A 1 369 ? -21.188 1.315 -6.699 1.00 41.44 369 HIS A CA 1
ATOM 2898 C C . HIS A 1 369 ? -20.661 2.749 -6.858 1.00 41.44 369 HIS A C 1
ATOM 2900 O O . HIS A 1 369 ? -21.366 3.615 -7.378 1.00 41.44 369 HIS A O 1
ATOM 2906 N N . CYS A 1 370 ? -19.417 3.040 -6.475 1.00 38.62 370 CYS A N 1
ATOM 2907 C CA . CYS A 1 370 ? -18.849 4.365 -6.720 1.00 38.62 370 CYS A CA 1
ATOM 2908 C C . CYS A 1 370 ? -18.317 4.491 -8.152 1.00 38.62 370 CYS A C 1
ATOM 2910 O O . CYS A 1 370 ? -17.124 4.418 -8.385 1.00 38.62 370 CYS A O 1
ATOM 2912 N N . ASN A 1 371 ? -19.218 4.745 -9.099 1.00 43.50 371 ASN A N 1
ATOM 2913 C CA . ASN A 1 371 ? -18.966 5.625 -10.238 1.00 43.50 371 ASN A CA 1
ATOM 2914 C C . ASN A 1 371 ? -20.245 6.488 -10.367 1.00 43.50 371 ASN A C 1
ATOM 2916 O O . ASN A 1 371 ? -21.260 5.969 -10.833 1.00 43.50 371 ASN A O 1
ATOM 2920 N N . PRO A 1 372 ? -20.288 7.746 -9.872 1.00 37.50 372 PRO A N 1
ATOM 2921 C CA . PRO A 1 372 ? -21.519 8.518 -9.605 1.00 37.50 372 PRO A CA 1
ATOM 2922 C C . PRO A 1 372 ? -22.365 8.954 -10.821 1.00 37.50 372 PRO A C 1
ATOM 2924 O O . PRO A 1 372 ? -23.032 9.983 -10.776 1.00 37.50 372 PRO A O 1
ATOM 2927 N N . LEU A 1 373 ? -22.375 8.184 -11.909 1.00 34.62 373 LEU A N 1
ATOM 2928 C CA . LEU A 1 373 ? -23.373 8.266 -12.980 1.00 34.62 373 LEU A CA 1
ATOM 2929 C C . LEU A 1 373 ? -24.149 6.949 -13.171 1.00 34.62 373 LEU A C 1
ATOM 2931 O O . LEU A 1 373 ? -24.868 6.815 -14.155 1.00 34.62 373 LEU A O 1
ATOM 2935 N N . LEU A 1 374 ? -24.062 6.003 -12.227 1.00 44.22 374 LEU A N 1
ATOM 2936 C CA . LEU A 1 374 ? -24.823 4.745 -12.183 1.00 44.22 374 LEU A CA 1
ATOM 2937 C C . LEU A 1 374 ? -26.321 4.963 -11.876 1.00 44.22 374 LEU A C 1
ATOM 2939 O O . LEU A 1 374 ? -26.889 4.462 -10.915 1.00 44.22 374 LEU A O 1
ATOM 2943 N N . SER A 1 375 ? -27.001 5.693 -12.752 1.00 44.81 375 SER A N 1
ATOM 2944 C CA . SER A 1 375 ? -28.316 5.251 -13.189 1.00 44.81 375 SER A CA 1
ATOM 2945 C C . SER A 1 375 ? -28.054 4.150 -14.210 1.00 44.81 375 SER A C 1
ATOM 2947 O O . SER A 1 375 ? -27.256 4.361 -15.121 1.00 44.81 375 SER A O 1
ATOM 2949 N N . VAL A 1 376 ? -28.730 3.005 -14.112 1.00 51.22 376 VAL A N 1
ATOM 2950 C CA . VAL A 1 376 ? -28.702 1.921 -15.120 1.00 51.22 376 VAL A CA 1
ATOM 2951 C C . VAL A 1 376 ? -28.819 2.474 -16.560 1.00 51.22 376 VAL A C 1
ATOM 2953 O O . VAL A 1 376 ? -28.270 1.916 -17.503 1.00 51.22 376 VAL A O 1
ATOM 2956 N N . ARG A 1 377 ? -29.440 3.653 -16.730 1.00 48.38 377 ARG A N 1
ATOM 2957 C CA . ARG A 1 377 ? -29.551 4.409 -17.989 1.00 48.38 377 ARG A CA 1
ATOM 2958 C C . ARG A 1 377 ? -28.217 4.843 -18.621 1.00 48.38 377 ARG A C 1
ATOM 2960 O O . ARG A 1 377 ? -28.178 4.996 -19.835 1.00 48.38 377 ARG A O 1
ATOM 2967 N N . MET A 1 378 ? -27.144 5.047 -17.853 1.00 46.88 378 MET A N 1
ATOM 2968 C CA . MET A 1 378 ? -25.841 5.492 -18.378 1.00 46.88 378 MET A CA 1
ATOM 2969 C C . MET A 1 378 ? -24.904 4.337 -18.739 1.00 46.88 378 MET A C 1
ATOM 2971 O O . MET A 1 378 ? -24.015 4.548 -19.556 1.00 46.88 378 MET A O 1
ATOM 2975 N N . GLU A 1 379 ? -25.119 3.117 -18.231 1.00 53.00 379 GLU A N 1
ATOM 2976 C CA . GLU A 1 379 ? -24.439 1.914 -18.752 1.00 53.00 379 GLU A CA 1
ATOM 2977 C C . GLU A 1 379 ? -24.874 1.612 -20.190 1.00 53.00 379 GLU A C 1
ATOM 2979 O O . GLU A 1 379 ? -24.086 1.125 -21.003 1.00 53.00 379 GLU A O 1
ATOM 2984 N N . PHE A 1 380 ? -26.104 2.003 -20.539 1.00 57.16 380 PHE A N 1
ATOM 2985 C CA . PHE A 1 380 ? -26.567 1.967 -21.915 1.00 57.16 380 PHE A CA 1
ATOM 2986 C C . PHE A 1 380 ? -25.871 2.986 -22.804 1.00 57.16 380 PHE A C 1
ATOM 2988 O O . PHE A 1 380 ? -25.862 2.750 -23.993 1.00 57.16 380 PHE A O 1
ATOM 2995 N N . VAL A 1 381 ? -25.271 4.077 -22.318 1.00 56.53 381 VAL A N 1
ATOM 2996 C CA . VAL A 1 381 ? -24.642 5.088 -23.195 1.00 56.53 381 VAL A CA 1
ATOM 2997 C C . VAL A 1 381 ? -23.417 4.549 -23.949 1.00 56.53 381 VAL A C 1
ATOM 2999 O O . VAL A 1 381 ? -23.389 4.702 -25.166 1.00 56.53 381 VAL A O 1
ATOM 3002 N N . PRO A 1 382 ? -22.435 3.868 -23.326 1.00 54.50 382 PRO A N 1
ATOM 3003 C CA . PRO A 1 382 ? -21.354 3.213 -24.061 1.00 54.50 382 PRO A CA 1
ATOM 3004 C C . PRO A 1 382 ? -21.805 1.975 -24.855 1.00 54.50 382 PRO A C 1
ATOM 3006 O O . PRO A 1 382 ? -21.045 1.522 -25.700 1.00 54.50 382 PRO A O 1
ATOM 3009 N N . LEU A 1 383 ? -23.020 1.448 -24.640 1.00 58.88 383 LEU A N 1
ATOM 3010 C CA . LEU A 1 383 ? -23.648 0.423 -25.498 1.00 58.88 383 LEU A CA 1
ATOM 3011 C C . LEU A 1 383 ? -24.464 1.042 -26.657 1.00 58.88 383 LEU A C 1
ATOM 3013 O O . LEU A 1 383 ? -24.499 0.502 -27.761 1.00 58.88 383 LEU A O 1
ATOM 3017 N N . LEU A 1 384 ? -25.061 2.214 -26.432 1.00 60.84 384 LEU A N 1
ATOM 3018 C CA . LEU A 1 384 ? -25.818 3.033 -27.379 1.00 60.84 384 LEU A CA 1
ATOM 3019 C C . LEU A 1 384 ? -24.885 3.795 -28.301 1.00 60.84 384 LEU A C 1
ATOM 3021 O O . LEU A 1 384 ? -25.251 4.017 -29.436 1.00 60.84 384 LEU A O 1
ATOM 3025 N N . LEU A 1 385 ? -23.690 4.187 -27.869 1.00 65.50 385 LEU A N 1
ATOM 3026 C CA . LEU A 1 385 ? -22.706 4.852 -28.723 1.00 65.50 385 LEU A CA 1
ATOM 3027 C C . LEU A 1 385 ? -22.295 3.961 -29.910 1.00 65.50 385 LEU A C 1
ATOM 3029 O O . LEU A 1 385 ? -22.380 4.442 -31.035 1.00 65.50 385 LEU A O 1
ATOM 3033 N N . PRO A 1 386 ? -21.952 2.671 -29.721 1.00 62.16 386 PRO A N 1
ATOM 3034 C CA . PRO A 1 386 ? -21.772 1.711 -30.806 1.00 62.16 386 PRO A CA 1
ATOM 3035 C C . PRO A 1 386 ? -23.046 1.457 -31.611 1.00 62.16 386 PRO A C 1
ATOM 3037 O O . PRO A 1 386 ? -22.961 1.347 -32.827 1.00 62.16 386 PRO A O 1
ATOM 3040 N N . ALA A 1 387 ? -24.220 1.380 -30.972 1.00 65.06 387 ALA A N 1
ATOM 3041 C CA . ALA A 1 387 ? -25.485 1.141 -31.674 1.00 65.06 387 ALA A CA 1
ATOM 3042 C C . ALA A 1 387 ? -25.913 2.343 -32.540 1.00 65.06 387 ALA A C 1
ATOM 3044 O O . ALA A 1 387 ? -26.289 2.178 -33.694 1.00 65.06 387 ALA A O 1
ATOM 3045 N N . CYS A 1 388 ? -25.785 3.565 -32.027 1.00 65.94 388 CYS A N 1
ATOM 3046 C CA . CYS A 1 388 ? -25.979 4.818 -32.748 1.00 65.94 388 CYS A CA 1
ATOM 3047 C C . CYS A 1 388 ? -24.913 4.980 -33.829 1.00 65.94 388 CYS A C 1
ATOM 3049 O O . CYS A 1 388 ? -25.252 5.285 -34.966 1.00 65.94 388 CYS A O 1
ATOM 3051 N N . ALA A 1 389 ? -23.641 4.699 -33.534 1.00 65.56 389 ALA A N 1
ATOM 3052 C CA . ALA A 1 389 ? -22.606 4.654 -34.560 1.00 65.56 389 ALA A CA 1
ATOM 3053 C C . ALA A 1 389 ? -22.961 3.631 -35.652 1.00 65.56 389 ALA A C 1
ATOM 3055 O O . ALA A 1 389 ? -22.795 3.926 -36.829 1.00 65.56 389 ALA A O 1
ATOM 3056 N N . ALA A 1 390 ? -23.533 2.478 -35.299 1.00 64.38 390 ALA A N 1
ATOM 3057 C CA . ALA A 1 390 ? -23.980 1.484 -36.266 1.00 64.38 390 ALA A CA 1
ATOM 3058 C C . ALA A 1 390 ? -25.183 1.918 -37.112 1.00 64.38 390 ALA A C 1
ATOM 3060 O O . ALA A 1 390 ? -25.344 1.434 -38.230 1.00 64.38 390 ALA A O 1
ATOM 3061 N N . MET A 1 391 ? -25.999 2.849 -36.613 1.00 71.94 391 MET A N 1
ATOM 3062 C CA . MET A 1 391 ? -27.095 3.454 -37.374 1.00 71.94 391 MET A CA 1
ATOM 3063 C C . MET A 1 391 ? -26.636 4.593 -38.297 1.00 71.94 391 MET A C 1
ATOM 3065 O O . MET A 1 391 ? -27.257 4.810 -39.333 1.00 71.94 391 MET A O 1
ATOM 3069 N N . TYR A 1 392 ? -25.572 5.321 -37.942 1.00 70.75 392 TYR A N 1
ATOM 3070 C CA . TYR A 1 392 ? -25.095 6.487 -38.702 1.00 70.75 392 TYR A CA 1
ATOM 3071 C C . TYR A 1 392 ? -23.910 6.195 -39.632 1.00 70.75 392 TYR A C 1
ATOM 3073 O O . TYR A 1 392 ? -23.715 6.907 -40.617 1.00 70.75 392 TYR A O 1
ATOM 3081 N N . PHE A 1 393 ? -23.123 5.156 -39.354 1.00 69.62 393 PHE A N 1
ATOM 3082 C CA . PHE A 1 393 ? -21.974 4.765 -40.163 1.00 69.62 393 PHE A CA 1
ATOM 3083 C C . PHE A 1 393 ? -22.269 3.474 -40.924 1.00 69.62 393 PHE A C 1
ATOM 3085 O O . PHE A 1 393 ? -22.761 2.499 -40.363 1.00 69.62 393 PHE A O 1
ATOM 3092 N N . ASN A 1 394 ? -21.919 3.445 -42.213 1.00 79.19 394 ASN A N 1
ATOM 3093 C CA . ASN A 1 394 ? -21.951 2.211 -42.996 1.00 79.19 394 ASN A CA 1
ATOM 3094 C C . ASN A 1 394 ? -21.048 1.153 -42.329 1.00 79.19 394 ASN A C 1
ATOM 3096 O O . ASN A 1 394 ? -20.020 1.491 -41.738 1.00 79.19 394 ASN A O 1
ATOM 3100 N N . SER A 1 395 ? -21.396 -0.125 -42.459 1.00 73.25 395 SER A N 1
ATOM 3101 C CA . SER A 1 395 ? -20.672 -1.255 -41.868 1.00 73.25 395 SER A CA 1
ATOM 3102 C C . SER A 1 395 ? -19.167 -1.201 -42.154 1.00 73.25 395 SER A C 1
ATOM 3104 O O . SER A 1 395 ? -18.363 -1.444 -41.259 1.00 73.25 395 SER A O 1
ATOM 3106 N N . LEU A 1 396 ? -18.768 -0.756 -43.349 1.00 77.31 396 LEU A N 1
ATOM 3107 C CA . LEU A 1 396 ? -17.363 -0.553 -43.720 1.00 77.31 396 LEU A CA 1
ATOM 3108 C C . LEU A 1 396 ? -16.624 0.474 -42.832 1.00 77.31 396 LEU A C 1
ATOM 3110 O O . LEU A 1 396 ? -15.469 0.262 -42.473 1.00 77.31 396 LEU A O 1
ATOM 3114 N N . MET A 1 397 ? -17.284 1.572 -42.449 1.00 74.12 397 MET A N 1
ATOM 3115 C CA . MET A 1 397 ? -16.728 2.612 -41.570 1.00 74.12 397 MET A CA 1
ATOM 3116 C C . MET A 1 397 ? -16.607 2.126 -40.124 1.00 74.12 397 MET A C 1
ATOM 3118 O O . MET A 1 397 ? -15.621 2.435 -39.462 1.00 74.12 397 MET A O 1
ATOM 3122 N N . LEU A 1 398 ? -17.558 1.318 -39.647 1.00 74.00 398 LEU A N 1
ATOM 3123 C CA . LEU A 1 398 ? -17.477 0.681 -38.327 1.00 74.00 398 LEU A CA 1
ATOM 3124 C C . LEU A 1 398 ? -16.343 -0.338 -38.259 1.00 74.00 398 LEU A C 1
ATOM 3126 O O . LEU A 1 398 ? -15.600 -0.348 -37.283 1.00 74.00 398 LEU A O 1
ATOM 3130 N N . TYR A 1 399 ? -16.173 -1.158 -39.301 1.00 77.31 399 TYR A N 1
ATOM 3131 C CA . TYR A 1 399 ? -15.021 -2.054 -39.403 1.00 77.31 399 TYR A CA 1
ATOM 3132 C C . TYR A 1 399 ? -13.715 -1.260 -39.459 1.00 77.31 399 TYR A C 1
ATOM 3134 O O . TYR A 1 399 ? -12.770 -1.610 -38.760 1.00 77.31 399 TYR A O 1
ATOM 3142 N N . GLY A 1 400 ? -13.673 -0.157 -40.212 1.00 79.00 400 GLY A N 1
ATOM 3143 C CA . GLY A 1 400 ? -12.521 0.744 -40.258 1.00 79.00 400 GLY A CA 1
ATOM 3144 C C . GLY A 1 400 ? -12.176 1.342 -38.891 1.00 79.00 400 GLY A C 1
ATOM 3145 O O . GLY A 1 400 ? -11.035 1.237 -38.452 1.00 79.00 400 GLY A O 1
ATOM 3146 N N . LEU A 1 401 ? -13.157 1.901 -38.179 1.00 75.81 401 LEU A N 1
ATOM 3147 C CA . LEU A 1 401 ? -12.987 2.440 -36.825 1.00 75.81 401 LEU A CA 1
ATOM 3148 C C . LEU A 1 401 ? -12.614 1.355 -35.814 1.00 75.81 401 LEU A C 1
ATOM 3150 O O . LEU A 1 401 ? -11.763 1.594 -34.964 1.00 75.81 401 LEU A O 1
ATOM 3154 N N . GLY A 1 402 ? -13.197 0.161 -35.923 1.00 74.00 402 GLY A N 1
ATOM 3155 C CA . GLY A 1 402 ? -12.862 -0.990 -35.089 1.00 74.00 402 GLY A CA 1
ATOM 3156 C C . GLY A 1 402 ? -11.430 -1.474 -35.315 1.00 74.00 402 GLY A C 1
ATOM 3157 O O . GLY A 1 402 ? -10.726 -1.754 -34.350 1.00 74.00 402 GLY A O 1
ATOM 3158 N N . ILE A 1 403 ? -10.965 -1.502 -36.568 1.00 75.75 403 ILE A N 1
ATOM 3159 C CA . ILE A 1 403 ? -9.576 -1.820 -36.920 1.00 75.75 403 ILE A CA 1
ATOM 3160 C C . ILE A 1 403 ? -8.639 -0.719 -36.426 1.00 75.75 403 ILE A C 1
ATOM 3162 O O . ILE A 1 403 ? -7.627 -1.035 -35.815 1.00 75.75 403 ILE A O 1
ATOM 3166 N N . ILE A 1 404 ? -8.970 0.559 -36.628 1.00 74.75 404 ILE A N 1
ATOM 3167 C CA . ILE A 1 404 ? -8.161 1.683 -36.137 1.00 74.75 404 ILE A CA 1
ATOM 3168 C C . ILE A 1 404 ? -8.079 1.650 -34.614 1.00 74.75 404 ILE A C 1
ATOM 3170 O O . ILE A 1 404 ? -6.985 1.764 -34.082 1.00 74.75 404 ILE A O 1
ATOM 3174 N N . TRP A 1 405 ? -9.193 1.438 -33.913 1.00 75.00 405 TRP A N 1
ATOM 3175 C CA . TRP A 1 405 ? -9.222 1.290 -32.460 1.00 75.00 405 TRP A CA 1
ATOM 3176 C C . TRP A 1 405 ? -8.417 0.079 -32.002 1.00 75.00 405 TRP A C 1
ATOM 3178 O O . TRP A 1 405 ? -7.627 0.201 -31.077 1.00 75.00 405 TRP A O 1
ATOM 3188 N N . PHE A 1 406 ? -8.569 -1.075 -32.658 1.00 69.81 406 PHE A N 1
ATOM 3189 C CA . PHE A 1 406 ? -7.794 -2.272 -32.346 1.00 69.81 406 PHE A CA 1
ATOM 3190 C C . PHE A 1 406 ? -6.300 -2.049 -32.582 1.00 69.81 406 PHE A C 1
ATOM 3192 O O . PHE A 1 406 ? -5.499 -2.458 -31.753 1.00 69.81 406 PHE A O 1
ATOM 3199 N N . LEU A 1 407 ? -5.918 -1.361 -33.658 1.00 66.69 407 LEU A N 1
ATOM 3200 C CA . LEU A 1 407 ? -4.535 -0.988 -33.939 1.00 66.69 407 LEU A CA 1
ATOM 3201 C C . LEU A 1 407 ? -4.021 0.019 -32.909 1.00 66.69 407 LEU A C 1
ATOM 3203 O O . LEU A 1 407 ? -2.943 -0.191 -32.369 1.00 66.69 407 LEU A O 1
ATOM 3207 N N . LEU A 1 408 ? -4.786 1.060 -32.570 1.00 61.12 408 LEU A N 1
ATOM 3208 C CA . LEU A 1 408 ? -4.418 2.036 -31.543 1.00 61.12 408 LEU A CA 1
ATOM 3209 C C . LEU A 1 408 ? -4.255 1.349 -30.188 1.00 61.12 408 LEU A C 1
ATOM 3211 O O . LEU A 1 408 ? -3.248 1.536 -29.520 1.00 61.12 408 LEU A O 1
ATOM 3215 N N . TRP A 1 409 ? -5.213 0.506 -29.807 1.00 56.97 409 TRP A N 1
ATOM 3216 C CA . TRP A 1 409 ? -5.176 -0.284 -28.587 1.00 56.97 409 TRP A CA 1
ATOM 3217 C C . TRP A 1 409 ? -4.011 -1.269 -28.598 1.00 56.97 409 TRP A C 1
ATOM 3219 O O . TRP A 1 409 ? -3.328 -1.384 -27.590 1.00 56.97 409 TRP A O 1
ATOM 3229 N N . TRP A 1 410 ? -3.722 -1.932 -29.717 1.00 55.25 410 TRP A N 1
ATOM 3230 C CA . TRP A 1 410 ? -2.580 -2.832 -29.877 1.00 55.25 410 TRP A CA 1
ATOM 3231 C C . TRP A 1 410 ? -1.247 -2.091 -29.757 1.00 55.25 410 TRP A C 1
ATOM 3233 O O . TRP A 1 410 ? -0.355 -2.555 -29.051 1.00 55.25 410 TRP A O 1
ATOM 3243 N N . P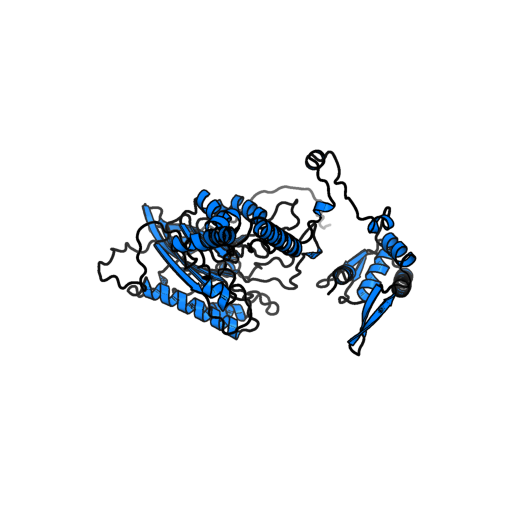HE A 1 411 ? -1.113 -0.924 -30.392 1.00 50.34 411 PHE A N 1
ATOM 3244 C CA . PHE A 1 411 ? 0.074 -0.076 -30.302 1.00 50.34 411 PHE A CA 1
ATOM 3245 C C . PHE A 1 411 ? 0.247 0.495 -28.891 1.00 50.34 411 PHE A C 1
ATOM 3247 O O . PHE A 1 411 ? 1.316 0.342 -28.314 1.00 50.34 411 PHE A O 1
ATOM 3254 N N . ILE A 1 412 ? -0.800 1.059 -28.287 1.00 46.53 412 ILE A N 1
ATOM 3255 C CA . ILE A 1 412 ? -0.770 1.602 -26.920 1.00 46.53 412 ILE A CA 1
ATOM 3256 C C . ILE A 1 412 ? -0.520 0.482 -25.896 1.00 46.53 412 ILE A C 1
ATOM 3258 O O . ILE A 1 412 ? 0.297 0.642 -24.994 1.00 46.53 4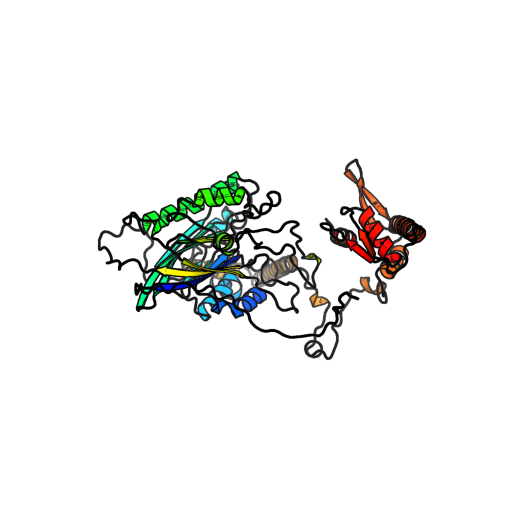12 ILE A O 1
ATOM 3262 N N . SER A 1 413 ? -1.135 -0.692 -26.065 1.00 40.75 413 SER A N 1
ATOM 3263 C CA . SER A 1 413 ? -0.911 -1.853 -25.189 1.00 40.75 413 SER A CA 1
ATOM 3264 C C . SER A 1 413 ? 0.488 -2.450 -25.356 1.00 40.75 413 SER A C 1
ATOM 3266 O O . SER A 1 413 ? 1.045 -2.957 -24.386 1.00 40.75 413 SER A O 1
ATOM 3268 N N . ARG A 1 414 ? 1.089 -2.370 -26.554 1.00 38.12 414 ARG A N 1
ATOM 3269 C CA . ARG A 1 414 ? 2.503 -2.719 -26.777 1.00 38.12 414 ARG A CA 1
ATOM 3270 C C . ARG A 1 414 ? 3.475 -1.678 -26.228 1.00 38.12 414 ARG A C 1
ATOM 3272 O O . ARG A 1 414 ? 4.571 -2.062 -25.850 1.00 38.12 414 ARG A O 1
ATOM 3279 N N . ILE A 1 415 ? 3.095 -0.402 -26.164 1.00 41.62 415 ILE A N 1
ATOM 3280 C CA . ILE A 1 415 ? 3.942 0.658 -25.593 1.00 41.62 415 ILE A CA 1
ATOM 3281 C C . ILE A 1 415 ? 4.073 0.504 -24.064 1.00 41.62 415 ILE A C 1
ATOM 3283 O O . ILE A 1 415 ? 5.088 0.901 -23.502 1.00 41.62 415 ILE A O 1
ATOM 3287 N N . TYR A 1 416 ? 3.114 -0.148 -23.395 1.00 35.59 416 TYR A N 1
ATOM 3288 C CA . TYR A 1 416 ? 3.155 -0.385 -21.943 1.00 35.59 416 TYR A CA 1
ATOM 3289 C C . TYR A 1 416 ? 3.487 -1.819 -21.513 1.00 35.59 416 TYR A C 1
ATOM 3291 O O . TYR A 1 416 ? 3.833 -2.063 -20.354 1.00 35.59 416 TYR A O 1
ATOM 3299 N N . ALA A 1 417 ? 3.430 -2.783 -22.427 1.00 31.06 417 ALA A N 1
ATOM 3300 C CA . ALA A 1 417 ? 4.086 -4.058 -22.209 1.00 31.06 417 ALA A CA 1
ATOM 3301 C C . ALA A 1 417 ? 5.571 -3.867 -22.519 1.00 31.06 417 ALA A C 1
ATOM 3303 O O . ALA A 1 417 ? 5.967 -3.946 -23.680 1.00 31.06 417 ALA A O 1
ATOM 3304 N N . LEU A 1 418 ? 6.393 -3.640 -21.483 1.00 32.12 418 LEU A N 1
ATOM 3305 C CA . LEU A 1 418 ? 7.816 -3.998 -21.540 1.00 32.12 418 LEU A CA 1
ATOM 3306 C C . LEU A 1 418 ? 7.914 -5.298 -22.336 1.00 32.12 418 LEU A C 1
ATOM 3308 O O . LEU A 1 418 ? 7.287 -6.286 -21.942 1.00 32.12 418 LEU A O 1
ATOM 3312 N N . SER A 1 419 ? 8.590 -5.237 -23.486 1.00 31.75 419 SER A N 1
ATOM 3313 C CA . SER A 1 419 ? 8.682 -6.330 -24.446 1.00 31.75 419 SER A CA 1
ATOM 3314 C C . SER A 1 419 ? 9.005 -7.599 -23.677 1.00 31.75 419 SER A C 1
ATOM 3316 O O . SER A 1 419 ? 10.090 -7.724 -23.106 1.00 31.75 419 SER A O 1
ATOM 3318 N N . ASP A 1 420 ? 8.019 -8.484 -23.561 1.00 37.56 420 ASP A N 1
ATOM 3319 C CA . ASP A 1 420 ? 8.176 -9.681 -22.761 1.00 37.56 420 ASP A CA 1
ATOM 3320 C C . ASP A 1 420 ? 9.243 -10.525 -23.463 1.00 37.56 420 ASP A C 1
ATOM 3322 O O . ASP A 1 420 ? 9.016 -11.047 -24.557 1.00 37.56 420 ASP A O 1
ATOM 3326 N N . GLU A 1 421 ? 10.425 -10.641 -22.853 1.00 36.84 421 GLU A N 1
ATOM 3327 C CA . GLU A 1 421 ? 11.535 -11.475 -23.336 1.00 36.84 421 GLU A CA 1
ATOM 3328 C C . GLU A 1 421 ? 11.125 -12.951 -23.529 1.00 36.84 421 GLU A C 1
ATOM 3330 O O . GLU A 1 421 ? 11.896 -13.746 -24.055 1.00 36.84 421 GLU A O 1
ATOM 3335 N N . ARG A 1 422 ? 9.882 -13.328 -23.185 1.00 36.38 422 ARG A N 1
ATOM 3336 C CA . ARG A 1 422 ? 9.223 -14.563 -23.635 1.00 36.38 422 ARG A CA 1
ATOM 3337 C C . ARG A 1 422 ? 9.241 -14.769 -25.150 1.00 36.38 422 ARG A C 1
ATOM 3339 O O . ARG A 1 422 ? 9.155 -15.914 -25.574 1.00 36.38 422 ARG A O 1
ATOM 3346 N N . GLN A 1 423 ? 9.385 -13.724 -25.969 1.00 38.72 423 GLN A N 1
ATOM 3347 C CA . GLN A 1 423 ? 9.610 -13.911 -27.412 1.00 38.72 423 GLN A CA 1
ATOM 3348 C C . GLN A 1 423 ? 10.950 -14.589 -27.735 1.00 38.72 423 GLN A C 1
ATOM 3350 O O . GLN A 1 423 ? 11.115 -15.107 -28.836 1.00 38.72 423 GLN A O 1
ATOM 3355 N N . PHE A 1 424 ? 11.880 -14.631 -26.779 1.00 37.19 424 PHE A N 1
ATOM 3356 C CA . PHE A 1 424 ? 13.210 -15.195 -26.961 1.00 37.19 424 PHE A CA 1
ATOM 3357 C C . PHE A 1 424 ? 13.395 -16.545 -26.274 1.00 37.19 424 PHE A C 1
ATOM 3359 O O . PHE A 1 424 ? 14.462 -17.110 -26.427 1.00 37.19 424 PHE A O 1
ATOM 3366 N N . ALA A 1 425 ? 12.405 -17.091 -25.557 1.00 39.56 425 ALA A N 1
ATOM 3367 C CA . ALA A 1 425 ? 12.537 -18.358 -24.832 1.00 39.56 425 ALA A CA 1
ATOM 3368 C C . ALA A 1 425 ? 11.337 -19.283 -25.082 1.00 39.56 425 ALA A C 1
ATOM 3370 O O . ALA A 1 425 ? 10.249 -19.076 -24.541 1.00 39.56 425 ALA A O 1
ATOM 3371 N N . THR A 1 426 ? 11.542 -20.343 -25.864 1.00 40.31 426 THR A N 1
ATOM 3372 C CA . THR A 1 426 ? 10.544 -21.412 -26.022 1.00 40.31 426 THR A CA 1
ATOM 3373 C C . THR A 1 426 ? 10.650 -22.360 -24.831 1.00 40.31 426 THR A C 1
ATOM 3375 O O . THR A 1 426 ? 11.633 -23.084 -24.699 1.00 40.31 426 THR A O 1
ATOM 3378 N N . VAL A 1 427 ? 9.651 -22.348 -23.945 1.00 41.56 427 VAL A N 1
ATOM 3379 C CA . VAL A 1 427 ? 9.575 -23.266 -22.798 1.00 41.56 427 VAL A CA 1
ATOM 3380 C C . VAL A 1 427 ? 8.537 -24.343 -23.104 1.00 41.56 427 VAL A C 1
ATOM 3382 O O . VAL A 1 427 ? 7.334 -24.095 -23.042 1.00 41.56 427 VAL A O 1
ATOM 3385 N N . THR A 1 428 ? 9.004 -25.534 -23.472 1.00 48.59 428 THR A N 1
ATOM 3386 C CA . THR A 1 428 ? 8.185 -26.735 -23.688 1.00 48.59 428 THR A CA 1
ATOM 3387 C C . THR A 1 428 ? 7.924 -27.463 -22.364 1.00 48.59 428 THR A C 1
ATOM 3389 O O . THR A 1 428 ? 8.597 -27.230 -21.358 1.00 48.59 428 THR A O 1
ATOM 3392 N N . SER A 1 429 ? 6.950 -28.380 -22.346 1.00 41.56 429 SER A N 1
ATOM 3393 C CA . SER A 1 429 ? 6.653 -29.219 -21.172 1.00 41.56 429 SER A CA 1
ATOM 3394 C C . SER A 1 429 ? 7.856 -30.058 -20.716 1.00 41.56 429 SER A C 1
ATOM 3396 O O . SER A 1 429 ? 8.043 -30.247 -19.518 1.00 41.56 429 SER A O 1
ATOM 3398 N N . ALA A 1 430 ? 8.731 -30.469 -21.640 1.00 42.53 430 ALA A N 1
ATOM 3399 C CA . ALA A 1 430 ? 9.971 -31.188 -21.337 1.00 42.53 430 ALA A CA 1
ATOM 3400 C C . ALA A 1 430 ? 10.990 -30.343 -20.541 1.00 42.53 430 ALA A C 1
ATOM 3402 O O . ALA A 1 430 ? 11.689 -30.876 -19.678 1.00 42.53 430 ALA A O 1
ATOM 3403 N N . ILE A 1 431 ? 11.026 -29.022 -20.759 1.00 42.44 431 ILE A N 1
ATOM 3404 C CA . ILE A 1 431 ? 11.853 -28.079 -19.984 1.00 42.44 431 ILE A CA 1
ATOM 3405 C C . ILE A 1 431 ? 11.280 -27.890 -18.571 1.00 42.44 431 ILE A C 1
ATOM 3407 O O . ILE A 1 431 ? 12.026 -27.817 -17.596 1.00 42.44 431 ILE A O 1
ATOM 3411 N N . VAL A 1 432 ? 9.950 -27.861 -18.432 1.00 39.84 432 VAL A N 1
ATOM 3412 C CA . VAL A 1 432 ? 9.273 -27.752 -17.123 1.00 39.84 432 VAL A CA 1
ATOM 3413 C C . VAL A 1 432 ? 9.512 -28.995 -16.256 1.00 39.84 432 VAL A C 1
ATOM 3415 O O . VAL A 1 432 ? 9.625 -28.881 -15.036 1.00 39.84 432 VAL A O 1
ATOM 3418 N N . GLU A 1 433 ? 9.645 -30.164 -16.885 1.00 40.53 433 GLU A N 1
ATOM 3419 C CA . GLU A 1 433 ? 10.014 -31.431 -16.242 1.00 40.53 433 GLU A CA 1
ATOM 3420 C C . GLU A 1 433 ? 11.529 -31.595 -16.008 1.00 40.53 433 GLU A C 1
ATOM 3422 O O . GLU A 1 433 ? 11.950 -32.603 -15.444 1.00 40.53 433 GLU A O 1
ATOM 3427 N N . GLY A 1 434 ? 12.355 -30.624 -16.420 1.00 31.83 434 GLY A N 1
ATOM 3428 C CA . GLY A 1 434 ? 13.809 -30.641 -16.223 1.00 31.83 434 GLY A CA 1
ATOM 3429 C C . GLY A 1 434 ? 14.575 -31.591 -17.150 1.00 31.83 434 GLY A C 1
ATOM 3430 O O . GLY A 1 434 ? 15.729 -31.907 -16.868 1.00 31.83 434 GLY A O 1
ATOM 3431 N N . LYS A 1 435 ? 13.951 -32.058 -18.238 1.00 37.03 435 LYS A N 1
ATOM 3432 C CA . LYS A 1 435 ? 14.562 -32.980 -19.213 1.00 37.03 435 LYS A CA 1
ATOM 3433 C C . LYS A 1 435 ? 15.314 -32.258 -20.335 1.00 37.03 435 LYS A C 1
ATOM 3435 O O . LYS A 1 435 ? 16.156 -32.870 -20.981 1.00 37.03 435 LYS A O 1
ATOM 3440 N N . GLU A 1 436 ? 15.043 -30.971 -20.545 1.00 41.59 436 GLU A N 1
ATOM 3441 C CA . GLU A 1 436 ? 15.689 -30.130 -21.560 1.00 41.59 436 GLU A CA 1
ATOM 3442 C C . GLU A 1 436 ? 16.005 -28.728 -21.012 1.00 41.59 436 GLU A C 1
ATOM 3444 O O . GLU A 1 436 ? 15.376 -28.258 -20.062 1.00 41.59 436 GLU A O 1
ATOM 3449 N N . ALA A 1 437 ? 16.977 -28.044 -21.624 1.00 35.97 437 ALA A N 1
ATOM 3450 C CA . ALA A 1 437 ? 17.330 -26.662 -21.304 1.00 35.97 437 ALA A CA 1
ATOM 3451 C C . ALA A 1 437 ? 16.572 -25.662 -22.197 1.00 35.97 437 ALA A C 1
ATOM 3453 O O . ALA A 1 437 ? 16.246 -25.954 -23.347 1.00 35.97 437 ALA A O 1
ATOM 3454 N N . VAL A 1 438 ? 16.319 -24.457 -21.674 1.00 33.72 438 VAL A N 1
ATOM 3455 C CA . VAL A 1 438 ? 15.626 -23.377 -22.398 1.00 33.72 438 VAL A CA 1
ATOM 3456 C C . VAL A 1 438 ? 16.403 -22.988 -23.655 1.00 33.72 438 VAL A C 1
ATOM 3458 O O . VAL A 1 438 ? 17.555 -22.566 -23.572 1.00 33.72 438 VAL A O 1
ATOM 3461 N N . THR A 1 439 ? 15.761 -23.077 -24.820 1.00 38.84 439 THR A N 1
ATOM 3462 C CA . THR A 1 439 ? 16.348 -22.617 -26.084 1.00 38.84 439 THR A CA 1
ATOM 3463 C C . THR A 1 439 ? 16.055 -21.132 -26.277 1.00 38.84 439 THR A C 1
ATOM 3465 O O . THR A 1 439 ? 14.890 -20.736 -26.378 1.00 38.84 439 THR A O 1
ATOM 3468 N N . LEU A 1 440 ? 17.116 -20.318 -26.317 1.00 41.09 440 LEU A N 1
ATOM 3469 C CA . LEU A 1 440 ? 17.020 -18.874 -26.504 1.00 41.09 440 LEU A CA 1
ATOM 3470 C C . LEU A 1 440 ? 17.153 -18.490 -27.990 1.00 41.09 440 LEU A C 1
ATOM 3472 O O . LEU A 1 440 ? 18.231 -18.635 -28.571 1.00 41.09 440 LEU A O 1
ATOM 3476 N N . LEU A 1 441 ? 16.088 -17.975 -28.606 1.00 44.47 441 LEU A N 1
ATOM 3477 C CA . LEU A 1 441 ? 16.105 -17.441 -29.975 1.00 44.47 441 LEU A CA 1
ATOM 3478 C C . LEU A 1 441 ? 16.747 -16.047 -29.968 1.00 44.47 441 LEU A C 1
ATOM 3480 O O . LEU A 1 441 ? 16.073 -15.044 -29.763 1.00 44.47 441 LEU A O 1
ATOM 3484 N N . HIS A 1 442 ? 18.063 -15.976 -30.160 1.00 46.38 442 HIS A N 1
ATOM 3485 C CA . HIS A 1 442 ? 18.785 -14.704 -30.197 1.00 46.38 442 HIS A CA 1
ATOM 3486 C C . HIS A 1 442 ? 18.569 -13.979 -31.546 1.00 46.38 442 HIS A C 1
ATOM 3488 O O . HIS A 1 442 ? 18.622 -14.628 -32.596 1.00 46.38 442 HIS A O 1
ATOM 3494 N N . PRO A 1 443 ? 18.365 -12.645 -31.566 1.00 45.25 443 PRO A N 1
ATOM 3495 C CA . PRO A 1 443 ? 18.377 -11.855 -32.800 1.00 45.25 443 PRO A CA 1
ATOM 3496 C C . PRO A 1 443 ? 19.690 -12.043 -33.579 1.00 45.25 443 PRO A C 1
ATOM 3498 O O . PRO A 1 443 ? 20.751 -12.208 -32.976 1.00 45.25 443 PRO A O 1
ATOM 3501 N N . LYS A 1 444 ? 19.648 -11.958 -34.920 1.00 47.72 444 LYS A N 1
ATOM 3502 C CA . LYS A 1 444 ? 20.826 -12.103 -35.810 1.00 47.72 444 LYS A CA 1
ATOM 3503 C C . LYS A 1 444 ? 21.999 -11.175 -35.449 1.00 47.72 444 LYS A C 1
ATOM 3505 O O . LYS A 1 444 ? 23.141 -11.498 -35.752 1.00 47.72 444 LYS A O 1
ATOM 3510 N N . GLU A 1 445 ? 21.725 -10.062 -34.777 1.00 46.34 445 GLU A N 1
ATOM 3511 C CA . GLU A 1 445 ? 22.714 -9.088 -34.295 1.00 46.34 445 GLU A CA 1
ATOM 3512 C C . GLU A 1 445 ? 23.622 -9.649 -33.180 1.00 46.34 445 GLU A C 1
ATOM 3514 O O . GLU A 1 445 ? 24.776 -9.243 -33.069 1.00 46.34 445 GLU A O 1
ATOM 3519 N N . TYR A 1 446 ? 23.163 -10.652 -32.421 1.00 45.38 446 TYR A N 1
ATOM 3520 C CA . TYR A 1 446 ? 23.941 -11.322 -31.368 1.00 45.38 446 TYR A CA 1
ATOM 3521 C C . TYR A 1 446 ? 24.701 -12.561 -31.856 1.00 45.38 446 TYR A C 1
ATOM 3523 O O . TYR A 1 446 ? 25.488 -13.133 -31.101 1.00 45.38 446 TYR A O 1
ATOM 3531 N N . ALA A 1 447 ? 24.540 -12.958 -33.124 1.00 53.91 447 ALA A N 1
ATOM 3532 C CA . ALA A 1 447 ? 25.304 -14.060 -33.715 1.00 53.91 447 ALA A CA 1
ATOM 3533 C C . ALA A 1 447 ? 26.824 -13.801 -33.665 1.00 53.91 447 ALA A C 1
ATOM 3535 O O . ALA A 1 447 ? 27.619 -14.732 -33.581 1.00 53.91 447 ALA A O 1
ATOM 3536 N N . LEU A 1 448 ? 27.231 -12.528 -33.642 1.00 54.03 448 LEU A N 1
ATOM 3537 C CA . LEU A 1 448 ? 28.627 -12.109 -33.513 1.00 54.03 448 LEU A CA 1
ATOM 3538 C C . LEU A 1 448 ? 29.210 -12.353 -32.112 1.00 54.03 448 LEU A C 1
ATOM 3540 O O . LEU A 1 448 ? 30.428 -12.410 -31.974 1.00 54.03 448 LEU A O 1
ATOM 3544 N N . LEU A 1 449 ? 28.378 -12.536 -31.084 1.00 53.84 449 LEU A N 1
ATOM 3545 C CA . LEU A 1 449 ? 28.797 -12.872 -29.716 1.00 53.84 449 LEU A CA 1
ATOM 3546 C C . LEU A 1 449 ? 28.651 -14.370 -29.404 1.00 53.84 449 LEU A C 1
ATOM 3548 O O . LEU A 1 449 ? 28.951 -14.798 -28.290 1.00 53.84 449 LEU A O 1
ATOM 3552 N N . HIS A 1 450 ? 28.250 -15.177 -30.392 1.00 52.91 450 HIS A N 1
ATOM 3553 C CA . HIS A 1 450 ? 28.283 -16.632 -30.298 1.00 52.91 450 HIS A CA 1
ATOM 3554 C C . HIS A 1 450 ? 29.721 -17.087 -29.966 1.00 52.91 450 HIS A C 1
ATOM 3556 O O . HIS A 1 450 ? 30.683 -16.558 -30.532 1.00 52.91 450 HIS A O 1
ATOM 3562 N N . GLU A 1 451 ? 29.850 -18.033 -29.029 1.00 61.78 451 GLU A N 1
ATOM 3563 C CA . GLU A 1 451 ? 31.112 -18.622 -28.524 1.00 61.78 451 GLU A CA 1
ATOM 3564 C C . GLU A 1 451 ? 31.973 -17.773 -27.575 1.00 61.78 451 GLU A C 1
ATOM 3566 O O . GLU A 1 451 ? 33.037 -18.232 -27.164 1.00 61.78 451 GLU A O 1
ATOM 3571 N N . VAL A 1 452 ? 31.533 -16.581 -27.169 1.00 68.31 452 VAL A N 1
ATOM 3572 C CA . VAL A 1 452 ? 32.242 -15.805 -26.141 1.00 68.31 452 VAL A CA 1
ATOM 3573 C C . VAL A 1 452 ? 32.082 -16.483 -24.773 1.00 68.31 452 VAL A C 1
ATOM 3575 O O . VAL A 1 452 ? 30.963 -16.654 -24.291 1.00 68.31 452 VAL A O 1
ATOM 3578 N N . LYS A 1 453 ? 33.192 -16.871 -24.135 1.00 68.94 453 LYS A N 1
ATOM 3579 C CA . LYS A 1 453 ? 33.217 -17.614 -22.860 1.00 68.94 453 LYS A CA 1
ATOM 3580 C C . LYS A 1 453 ? 33.503 -16.729 -21.650 1.00 68.94 453 LYS A C 1
ATOM 3582 O O . LYS A 1 453 ? 33.309 -17.167 -20.518 1.00 68.94 453 LYS A O 1
ATOM 3587 N N . SER A 1 454 ? 33.954 -15.493 -21.864 1.00 64.62 454 SER A N 1
ATOM 3588 C CA . SER A 1 454 ? 34.244 -14.540 -20.790 1.00 64.62 454 SER A CA 1
ATOM 3589 C C . SER A 1 454 ? 33.921 -13.094 -21.173 1.00 64.62 454 SER A C 1
ATOM 3591 O O . SER A 1 454 ? 33.883 -12.726 -22.347 1.00 64.62 454 SER A O 1
ATOM 3593 N N . LEU A 1 455 ? 33.727 -12.238 -20.164 1.00 66.94 455 LEU A N 1
ATOM 3594 C CA . LEU A 1 455 ? 33.549 -10.796 -20.370 1.00 66.94 455 LEU A CA 1
ATOM 3595 C C . LEU A 1 455 ? 34.794 -10.139 -20.998 1.00 66.94 455 LEU A C 1
ATOM 3597 O O . LEU A 1 455 ? 34.660 -9.164 -21.735 1.00 66.94 455 LEU A O 1
ATOM 3601 N N . ALA A 1 456 ? 35.987 -10.692 -20.760 1.00 69.31 456 ALA A N 1
ATOM 3602 C CA . ALA A 1 456 ? 37.230 -10.238 -21.380 1.00 69.31 456 ALA A CA 1
ATOM 3603 C C . ALA A 1 456 ? 37.234 -10.500 -22.895 1.00 69.31 456 ALA A C 1
ATOM 3605 O O . ALA A 1 456 ? 37.504 -9.597 -23.684 1.00 69.31 456 ALA A O 1
ATOM 3606 N N . GLU A 1 457 ? 36.856 -11.711 -23.311 1.00 71.31 457 GLU A N 1
ATOM 3607 C CA . GLU A 1 457 ? 36.704 -12.066 -24.729 1.00 71.31 457 GLU A CA 1
ATOM 3608 C C . GLU A 1 457 ? 35.613 -11.226 -25.403 1.00 71.31 457 GLU A C 1
ATOM 3610 O O . GLU A 1 457 ? 35.782 -10.773 -26.537 1.00 71.31 457 GLU A O 1
ATOM 3615 N N . MET A 1 458 ? 34.514 -10.961 -24.686 1.00 77.75 458 MET A N 1
ATOM 3616 C CA . MET A 1 458 ? 33.444 -10.080 -25.153 1.00 77.75 458 MET A CA 1
ATOM 3617 C C . MET A 1 458 ? 33.980 -8.680 -25.457 1.00 77.75 458 MET A C 1
ATOM 3619 O O . MET A 1 458 ? 33.740 -8.146 -26.542 1.00 77.75 458 MET A O 1
ATOM 3623 N N . TRP A 1 459 ? 34.726 -8.092 -24.516 1.00 83.31 459 TRP A N 1
ATOM 3624 C CA . TRP A 1 459 ? 35.316 -6.765 -24.664 1.00 83.31 459 TRP A CA 1
ATOM 3625 C C . TRP A 1 459 ? 36.304 -6.719 -25.833 1.00 83.31 459 TRP A C 1
ATOM 3627 O O . TRP A 1 459 ? 36.169 -5.871 -26.713 1.00 83.31 459 TRP A O 1
ATOM 3637 N N . GLN A 1 460 ? 37.226 -7.681 -25.922 1.00 78.38 460 GLN A N 1
ATOM 3638 C CA . GLN A 1 460 ? 38.212 -7.754 -27.005 1.00 78.38 460 GLN A CA 1
ATOM 3639 C C . GLN A 1 460 ? 37.558 -7.857 -28.390 1.00 78.38 460 GLN A C 1
ATOM 3641 O O . GLN A 1 460 ? 37.939 -7.135 -29.317 1.00 78.38 460 GLN A O 1
ATOM 3646 N N . LYS A 1 461 ? 36.537 -8.710 -28.531 1.00 81.44 461 LYS A N 1
ATOM 3647 C CA . LYS A 1 461 ? 35.790 -8.868 -29.787 1.00 81.44 461 LYS A CA 1
ATOM 3648 C C . LYS A 1 461 ? 35.036 -7.587 -30.147 1.00 81.44 461 LYS A C 1
ATOM 3650 O O . LYS A 1 461 ? 35.062 -7.159 -31.300 1.00 81.44 461 LYS A O 1
ATOM 3655 N N . THR A 1 462 ? 34.445 -6.927 -29.152 1.00 80.69 462 THR A N 1
ATOM 3656 C CA . THR A 1 462 ? 33.728 -5.655 -29.324 1.00 80.69 462 THR A CA 1
ATOM 3657 C C . THR A 1 462 ? 34.671 -4.530 -29.763 1.00 80.69 462 THR A C 1
ATOM 3659 O O . THR A 1 462 ? 34.376 -3.828 -30.728 1.00 80.69 462 THR A O 1
ATOM 3662 N N . VAL A 1 463 ? 35.842 -4.388 -29.133 1.00 83.75 463 VAL A N 1
ATOM 3663 C CA . VAL A 1 463 ? 36.855 -3.384 -29.510 1.00 83.75 463 VAL A CA 1
ATOM 3664 C C . VAL A 1 463 ? 37.396 -3.634 -30.917 1.00 83.75 463 VAL A C 1
ATOM 3666 O O . VAL A 1 463 ? 37.625 -2.680 -31.662 1.00 83.75 463 VAL A O 1
ATOM 3669 N N . CYS A 1 464 ? 37.589 -4.899 -31.300 1.00 81.81 464 CYS A N 1
ATOM 3670 C CA . CYS A 1 464 ? 38.042 -5.265 -32.641 1.00 81.81 464 CYS A CA 1
ATOM 3671 C C . CYS A 1 464 ? 37.043 -4.816 -33.720 1.00 81.81 464 CYS A C 1
ATOM 3673 O O . CYS A 1 464 ? 37.443 -4.216 -34.716 1.00 81.81 464 CYS A O 1
ATOM 3675 N N . LEU A 1 465 ? 35.747 -5.043 -33.487 1.00 77.50 465 LEU A N 1
ATOM 3676 C CA . LEU A 1 465 ? 34.678 -4.739 -34.443 1.00 77.50 465 LEU A CA 1
ATOM 3677 C C . LEU A 1 465 ? 34.292 -3.254 -34.478 1.00 77.50 465 LEU A C 1
ATOM 3679 O O . LEU A 1 465 ? 33.935 -2.731 -35.532 1.00 77.50 465 LEU A O 1
ATOM 3683 N N . HIS A 1 466 ? 34.371 -2.564 -33.341 1.00 82.69 466 HIS A N 1
ATOM 3684 C CA . HIS A 1 466 ? 33.806 -1.222 -33.166 1.00 82.69 466 HIS A CA 1
ATOM 3685 C C . HIS A 1 466 ? 34.845 -0.161 -32.807 1.00 82.69 466 HIS A C 1
ATOM 3687 O O . HIS A 1 466 ? 34.500 0.890 -32.275 1.00 82.69 466 HIS A O 1
ATOM 3693 N N . ARG A 1 467 ? 36.121 -0.405 -33.130 1.00 83.06 467 ARG A N 1
ATOM 3694 C CA . ARG A 1 467 ? 37.282 0.404 -32.724 1.00 83.06 467 ARG A CA 1
ATOM 3695 C C . ARG A 1 467 ? 37.074 1.922 -32.814 1.00 83.06 467 ARG A C 1
ATOM 3697 O O . ARG A 1 467 ? 37.492 2.646 -31.914 1.00 83.06 467 ARG A O 1
ATOM 3704 N N . THR A 1 468 ? 36.455 2.405 -33.890 1.00 82.88 468 THR A N 1
ATOM 3705 C CA . THR A 1 468 ? 36.261 3.837 -34.178 1.00 82.88 468 THR A CA 1
ATOM 3706 C C . THR A 1 468 ? 34.946 4.413 -33.650 1.00 82.88 468 THR A C 1
ATOM 3708 O O . THR A 1 468 ? 34.770 5.630 -33.672 1.00 82.88 468 THR A O 1
ATOM 3711 N N . LEU A 1 469 ? 34.026 3.575 -33.169 1.00 75.81 469 LEU A N 1
ATOM 3712 C CA . LEU A 1 469 ? 32.738 4.020 -32.648 1.00 75.81 469 LEU A CA 1
ATOM 3713 C C . LEU A 1 469 ? 32.881 4.588 -31.235 1.00 75.81 469 LEU A C 1
ATOM 3715 O O . LEU A 1 469 ? 33.797 4.233 -30.488 1.00 75.81 469 LEU A O 1
ATOM 3719 N N . ARG A 1 470 ? 31.952 5.476 -30.875 1.00 83.38 470 ARG A N 1
ATOM 3720 C CA . ARG A 1 470 ? 31.832 6.034 -29.524 1.00 83.38 470 ARG A CA 1
ATOM 3721 C C . ARG A 1 470 ? 31.479 4.911 -28.548 1.00 83.38 470 ARG A C 1
ATOM 3723 O O . ARG A 1 470 ? 30.579 4.126 -28.822 1.00 83.38 470 ARG A O 1
ATOM 3730 N N . CYS A 1 471 ? 32.197 4.853 -27.434 1.00 79.88 471 CYS A N 1
ATOM 3731 C CA . CYS A 1 471 ? 32.054 3.827 -26.407 1.00 79.88 471 CYS A CA 1
ATOM 3732 C C . CYS A 1 471 ? 31.624 4.420 -25.067 1.00 79.88 471 CYS A C 1
ATOM 3734 O O . CYS A 1 471 ? 30.711 3.896 -24.441 1.00 79.88 471 CYS A O 1
ATOM 3736 N N . LEU A 1 472 ? 32.296 5.479 -24.603 1.00 79.00 472 LEU A N 1
ATOM 3737 C CA . LEU A 1 472 ? 32.139 5.952 -23.229 1.00 79.00 472 LEU A CA 1
ATOM 3738 C C . LEU A 1 472 ? 32.144 7.481 -23.163 1.00 79.00 472 LEU A C 1
ATOM 3740 O O . LEU A 1 472 ? 33.159 8.110 -23.470 1.00 79.00 472 LEU A O 1
ATOM 3744 N N . GLY A 1 473 ? 30.998 8.059 -22.801 1.00 78.38 473 GLY A N 1
ATOM 3745 C CA . GLY A 1 473 ? 30.756 9.503 -22.769 1.00 78.38 473 GLY A CA 1
ATOM 3746 C C . GLY A 1 473 ? 30.856 10.111 -21.369 1.00 78.38 473 GLY A C 1
ATOM 3747 O O . GLY A 1 473 ? 30.628 9.424 -20.376 1.00 78.38 473 GLY A O 1
ATOM 3748 N N . GLN A 1 474 ? 31.204 11.395 -21.288 1.00 79.06 474 GLN A N 1
ATOM 3749 C CA . GLN A 1 474 ? 31.142 12.220 -20.077 1.00 79.06 474 GLN A CA 1
ATOM 3750 C C . GLN A 1 474 ? 30.965 13.696 -20.470 1.00 79.06 474 GLN A C 1
ATOM 3752 O O . GLN A 1 474 ? 31.506 14.117 -21.489 1.00 79.06 474 GLN A O 1
ATOM 3757 N N . ASN A 1 475 ? 30.265 14.496 -19.664 1.00 76.50 475 ASN A N 1
ATOM 3758 C CA . ASN A 1 475 ? 30.259 15.952 -19.839 1.00 76.50 475 ASN A CA 1
ATOM 3759 C C . ASN A 1 475 ? 31.596 16.548 -19.364 1.00 76.50 475 ASN A C 1
ATOM 3761 O O . ASN A 1 475 ? 32.111 16.176 -18.306 1.00 76.50 475 ASN A O 1
ATOM 3765 N N . ASN A 1 476 ? 32.180 17.441 -20.160 1.00 74.56 476 ASN A N 1
ATOM 3766 C CA . ASN A 1 476 ? 33.385 18.180 -19.786 1.00 74.56 476 ASN A CA 1
ATOM 3767 C C . ASN A 1 476 ? 33.054 19.341 -18.819 1.00 74.56 476 ASN A C 1
ATOM 3769 O O . ASN A 1 476 ? 31.899 19.561 -18.462 1.00 74.56 476 ASN A O 1
ATOM 3773 N N . GLU A 1 477 ? 34.064 20.108 -18.400 1.00 76.19 477 GLU A N 1
ATOM 3774 C CA . GLU A 1 477 ? 33.902 21.238 -17.463 1.00 76.19 477 GLU A CA 1
ATOM 3775 C C . GLU A 1 477 ? 32.997 22.369 -17.995 1.00 76.19 477 GLU A C 1
ATOM 3777 O O . GLU A 1 477 ? 32.568 23.229 -17.229 1.00 76.19 477 GLU A O 1
ATOM 3782 N N . THR A 1 478 ? 32.677 22.362 -19.294 1.00 76.69 478 THR A N 1
ATOM 3783 C CA . THR A 1 478 ? 31.756 23.301 -19.950 1.00 76.69 478 THR A CA 1
ATOM 3784 C C . THR A 1 478 ? 30.403 22.671 -20.306 1.00 76.69 478 THR A C 1
ATOM 3786 O O . THR A 1 478 ? 29.661 23.232 -21.110 1.00 76.69 478 THR A O 1
ATOM 3789 N N . ASP A 1 479 ? 30.081 21.519 -19.705 1.00 69.38 479 ASP A N 1
ATOM 3790 C CA . ASP A 1 479 ? 28.849 20.737 -19.891 1.00 69.38 479 ASP A CA 1
ATOM 3791 C C . ASP A 1 479 ? 28.603 20.247 -21.334 1.00 69.38 479 ASP A C 1
ATOM 3793 O O . ASP A 1 479 ? 27.484 19.946 -21.747 1.00 69.38 479 ASP A O 1
ATOM 3797 N N . GLN A 1 480 ? 29.669 20.139 -22.131 1.00 64.56 480 GLN A N 1
ATOM 3798 C CA . GLN A 1 480 ? 29.619 19.547 -23.464 1.00 64.56 480 GLN A CA 1
ATOM 3799 C C . GLN A 1 480 ? 29.966 18.052 -23.418 1.00 64.56 480 GLN A C 1
ATOM 3801 O O . GLN A 1 480 ? 30.931 17.658 -22.755 1.00 64.56 480 GLN A O 1
ATOM 3806 N N . PRO A 1 481 ? 29.234 17.202 -24.159 1.00 70.44 481 PRO A N 1
ATOM 3807 C CA . PRO A 1 481 ? 29.452 15.762 -24.146 1.00 70.44 481 PRO A CA 1
ATOM 3808 C C . PRO A 1 481 ? 30.733 15.380 -24.902 1.00 70.44 481 PRO A C 1
ATOM 3810 O O . PRO A 1 481 ? 30.822 15.493 -26.127 1.00 70.44 481 PRO A O 1
ATOM 3813 N N . GLU A 1 482 ? 31.713 14.855 -24.174 1.00 83.56 482 GLU A N 1
ATOM 3814 C CA . GLU A 1 482 ? 32.949 14.274 -24.690 1.00 83.56 482 GLU A CA 1
ATOM 3815 C C . GLU A 1 482 ? 32.829 12.743 -24.742 1.00 83.56 482 GLU A C 1
ATOM 3817 O O . GLU A 1 482 ? 32.397 12.111 -23.780 1.00 83.56 482 GLU A O 1
ATOM 3822 N N . TRP A 1 483 ? 33.249 12.120 -25.848 1.00 85.00 483 TRP A N 1
ATOM 3823 C CA . TRP A 1 483 ? 33.164 10.670 -26.039 1.00 85.00 483 TRP A CA 1
ATOM 3824 C C . TRP A 1 483 ? 34.526 10.043 -26.311 1.00 85.00 483 TRP A C 1
ATOM 3826 O O . TRP A 1 483 ? 35.227 10.435 -27.242 1.00 85.00 483 TRP A O 1
ATOM 3836 N N . LEU A 1 484 ? 34.850 8.986 -25.568 1.00 86.69 484 LEU A N 1
ATOM 3837 C CA . LEU A 1 484 ? 35.940 8.079 -25.905 1.00 86.69 484 LEU A CA 1
ATOM 3838 C C . LEU A 1 484 ? 35.458 7.032 -26.907 1.00 86.69 484 LEU A C 1
ATOM 3840 O O . LEU A 1 484 ? 34.350 6.502 -26.786 1.00 86.69 484 LEU A O 1
ATOM 3844 N N . THR A 1 485 ? 36.304 6.701 -27.880 1.00 89.31 485 THR A N 1
ATOM 3845 C CA . THR A 1 485 ? 36.074 5.568 -28.784 1.00 89.31 485 THR A CA 1
ATOM 3846 C C . THR A 1 485 ? 36.408 4.241 -28.105 1.00 89.31 485 THR A C 1
ATOM 3848 O O . THR A 1 485 ? 37.144 4.223 -27.117 1.00 89.31 485 THR A O 1
ATOM 3851 N N . TYR A 1 486 ? 35.933 3.116 -28.649 1.00 87.00 486 TYR A N 1
ATOM 3852 C CA . TYR A 1 486 ? 36.319 1.786 -28.152 1.00 87.00 486 TYR A CA 1
ATOM 3853 C C . TYR A 1 486 ? 37.843 1.598 -28.117 1.00 87.00 486 TYR A C 1
ATOM 3855 O O . TYR A 1 486 ? 38.363 1.069 -27.140 1.00 87.00 486 TYR A O 1
ATOM 3863 N N . ALA A 1 487 ? 38.579 2.091 -29.122 1.00 87.81 487 ALA A N 1
ATOM 3864 C CA . ALA A 1 487 ? 40.046 2.054 -29.105 1.00 87.81 487 ALA A CA 1
ATOM 3865 C C . ALA A 1 487 ? 40.654 2.868 -27.953 1.00 87.81 487 ALA A C 1
ATOM 3867 O O . ALA A 1 487 ? 41.632 2.434 -27.349 1.00 87.81 487 ALA A O 1
ATOM 3868 N N . ALA A 1 488 ? 40.105 4.052 -27.670 1.00 89.25 488 ALA A N 1
ATOM 3869 C CA . ALA A 1 488 ? 40.614 4.928 -26.619 1.00 89.25 488 ALA A CA 1
ATOM 3870 C C . ALA A 1 488 ? 40.326 4.367 -25.218 1.00 89.25 488 ALA A C 1
ATOM 3872 O O . ALA A 1 488 ? 41.185 4.441 -24.341 1.00 89.25 488 ALA A O 1
ATOM 3873 N N . VAL A 1 489 ? 39.146 3.771 -25.016 1.00 90.19 489 VAL A N 1
ATOM 3874 C CA . VAL A 1 489 ? 38.813 3.061 -23.772 1.00 90.19 489 VAL A CA 1
ATOM 3875 C C . VAL A 1 489 ? 39.734 1.858 -23.601 1.00 90.19 489 VAL A C 1
ATOM 3877 O O . VAL A 1 489 ? 40.342 1.704 -22.548 1.00 90.19 489 VAL A O 1
ATOM 3880 N N . ASP A 1 490 ? 39.914 1.051 -24.645 1.00 91.12 490 ASP A N 1
ATOM 3881 C CA . ASP A 1 490 ? 40.750 -0.148 -24.589 1.00 91.12 490 ASP A CA 1
ATOM 3882 C C . ASP A 1 490 ? 42.238 0.152 -24.337 1.00 91.12 490 ASP A C 1
ATOM 3884 O O . ASP A 1 490 ? 42.911 -0.586 -23.620 1.00 91.12 490 ASP A O 1
ATOM 3888 N N . ALA A 1 491 ? 42.755 1.268 -24.862 1.00 90.25 491 ALA A N 1
ATOM 3889 C CA . ALA A 1 491 ? 44.104 1.730 -24.539 1.00 90.25 491 ALA A CA 1
ATOM 3890 C C . ALA A 1 491 ? 44.258 2.014 -23.035 1.00 90.25 491 ALA A C 1
ATOM 3892 O O . ALA A 1 491 ? 45.215 1.544 -22.422 1.00 90.25 491 ALA A O 1
ATOM 3893 N N . LYS A 1 492 ? 43.284 2.706 -22.428 1.00 93.19 492 LYS A N 1
ATOM 3894 C CA . LYS A 1 492 ? 43.275 3.002 -20.985 1.00 93.19 492 LYS A CA 1
ATOM 3895 C C . LYS A 1 492 ? 43.084 1.746 -20.129 1.00 93.19 492 LYS A C 1
ATOM 3897 O O . LYS A 1 492 ? 43.700 1.623 -19.076 1.00 93.19 492 LYS A O 1
ATOM 3902 N N . VAL A 1 493 ? 42.260 0.804 -20.588 1.00 90.75 493 VAL A N 1
ATOM 3903 C CA . VAL A 1 493 ? 42.060 -0.514 -19.960 1.00 90.75 493 VAL A CA 1
ATOM 3904 C C . VAL A 1 493 ? 43.376 -1.290 -19.901 1.00 90.75 493 VAL A C 1
ATOM 3906 O O . VAL A 1 493 ? 43.733 -1.815 -18.848 1.00 90.75 493 VAL A O 1
ATOM 3909 N N . ARG A 1 494 ? 44.125 -1.326 -21.010 1.00 88.25 494 ARG A N 1
ATOM 3910 C CA . ARG A 1 494 ? 45.432 -1.994 -21.083 1.00 88.25 494 ARG A CA 1
ATOM 3911 C C . ARG A 1 494 ? 46.500 -1.298 -20.248 1.00 88.25 494 ARG A C 1
ATOM 3913 O O . ARG A 1 494 ? 47.245 -1.971 -19.546 1.00 88.25 494 ARG A O 1
ATOM 3920 N N . GLU A 1 495 ? 46.551 0.030 -20.293 1.00 89.69 495 GLU A N 1
ATOM 3921 C CA . GLU A 1 495 ? 47.459 0.833 -19.469 1.00 89.69 495 GLU A CA 1
ATOM 3922 C C . GLU A 1 495 ? 47.250 0.530 -17.979 1.00 89.69 495 GLU A C 1
ATOM 3924 O O . GLU A 1 495 ? 48.175 0.079 -17.303 1.00 89.69 495 GLU A O 1
ATOM 3929 N N . LEU A 1 496 ? 46.014 0.665 -17.494 1.00 88.94 496 LEU A N 1
ATOM 3930 C CA . LEU A 1 496 ? 45.667 0.428 -16.096 1.00 88.94 496 LEU A CA 1
ATOM 3931 C C . LEU A 1 496 ? 45.883 -1.032 -15.677 1.00 88.94 496 LEU A C 1
ATOM 3933 O O . LEU A 1 496 ? 46.485 -1.283 -14.637 1.00 88.94 496 LEU A O 1
ATOM 3937 N N . GLY A 1 497 ? 45.441 -1.995 -16.491 1.00 85.50 497 GLY A N 1
ATOM 3938 C CA . GLY A 1 497 ? 45.628 -3.419 -16.207 1.00 85.50 497 GLY A CA 1
ATOM 3939 C C . GLY A 1 497 ? 47.104 -3.815 -16.136 1.00 85.50 497 GLY A C 1
ATOM 3940 O O . GLY A 1 497 ? 47.516 -4.489 -15.195 1.00 85.50 497 GLY A O 1
ATOM 3941 N N . SER A 1 498 ? 47.929 -3.320 -17.066 1.00 82.75 498 SER A N 1
ATOM 3942 C CA . SER A 1 498 ? 49.379 -3.550 -17.042 1.00 82.75 498 SER A CA 1
ATOM 3943 C C . SER A 1 498 ? 50.063 -2.902 -15.835 1.00 82.75 498 SER A C 1
ATOM 3945 O O . SER A 1 498 ? 50.963 -3.505 -15.252 1.00 82.75 498 SER A O 1
ATOM 3947 N N . GLY A 1 499 ? 49.599 -1.720 -15.412 1.00 86.62 499 GLY A N 1
ATOM 3948 C CA . GLY A 1 499 ? 50.065 -1.058 -14.195 1.00 86.62 499 GLY A CA 1
ATOM 3949 C C . GLY A 1 499 ? 49.744 -1.863 -12.935 1.00 86.62 499 GLY A C 1
ATOM 3950 O O . GLY A 1 499 ? 50.610 -2.030 -12.083 1.00 86.62 499 GLY A O 1
ATOM 3951 N N . LEU A 1 500 ? 48.538 -2.431 -12.840 1.00 81.50 500 LEU A N 1
ATOM 3952 C CA . LEU A 1 500 ? 48.155 -3.317 -11.736 1.00 81.50 500 LEU A CA 1
ATOM 3953 C C . LEU A 1 500 ? 49.014 -4.590 -11.709 1.00 81.50 500 LEU A C 1
ATOM 3955 O O . LEU A 1 500 ? 49.533 -4.952 -10.657 1.00 81.50 500 LEU A O 1
ATOM 3959 N N . SER A 1 501 ? 49.258 -5.224 -12.859 1.00 78.88 501 SER A N 1
ATOM 3960 C CA . SER A 1 501 ? 50.186 -6.362 -12.931 1.00 78.88 501 SER A CA 1
ATOM 3961 C C . SER A 1 501 ? 51.614 -5.988 -12.521 1.00 78.88 501 SER A C 1
ATOM 3963 O O . SER A 1 501 ? 52.277 -6.764 -11.837 1.00 78.88 501 SER A O 1
ATOM 3965 N N . ALA A 1 502 ? 52.093 -4.792 -12.882 1.00 86.19 502 ALA A N 1
ATOM 3966 C CA . ALA A 1 502 ? 53.416 -4.307 -12.484 1.00 86.19 502 ALA A CA 1
ATOM 3967 C C . ALA A 1 502 ? 53.537 -4.048 -10.970 1.00 86.19 502 ALA A C 1
ATOM 3969 O O . ALA A 1 502 ? 54.634 -4.134 -10.422 1.00 86.19 502 ALA A O 1
ATOM 3970 N N . LEU A 1 503 ? 52.418 -3.784 -10.286 1.00 84.81 503 LEU A N 1
ATOM 3971 C CA . LEU A 1 503 ? 52.340 -3.690 -8.823 1.00 84.81 503 LEU A CA 1
ATOM 3972 C C . LEU A 1 503 ? 52.307 -5.063 -8.127 1.00 84.81 503 LEU A C 1
ATOM 3974 O O . LEU A 1 503 ? 52.254 -5.121 -6.901 1.00 84.81 503 LEU A O 1
ATOM 3978 N N . GLY A 1 504 ? 52.366 -6.158 -8.890 1.00 82.25 504 GLY A N 1
ATOM 3979 C CA . GLY A 1 504 ? 52.432 -7.523 -8.373 1.00 82.25 504 GLY A CA 1
ATOM 3980 C C . GLY A 1 504 ? 51.085 -8.237 -8.277 1.00 82.25 504 GLY A C 1
ATOM 3981 O O . GLY A 1 504 ? 51.046 -9.331 -7.722 1.00 82.25 504 GLY A O 1
ATOM 3982 N N . LEU A 1 505 ? 50.003 -7.658 -8.814 1.00 75.31 505 LEU A N 1
ATOM 3983 C CA . LEU A 1 505 ? 48.700 -8.322 -8.847 1.00 75.31 505 LEU A CA 1
ATOM 3984 C C . LEU A 1 505 ? 48.680 -9.435 -9.897 1.00 75.31 505 LEU A C 1
ATOM 3986 O O . LEU A 1 505 ? 49.114 -9.248 -11.040 1.00 75.31 505 LEU A O 1
ATOM 3990 N N . VAL A 1 506 ? 48.118 -10.579 -9.520 1.00 71.81 506 VAL A N 1
ATOM 3991 C CA . VAL A 1 506 ? 47.981 -11.761 -10.373 1.00 71.81 506 VAL A CA 1
ATOM 3992 C C . VAL A 1 506 ? 46.507 -12.088 -10.645 1.00 71.81 506 VAL A C 1
ATOM 3994 O O . VAL A 1 506 ? 45.627 -11.718 -9.865 1.00 71.81 506 VAL A O 1
ATOM 3997 N N . PRO A 1 507 ? 46.191 -12.770 -11.763 1.00 72.69 507 PRO A N 1
ATOM 3998 C CA . PRO A 1 507 ? 44.827 -13.216 -12.032 1.00 72.69 507 PRO A CA 1
ATOM 3999 C C . PRO A 1 507 ? 44.262 -14.034 -10.861 1.00 72.69 507 PRO A C 1
ATOM 4001 O O . PRO A 1 507 ? 44.921 -14.943 -10.359 1.00 72.69 507 PRO A O 1
ATOM 4004 N N . GLY A 1 508 ? 43.034 -13.724 -10.447 1.00 64.69 508 GLY A N 1
ATOM 4005 C CA . GLY A 1 508 ? 42.383 -14.286 -9.261 1.00 64.69 508 GLY A CA 1
ATOM 4006 C C . GLY A 1 508 ? 42.422 -13.381 -8.027 1.00 64.69 508 GLY A C 1
ATOM 4007 O O . GLY A 1 508 ? 41.568 -13.542 -7.154 1.00 64.69 508 GLY A O 1
ATOM 4008 N N . ASP A 1 509 ? 43.323 -12.394 -7.976 1.00 59.25 509 ASP A N 1
ATOM 4009 C CA . ASP A 1 509 ? 43.377 -11.433 -6.872 1.00 59.25 509 ASP A CA 1
ATOM 4010 C C . ASP A 1 509 ? 42.102 -10.587 -6.788 1.00 59.25 509 ASP A C 1
ATOM 4012 O O . ASP A 1 509 ? 41.477 -10.247 -7.799 1.00 59.25 509 ASP A O 1
ATOM 4016 N N . VAL A 1 510 ? 41.721 -10.232 -5.558 1.00 72.19 510 VAL A N 1
ATOM 4017 C CA . VAL A 1 510 ? 40.543 -9.407 -5.275 1.00 72.19 510 VAL A CA 1
ATOM 4018 C C . VAL A 1 510 ? 40.964 -7.962 -5.024 1.00 72.19 510 VAL A C 1
ATOM 4020 O O . VAL A 1 510 ? 41.734 -7.679 -4.109 1.00 72.19 510 VAL A O 1
ATOM 4023 N N . ILE A 1 511 ? 40.406 -7.036 -5.800 1.00 73.19 511 ILE A N 1
ATOM 4024 C CA . ILE A 1 511 ? 40.646 -5.596 -5.698 1.00 73.19 511 ILE A CA 1
ATOM 4025 C C . ILE A 1 511 ? 39.415 -4.933 -5.083 1.00 73.19 511 ILE A C 1
ATOM 4027 O O . ILE A 1 511 ? 38.328 -4.945 -5.667 1.00 73.19 511 ILE A O 1
ATOM 4031 N N . GLY A 1 512 ? 39.591 -4.330 -3.907 1.00 69.50 512 GLY A N 1
ATOM 4032 C CA . GLY A 1 512 ? 38.590 -3.453 -3.304 1.00 69.50 512 GLY A CA 1
ATOM 4033 C C . GLY A 1 512 ? 38.498 -2.137 -4.076 1.00 69.50 512 GLY A C 1
ATOM 4034 O O . GLY A 1 512 ? 39.484 -1.411 -4.175 1.00 69.50 512 GLY A O 1
ATOM 4035 N N . VAL A 1 513 ? 37.325 -1.824 -4.624 1.00 68.38 513 VAL A N 1
ATOM 4036 C CA . VAL A 1 513 ? 37.095 -0.612 -5.421 1.00 68.38 513 VAL A CA 1
ATOM 4037 C C . VAL A 1 513 ? 36.234 0.373 -4.636 1.00 68.38 513 VAL A C 1
ATOM 4039 O O . VAL A 1 513 ? 35.054 0.116 -4.395 1.00 68.38 513 VAL A O 1
ATOM 4042 N N . ASP A 1 514 ? 36.820 1.519 -4.283 1.00 71.88 514 ASP A N 1
ATOM 4043 C CA . ASP A 1 514 ? 36.118 2.690 -3.748 1.00 71.88 514 ASP A CA 1
ATOM 4044 C C . ASP A 1 514 ? 36.158 3.841 -4.767 1.00 71.88 514 ASP A C 1
ATOM 4046 O O . ASP A 1 514 ? 36.981 4.752 -4.701 1.00 71.88 514 ASP A O 1
ATOM 4050 N N . CYS A 1 515 ? 35.275 3.791 -5.766 1.00 62.91 515 CYS A N 1
ATOM 4051 C CA . CYS A 1 515 ? 35.198 4.810 -6.813 1.00 62.91 515 CYS A CA 1
ATOM 4052 C C . CYS A 1 515 ? 33.744 5.206 -7.074 1.00 62.91 515 CYS A C 1
ATOM 4054 O O . CYS A 1 515 ? 32.871 4.344 -7.118 1.00 62.91 515 CYS A O 1
ATOM 4056 N N . GLN A 1 516 ? 33.469 6.507 -7.225 1.00 62.16 516 GLN A N 1
ATOM 4057 C CA . GLN A 1 516 ? 32.149 6.982 -7.663 1.00 62.16 516 GLN A CA 1
ATOM 4058 C C . GLN A 1 516 ? 31.863 6.529 -9.103 1.00 62.16 516 GLN A C 1
ATOM 4060 O O . GLN A 1 516 ? 32.794 6.368 -9.899 1.00 62.16 516 GLN A O 1
ATOM 4065 N N . ALA A 1 517 ? 30.579 6.352 -9.441 1.00 65.25 517 ALA A N 1
ATOM 4066 C CA . ALA A 1 517 ? 30.147 6.007 -10.793 1.00 65.25 517 ALA A CA 1
ATOM 4067 C C . ALA A 1 517 ? 30.669 7.060 -11.782 1.00 65.25 517 ALA A C 1
ATOM 4069 O O . ALA A 1 517 ? 30.236 8.208 -11.789 1.00 65.25 517 ALA A O 1
ATOM 4070 N N . SER A 1 518 ? 31.673 6.678 -12.564 1.00 72.25 518 SER A N 1
ATOM 4071 C CA . SER A 1 518 ? 32.407 7.579 -13.442 1.00 72.25 518 SER A CA 1
ATOM 4072 C C . SER A 1 518 ? 32.996 6.807 -14.614 1.00 72.25 518 SER A C 1
ATOM 4074 O O . SER A 1 518 ? 33.172 5.587 -14.563 1.00 72.25 518 SER A O 1
ATOM 4076 N N . ARG A 1 519 ? 33.378 7.544 -15.660 1.00 79.56 519 ARG A N 1
ATOM 4077 C CA . ARG A 1 519 ? 34.117 7.023 -16.816 1.00 79.56 519 ARG A CA 1
ATOM 4078 C C . ARG A 1 519 ? 35.345 6.196 -16.402 1.00 79.56 519 ARG A C 1
ATOM 4080 O O . ARG A 1 519 ? 35.613 5.150 -16.984 1.00 79.56 519 ARG A O 1
ATOM 4087 N N . ASN A 1 520 ? 36.053 6.627 -15.360 1.00 82.19 520 ASN A N 1
ATOM 4088 C CA . ASN A 1 520 ? 37.248 5.944 -14.862 1.00 82.19 520 ASN A CA 1
ATOM 4089 C C . ASN A 1 520 ? 36.922 4.643 -14.116 1.00 82.19 520 ASN A C 1
ATOM 4091 O O . ASN A 1 520 ? 37.667 3.675 -14.242 1.00 82.19 520 ASN A O 1
ATOM 4095 N N . ALA A 1 521 ? 35.797 4.587 -13.397 1.00 78.31 521 ALA A N 1
ATOM 4096 C CA . ALA A 1 521 ? 35.359 3.368 -12.719 1.00 78.31 521 ALA A CA 1
ATOM 4097 C C . ALA A 1 521 ? 35.035 2.240 -13.719 1.00 78.31 521 ALA A C 1
ATOM 4099 O O . ALA A 1 521 ? 35.386 1.087 -13.491 1.00 78.31 521 ALA A O 1
ATOM 4100 N N . VAL A 1 522 ? 34.450 2.577 -14.873 1.00 78.81 522 VAL A N 1
ATOM 4101 C CA . VAL A 1 522 ? 34.194 1.617 -15.965 1.00 78.81 522 VAL A CA 1
ATOM 4102 C C . VAL A 1 522 ? 35.483 1.108 -16.598 1.00 78.81 522 VAL A C 1
ATOM 4104 O O . VAL A 1 522 ? 35.613 -0.088 -16.848 1.00 78.81 522 VAL A O 1
ATOM 4107 N N . ILE A 1 523 ? 36.464 1.988 -16.809 1.00 87.38 523 ILE A N 1
ATOM 4108 C CA . ILE A 1 523 ? 37.791 1.598 -17.306 1.00 87.38 523 ILE A CA 1
ATOM 4109 C C . ILE A 1 523 ? 38.487 0.656 -16.315 1.00 87.38 523 ILE A C 1
ATOM 4111 O O . ILE A 1 523 ? 39.070 -0.340 -16.737 1.00 87.38 523 ILE A O 1
ATOM 4115 N N . LEU A 1 524 ? 38.393 0.932 -15.010 1.00 85.56 524 LEU A N 1
ATOM 4116 C CA . LEU A 1 524 ? 38.936 0.070 -13.959 1.00 85.56 524 LEU A CA 1
ATOM 4117 C C . LEU A 1 524 ? 38.308 -1.323 -13.979 1.00 85.56 524 LEU A C 1
ATOM 4119 O O . LEU A 1 524 ? 39.029 -2.317 -13.944 1.00 85.56 524 LEU A O 1
ATOM 4123 N N . GLU A 1 525 ? 36.985 -1.417 -14.074 1.00 81.50 525 GLU A N 1
ATOM 4124 C CA . GLU A 1 525 ? 36.303 -2.711 -14.121 1.00 81.50 525 GLU A CA 1
ATOM 4125 C C . GLU A 1 525 ? 36.641 -3.500 -15.391 1.00 81.50 525 GLU A C 1
ATOM 4127 O O . GLU A 1 525 ? 36.911 -4.697 -15.307 1.00 81.50 525 GLU A O 1
ATOM 4132 N N . LEU A 1 526 ? 36.710 -2.839 -16.552 1.00 84.88 526 LEU A N 1
ATOM 4133 C CA . LEU A 1 526 ? 37.157 -3.467 -17.800 1.00 84.88 526 LEU A CA 1
ATOM 4134 C C . LEU A 1 526 ? 38.615 -3.935 -17.726 1.00 84.88 526 LEU A C 1
ATOM 4136 O O . LEU A 1 526 ? 38.932 -5.003 -18.251 1.00 84.88 526 LEU A O 1
ATOM 4140 N N . ALA A 1 527 ? 39.494 -3.174 -17.065 1.00 84.69 527 ALA A N 1
ATOM 4141 C CA . ALA A 1 527 ? 40.886 -3.560 -16.827 1.00 84.69 527 ALA A CA 1
ATOM 4142 C C . ALA A 1 527 ? 40.965 -4.799 -15.937 1.00 84.69 527 ALA A C 1
ATOM 4144 O O . ALA A 1 527 ? 41.631 -5.767 -16.297 1.00 84.69 527 ALA A O 1
ATOM 4145 N N . CYS A 1 528 ? 40.215 -4.814 -14.835 1.00 81.19 528 CYS A N 1
ATOM 4146 C CA . CYS A 1 528 ? 40.164 -5.957 -13.931 1.00 81.19 528 CYS A CA 1
ATOM 4147 C C . CYS A 1 528 ? 39.656 -7.213 -14.636 1.00 81.19 528 CYS A C 1
ATOM 4149 O O . CYS A 1 528 ? 40.309 -8.249 -14.591 1.00 81.19 528 CYS A O 1
ATOM 4151 N N . VAL A 1 529 ? 38.556 -7.104 -15.382 1.00 79.19 529 VAL A N 1
ATOM 4152 C CA . VAL A 1 529 ? 38.009 -8.217 -16.166 1.00 79.19 529 VAL A CA 1
ATOM 4153 C C . VAL A 1 529 ? 39.005 -8.710 -17.219 1.00 79.19 529 VAL A C 1
ATOM 4155 O O . VAL A 1 529 ? 39.195 -9.916 -17.353 1.00 79.19 529 VAL A O 1
ATOM 4158 N N . SER A 1 530 ? 39.659 -7.802 -17.950 1.00 78.94 530 SER A N 1
ATOM 4159 C CA . SER A 1 530 ? 40.578 -8.156 -19.044 1.00 78.94 530 SER A CA 1
ATOM 4160 C C . SER A 1 530 ? 41.865 -8.828 -18.563 1.00 78.94 530 SER A C 1
ATOM 4162 O O . SER A 1 530 ? 42.454 -9.606 -19.309 1.00 78.94 530 SER A O 1
ATOM 4164 N N . TYR A 1 531 ? 42.290 -8.540 -17.331 1.00 80.31 531 TYR A N 1
ATOM 4165 C CA . TYR A 1 531 ? 43.497 -9.098 -16.713 1.00 80.31 531 TYR A CA 1
ATOM 4166 C C . TYR A 1 531 ? 43.189 -10.189 -15.671 1.00 80.31 531 TYR A C 1
ATOM 4168 O O . TYR A 1 531 ? 44.103 -10.728 -15.052 1.00 80.31 531 TYR A O 1
ATOM 4176 N N . GLY A 1 532 ? 41.916 -10.567 -15.508 1.00 69.06 532 GLY A N 1
ATOM 4177 C CA . GLY A 1 532 ? 41.495 -11.667 -14.639 1.00 69.06 532 GLY A CA 1
ATOM 4178 C C . GLY A 1 532 ? 41.479 -11.339 -13.143 1.00 69.06 532 GLY A C 1
ATOM 4179 O O . GLY A 1 532 ? 41.522 -12.257 -12.328 1.00 69.06 532 GLY A O 1
ATOM 4180 N N . PHE A 1 533 ? 41.419 -10.063 -12.767 1.00 75.06 533 PHE A N 1
ATOM 4181 C CA . PHE A 1 533 ? 41.238 -9.626 -11.381 1.00 75.06 533 PHE A CA 1
ATOM 4182 C C . PHE A 1 533 ? 39.753 -9.624 -10.997 1.00 75.06 533 PHE A C 1
ATOM 4184 O O . PHE A 1 533 ? 38.879 -9.294 -11.803 1.00 75.06 533 PHE A O 1
ATOM 4191 N N . THR A 1 534 ? 39.461 -9.938 -9.738 1.00 70.75 534 THR A N 1
ATOM 4192 C CA . THR A 1 534 ? 38.106 -9.887 -9.180 1.00 70.75 534 THR A CA 1
ATOM 4193 C C . THR A 1 534 ? 37.874 -8.528 -8.532 1.00 70.75 534 THR A C 1
ATOM 4195 O O . THR A 1 534 ? 38.620 -8.133 -7.643 1.00 70.75 534 THR A O 1
ATOM 4198 N N . THR A 1 535 ? 36.829 -7.801 -8.921 1.00 68.69 535 THR A N 1
ATOM 4199 C CA . THR A 1 535 ? 36.471 -6.543 -8.249 1.00 68.69 535 THR A CA 1
ATOM 4200 C C . THR A 1 535 ? 35.492 -6.790 -7.105 1.00 68.69 535 THR A C 1
ATOM 4202 O O . THR A 1 535 ? 34.484 -7.480 -7.259 1.00 68.69 535 THR A O 1
ATOM 4205 N N . LEU A 1 536 ? 35.770 -6.188 -5.950 1.00 63.75 536 LEU A N 1
ATOM 4206 C CA . LEU A 1 536 ? 34.851 -6.095 -4.823 1.00 63.75 536 LEU A CA 1
ATOM 4207 C C . LEU A 1 536 ? 34.501 -4.622 -4.615 1.00 63.75 536 LEU A C 1
ATOM 4209 O O . LEU A 1 536 ? 35.342 -3.827 -4.202 1.00 63.75 536 LEU A O 1
ATOM 4213 N N . THR A 1 537 ? 33.257 -4.243 -4.898 1.00 61.28 537 THR A N 1
ATOM 4214 C CA . THR A 1 537 ? 32.765 -2.895 -4.589 1.00 61.28 537 THR A CA 1
ATOM 4215 C C . THR A 1 537 ? 32.734 -2.702 -3.078 1.00 61.28 537 THR A C 1
ATOM 4217 O O . THR A 1 537 ? 32.037 -3.442 -2.376 1.00 61.28 537 THR A O 1
ATOM 4220 N N . LEU A 1 538 ? 33.477 -1.718 -2.579 1.00 51.84 538 LEU A N 1
ATOM 4221 C CA . LEU A 1 538 ? 33.446 -1.348 -1.169 1.00 51.84 538 LEU A CA 1
ATOM 4222 C C . LEU A 1 538 ? 32.156 -0.556 -0.877 1.00 51.84 538 LEU A C 1
ATOM 4224 O O . LEU A 1 538 ? 31.552 0.030 -1.776 1.00 51.84 538 LEU A O 1
ATOM 4228 N N . VAL A 1 539 ? 31.679 -0.646 0.368 1.00 39.19 539 VAL A N 1
ATOM 4229 C CA . VAL A 1 539 ? 30.325 -0.270 0.823 1.00 39.19 539 VAL A CA 1
ATOM 4230 C C . VAL A 1 539 ? 29.785 1.015 0.171 1.00 39.19 539 VAL A C 1
ATOM 4232 O O . VAL A 1 539 ? 30.406 2.070 0.243 1.00 39.19 539 VAL A O 1
ATOM 4235 N N . GLY A 1 540 ? 28.575 0.933 -0.401 1.00 48.41 540 GLY A N 1
ATOM 4236 C CA . GLY A 1 540 ? 27.797 2.099 -0.841 1.00 48.41 540 GLY A CA 1
ATOM 4237 C C . GLY A 1 540 ? 27.911 2.498 -2.318 1.00 48.41 540 GLY A C 1
ATOM 4238 O O . GLY A 1 540 ? 27.328 3.515 -2.689 1.00 48.41 540 GLY A O 1
ATOM 4239 N N . LYS A 1 541 ? 28.609 1.739 -3.177 1.00 47.59 541 LYS A N 1
ATOM 4240 C CA . LYS A 1 541 ? 28.732 2.061 -4.615 1.00 47.59 541 LYS A CA 1
ATOM 4241 C C . LYS A 1 541 ? 28.451 0.840 -5.500 1.00 47.59 541 LYS A C 1
ATOM 4243 O O . LYS A 1 541 ? 28.947 -0.252 -5.234 1.00 47.59 541 LYS A O 1
ATOM 4248 N N . SER A 1 542 ? 27.606 1.008 -6.523 1.00 48.09 542 SER A N 1
ATOM 4249 C CA . SER A 1 542 ? 27.288 -0.035 -7.509 1.00 48.09 542 SER A CA 1
ATOM 4250 C C . SER A 1 542 ? 28.453 -0.264 -8.476 1.00 48.09 542 SER A C 1
ATOM 4252 O O . SER A 1 542 ? 29.291 0.611 -8.674 1.00 48.09 542 SER A O 1
ATOM 4254 N N . ASN A 1 543 ? 28.481 -1.436 -9.113 1.00 51.84 543 ASN A N 1
ATOM 4255 C CA . ASN A 1 543 ? 29.387 -1.717 -10.226 1.00 51.84 543 ASN A CA 1
ATOM 4256 C C . ASN A 1 543 ? 29.131 -0.707 -11.366 1.00 51.84 543 ASN A C 1
ATOM 4258 O O . ASN A 1 543 ? 28.002 -0.587 -11.852 1.00 51.84 543 ASN A O 1
ATOM 4262 N N . ALA A 1 544 ? 30.160 0.044 -11.748 1.00 50.28 544 ALA A N 1
ATOM 4263 C CA . ALA A 1 544 ? 30.039 1.194 -12.635 1.00 50.28 544 ALA A CA 1
ATOM 4264 C C . ALA A 1 544 ? 29.732 0.784 -14.078 1.00 50.28 544 ALA A C 1
ATOM 4266 O O . ALA A 1 544 ? 29.000 1.498 -14.762 1.00 50.28 544 ALA A O 1
ATOM 4267 N N . LEU A 1 545 ? 30.234 -0.369 -14.539 1.00 44.94 545 LEU A N 1
ATOM 4268 C CA . LEU A 1 545 ? 29.937 -0.893 -15.873 1.00 44.94 545 LEU A CA 1
ATOM 4269 C C . LEU A 1 545 ? 28.444 -1.219 -16.009 1.00 44.94 545 LEU A C 1
ATOM 4271 O O . LEU A 1 545 ? 27.848 -0.968 -17.052 1.00 44.94 545 LEU A O 1
ATOM 4275 N N . ARG A 1 546 ? 27.817 -1.708 -14.932 1.00 46.41 546 ARG A N 1
ATOM 4276 C CA . ARG A 1 546 ? 26.367 -1.943 -14.866 1.00 46.41 546 ARG A CA 1
ATOM 4277 C C . ARG A 1 546 ? 25.576 -0.638 -14.877 1.00 46.41 546 ARG A C 1
ATOM 4279 O O . ARG A 1 546 ? 24.654 -0.519 -15.668 1.00 46.41 546 ARG A O 1
ATOM 4286 N N . THR A 1 547 ? 25.987 0.365 -14.100 1.00 45.59 547 THR A N 1
ATOM 4287 C CA . THR A 1 547 ? 25.322 1.682 -14.090 1.00 45.59 547 THR A CA 1
ATOM 4288 C C . THR A 1 547 ? 25.406 2.403 -15.443 1.00 45.59 547 THR A C 1
ATOM 4290 O O . THR A 1 547 ? 24.476 3.113 -15.807 1.00 45.59 547 THR A O 1
ATOM 4293 N N . LEU A 1 548 ? 26.484 2.205 -16.213 1.00 39.28 548 LEU A N 1
ATOM 4294 C CA . LEU A 1 548 ? 26.681 2.843 -17.523 1.00 39.28 548 LEU A CA 1
ATOM 4295 C C . LEU A 1 548 ? 26.025 2.101 -18.698 1.00 39.28 548 LEU A C 1
ATOM 4297 O O . LEU A 1 548 ? 25.585 2.750 -19.643 1.00 39.28 548 LEU A O 1
ATOM 4301 N N . ILE A 1 549 ? 25.906 0.770 -18.638 1.00 37.75 549 ILE A N 1
ATOM 4302 C CA . ILE A 1 549 ? 25.080 -0.004 -19.588 1.00 37.75 549 ILE A CA 1
ATOM 4303 C C . ILE A 1 549 ? 23.593 0.348 -19.430 1.00 37.75 549 ILE A C 1
ATOM 4305 O O . ILE A 1 549 ? 22.838 0.295 -20.402 1.00 37.75 549 ILE A O 1
ATOM 4309 N N . ASP A 1 550 ? 23.186 0.727 -18.220 1.00 35.28 550 ASP A N 1
ATOM 4310 C CA . ASP A 1 550 ? 21.799 1.026 -17.878 1.00 35.28 550 ASP A CA 1
ATOM 4311 C C . ASP A 1 550 ? 21.368 2.472 -18.193 1.00 35.28 550 ASP A C 1
ATOM 4313 O O . ASP A 1 550 ? 20.207 2.780 -17.957 1.00 35.28 550 ASP A O 1
ATOM 4317 N N . GLY A 1 551 ? 22.252 3.304 -18.776 1.00 29.22 551 GLY A N 1
ATOM 4318 C CA . GLY A 1 551 ? 21.951 4.617 -19.369 1.00 29.22 551 GLY A CA 1
ATOM 4319 C C . GLY A 1 551 ? 21.118 5.556 -18.489 1.00 29.22 551 GLY A C 1
ATOM 4320 O O . GLY A 1 551 ? 19.892 5.469 -18.490 1.00 29.22 551 GLY A O 1
ATOM 4321 N N . GLN A 1 552 ? 21.768 6.492 -17.788 1.00 30.61 552 GLN A N 1
ATOM 4322 C CA . GLN A 1 552 ? 21.061 7.676 -17.277 1.00 30.61 552 GLN A CA 1
ATOM 4323 C C . GLN A 1 552 ? 20.665 8.617 -18.412 1.00 30.61 552 GLN A C 1
ATOM 4325 O O . GLN A 1 552 ? 21.505 8.811 -19.325 1.00 30.61 552 GLN A O 1
#

Radius of gyration: 30.15 Å; Cα contacts (8 Å, |Δi|>4): 923; chains: 1; bounding box: 90×56×84 Å

Solvent-accessible surface area (backbone atoms only — not comparable to full-atom values): 31594 Å² total; per-residue (Å²): 137,88,82,87,88,81,87,89,78,88,80,90,79,91,78,82,88,81,80,84,76,76,84,73,80,82,75,88,82,76,98,66,49,45,24,74,47,32,37,36,28,29,51,47,66,30,69,37,75,68,72,59,85,60,55,70,60,33,50,60,56,50,65,73,60,51,84,77,45,42,34,40,28,38,31,42,44,19,43,46,58,86,49,59,69,86,53,25,63,82,58,17,58,35,51,46,50,51,54,58,38,34,78,71,49,32,69,27,61,48,59,48,67,37,50,29,70,68,44,30,74,74,66,52,29,57,27,22,47,9,37,36,41,37,18,56,39,56,63,81,47,70,52,75,49,72,60,84,71,92,57,93,65,87,54,42,54,53,35,32,38,38,38,36,31,32,39,37,60,24,81,83,80,49,68,38,73,34,40,40,34,38,39,35,48,64,78,54,102,43,70,68,62,44,50,50,54,52,51,52,52,45,53,51,52,51,53,52,49,51,67,81,40,66,87,54,95,54,52,38,69,41,30,37,36,48,29,25,38,52,58,45,50,31,52,25,92,86,55,89,66,40,74,12,68,68,34,54,53,51,48,60,70,45,31,83,45,36,73,29,54,45,47,46,52,40,73,72,66,76,38,69,71,58,27,30,65,42,53,47,52,19,86,78,40,66,90,71,42,49,74,44,96,59,68,36,23,29,64,48,49,29,34,10,80,32,40,42,77,77,45,59,47,80,42,76,56,68,43,61,91,92,42,54,38,46,50,53,34,80,39,36,27,46,33,38,33,37,38,36,69,55,71,80,82,80,73,83,78,88,72,72,91,70,65,74,84,73,83,85,85,81,86,78,90,63,77,80,72,52,42,85,61,77,48,78,74,50,67,44,45,77,57,42,50,57,52,51,46,57,73,74,38,58,70,70,55,51,52,48,51,50,49,50,49,51,49,50,49,49,51,55,53,50,73,37,42,72,80,63,66,65,81,28,44,62,78,51,74,54,38,78,72,68,76,46,80,79,50,66,62,71,61,79,84,53,59,80,58,61,88,59,87,43,73,36,54,45,48,54,54,48,35,69,77,37,33,85,39,79,66,52,67,47,65,46,102,83,72,46,83,44,69,34,26,26,47,57,47,49,52,51,16,51,52,52,30,52,52,46,43,73,74,69,56,50,67,70,42,76,44,79,43,87,60,70,82,41,72,64,40,30,36,50,52,51,11,30,46,60,56,44,33,38,79,40,68,40,92,93,46,72,66,30,57,60,57,60,75,64,58,130

pLDDT: mean 70.5, std 21.87, range [23.41, 98.69]